Protein 4ZUD (pdb70)

Foldseek 3Di:
DQVVLVVLLVVLLVQLVVDDWLVSNLVSLVSNLVSLVVNLPDDAQQCQPHDCPDPVNVVVNVLSVVVNVLSVVLNVCSVVINSVVSNVSSCVVVVSVVVVQVPGFADDDDPQRCQQQDDCQLVVLLVLLVVLQPLLVVLLVVLLVCLCPPVVLVDLLSVLSNLLSVLLVLLSVLSNQVSVCSNVSNFHDPFFQSLQSNQLSLLLNLQLVLQSLLVSLVCLLCVPVPNCSPVSVVSNVVSSVVSSVSSVQSNRFWGWHDYPPDDGTHGDGDQDVNCCVVVVCVCVCVRDVVSVVSNCVSCVVCVVVDNPLSCQLSVVLVVQLVVLQPQQVVLVVVVVCPVVVVDPDSVSSSVSSNSNSVSVSSNSSSSSCSSVSNVD

Solvent-accessible surface area: 19589 Å² total; per-residue (Å²): 103,24,79,84,10,26,96,47,4,38,79,18,6,126,78,2,75,183,18,117,75,23,59,91,0,92,89,5,1,74,128,0,81,60,8,0,70,71,0,28,162,24,80,4,13,36,18,40,113,90,58,93,111,10,102,65,6,128,60,2,67,106,27,6,78,87,0,12,37,33,1,60,70,1,20,137,41,6,95,105,46,84,25,172,89,1,41,68,15,3,85,91,8,76,89,22,57,79,61,16,43,104,121,14,29,28,57,118,92,74,143,24,90,148,21,2,70,54,127,133,0,20,107,69,1,15,65,45,25,56,90,5,58,70,62,0,37,139,14,1,42,110,11,32,93,76,10,74,176,91,44,65,56,74,60,37,1,12,6,10,13,37,19,1,1,81,1,1,34,46,4,0,127,17,8,48,34,32,10,55,21,8,49,99,96,48,63,3,66,78,17,27,151,61,0,42,97,0,5,14,18,35,31,27,0,43,24,0,1,3,53,0,2,17,21,0,0,77,19,22,56,86,34,46,49,120,142,125,66,129,88,5,96,61,37,4,126,77,11,87,106,84,0,26,99,36,2,77,54,8,76,77,28,58,10,16,2,53,48,81,104,56,117,54,15,23,3,20,58,33,107,116,132,109,109,60,72,43,112,22,82,64,107,38,94,46,10,22,95,57,6,68,94,91,4,115,81,6,11,83,86,1,43,89,74,102,59,60,111,49,24,30,18,0,58,22,1,4,77,58,4,24,138,4,38,86,44,20,64,90,53,39,111,62,20,46,44,37,91,65,60,130,58,193,60,45,158,59,2,17,78,0,42,20,15,42,14,58,7,50,6,63,0,21,66,1,0,5,29,2,13,121,46,51,63,161

Radius of gyration: 25.83 Å; Cα contacts (8 Å, |Δi|>4): 441; chains: 1; bounding box: 46×48×82 Å

GO terms:
  GO:0002034 maintenance of blood vessel diameter homeostasis by renin-angiotensin (P, IDA)
  GO:0005886 plasma membrane (C, IDA)
  GO:0001596 angiotensin type I receptor activity (F, IDA)
  GO:0046718 symbiont entry into host cell (P, IDA)
  GO:0007266 Rho protein signal transduction (P, IDA)
  GO:0005515 protein binding (F, IPI)
  GO:0007200 phospholipase C-activating G protein-coupled receptor signaling pathway (P, TAS)
  GO:0005886 plasma membrane (C, TAS)
  GO:0004945 angiotensin type II receptor activity (F, IDA)
  GO:0038166 angiotensin-activated signaling pathway (P, IDA)
  GO:0019229 regulation of vasoconstriction (P, IDA)
  GO:0019722 calcium-mediated signaling (P, IDA)
  GO:0086097 phospholipase C-activating angiotensin-activated signaling pathway (P, IDA)
  GO:0007186 G protein-coupled receptor signaling pathway (P, IDA)
  GO:0007200 phospholipase C-activating G protein-coupled receptor signaling pathway (P, IDA)
  GO:0007204 positive regulation of cytosolic calcium ion concentration (P, IDA)
  GO:0002034 maintenance of blood vessel diameter homeostasis by renin-angiotensin (P, IC)
  GO:0003081 regulation of systemic arterial blood pressure by renin-angiotensin (P, IC)
  GO:0005886 plasma membrane (C, IC)
  GO:2000379 positive regulation of reactive oxygen species metabolic process (P, TAS)

B-factor: mean 86.93, std 16.7, range [54.51, 132.91]

InterPro domains:
  IPR000190 Angiotensin II receptor type 1 [PR00635] (4-22)
  IPR000190 Angiotensin II receptor type 1 [PR00635] (22-36)
  IPR000190 Angiotensin II receptor type 1 [PR00635] (214-230)
  IPR000190 Angiotensin II receptor type 1 [PR00635] (234-251)
  IPR000190 Angiotensin II receptor type 1 [PR00635] (282-293)
  IPR000190 Angiotensin II receptor type 1 [PR00635] (301-314)
  IPR000190 Angiotensin II receptor type 1 [PR00635] (315-333)
  IPR000190 Angiotensin II receptor type 1 [PR00635] (335-350)
  IPR000248 Angiotensin II receptor family [PR00241] (34-42)
  IPR000248 Angiotensin II receptor family [PR00241] (82-94)
  IPR000248 Angiotensin II receptor family [PR00241] (117-124)
  IPR000248 Angiotensin II receptor family [PR00241] (158-169)
  IPR000248 Angiotensin II receptor family [PR00241] (193-203)
  IPR000248 Angiotensin II receptor family [PR00241] (211-222)
  IPR000248 Angiotensin II receptor family [PR00241] (255-265)
  IPR000248 Angiotensin II receptor family [PR00241] (271-288)
  IPR000276 G protein-coupled receptor, rhodopsin-like [PF00001] (45-302)
  IPR000276 G protein-coupled receptor, rhodopsin-like [PR00237] (30-54)
  IPR000276 G protein-coupled receptor, rhodopsin-like [PR00237] (63-84)
  IPR000276 G protein-coupled receptor, rhodopsin-like [PR00237] (108-130)

Structure (mmCIF, N/CA/C/O backbone):
data_4ZUD
#
_entry.id   4ZUD
#
_cell.length_a   41.200
_cell.length_b   41.200
_cell.length_c   251.160
_cell.angle_alpha   90.00
_cell.angle_beta   90.00
_cell.angle_gamma   120.00
#
_symmetry.space_group_name_H-M   'P 32'
#
loop_
_entity.id
_entity.type
_entity.pdbx_description
1 polymer 'Chimera protein of Soluble cytochrome b562 and Type-1 angiotensin II receptor'
2 non-polymer Olmesartan
#
loop_
_atom_site.group_PDB
_atom_site.id
_atom_site.type_symbol
_atom_site.label_atom_id
_atom_site.label_alt_id
_atom_site.label_comp_id
_atom_site.label_asym_id
_atom_site.label_entity_id
_atom_site.label_seq_id
_atom_site.pdbx_PDB_ins_code
_atom_site.Cartn_x
_atom_site.Cartn_y
_atom_site.Cartn_z
_atom_site.occupancy
_atom_site.B_iso_or_equiv
_atom_site.auth_seq_id
_atom_site.auth_comp_id
_atom_site.auth_asym_id
_atom_site.auth_atom_id
_atom_site.pdbx_PDB_model_num
ATOM 1 N N . ASP A 1 2 ? -22.258 72.417 16.227 1.00 106.94 1002 ASP A N 1
ATOM 2 C CA . ASP A 1 2 ? -23.686 72.797 15.981 1.00 106.79 1002 ASP A CA 1
ATOM 3 C C . ASP A 1 2 ? -24.094 72.507 14.530 1.00 104.08 1002 ASP A C 1
ATOM 4 O O . ASP A 1 2 ? -23.865 73.325 13.638 1.00 104.02 1002 ASP A O 1
ATOM 9 N N . LEU A 1 3 ? -24.702 71.341 14.311 1.00 101.69 1003 LEU A N 1
ATOM 10 C CA . LEU A 1 3 ? -25.056 70.873 12.961 1.00 99.52 1003 LEU A CA 1
ATOM 11 C C . LEU A 1 3 ? -26.316 71.538 12.390 1.00 98.22 1003 LEU A C 1
ATOM 12 O O . LEU A 1 3 ? -26.399 71.754 11.183 1.00 97.42 1003 LEU A O 1
ATOM 17 N N . GLU A 1 4 ? -27.292 71.850 13.245 1.00 99.30 1004 GLU A N 1
ATOM 18 C CA . GLU A 1 4 ? -28.504 72.568 12.813 1.00 98.11 1004 GLU A CA 1
ATOM 19 C C . GLU A 1 4 ? -28.188 73.996 12.357 1.00 98.37 1004 GLU A C 1
ATOM 20 O O . GLU A 1 4 ? -28.762 74.474 11.375 1.00 97.22 1004 GLU A O 1
ATOM 26 N N . ASP A 1 5 ? -27.278 74.658 13.076 1.00 100.41 1005 ASP A N 1
ATOM 27 C CA . ASP A 1 5 ? -26.828 76.021 12.747 1.00 101.78 1005 ASP A CA 1
ATOM 28 C C . ASP A 1 5 ? -26.091 76.081 11.402 1.00 100.55 1005 ASP A C 1
ATOM 29 O O . ASP A 1 5 ? -26.219 77.070 10.673 1.00 100.35 1005 ASP A O 1
ATOM 34 N N . ASN A 1 6 ? -25.331 75.030 11.077 1.00 97.86 1006 ASN A N 1
ATOM 35 C CA . ASN A 1 6 ? -24.645 74.929 9.777 1.00 93.67 1006 ASN A CA 1
ATOM 36 C C . ASN A 1 6 ? -25.632 74.941 8.613 1.00 90.69 1006 ASN A C 1
ATOM 37 O O . ASN A 1 6 ? -25.458 75.701 7.664 1.00 92.26 1006 ASN A O 1
ATOM 42 N N . TRP A 1 7 ? -26.668 74.109 8.699 1.00 87.09 1007 TRP A N 1
ATOM 43 C CA . TRP A 1 7 ? -27.739 74.099 7.692 1.00 83.99 1007 TRP A CA 1
ATOM 44 C C . TRP A 1 7 ? -28.494 75.425 7.628 1.00 83.73 1007 TRP A C 1
ATOM 45 O O . TRP A 1 7 ? -28.878 75.856 6.543 1.00 83.67 1007 TRP A O 1
ATOM 56 N N . GLU A 1 8 ? -28.694 76.065 8.781 1.00 84.78 1008 GLU A N 1
ATOM 57 C CA . GLU A 1 8 ? -29.242 77.430 8.835 1.00 85.89 1008 GLU A CA 1
ATOM 58 C C . GLU A 1 8 ? -28.311 78.443 8.165 1.00 85.42 1008 GLU A C 1
ATOM 59 O O . GLU A 1 8 ? -28.775 79.313 7.442 1.00 86.42 1008 GLU A O 1
ATOM 65 N N . THR A 1 9 ? -27.007 78.328 8.408 1.00 85.37 1009 THR A N 1
ATOM 66 C CA . THR A 1 9 ? -26.013 79.187 7.762 1.00 85.73 1009 THR A CA 1
ATOM 67 C C . THR A 1 9 ? -26.012 79.002 6.237 1.00 85.23 1009 THR A C 1
ATOM 68 O O . THR A 1 9 ? -25.973 79.989 5.494 1.00 83.32 1009 THR A O 1
ATOM 72 N N . LEU A 1 10 ? -26.064 77.748 5.785 1.00 84.61 1010 LEU A N 1
ATOM 73 C CA . LEU A 1 10 ? -26.076 77.435 4.349 1.00 86.36 1010 LEU A CA 1
ATOM 74 C C . LEU A 1 10 ? -27.359 77.911 3.685 1.00 87.78 1010 LEU A C 1
ATOM 75 O O . LEU A 1 10 ? -27.308 78.671 2.718 1.00 88.40 1010 LEU A O 1
ATOM 80 N N . ASN A 1 11 ? -28.498 77.472 4.220 1.00 89.12 1011 ASN A N 1
ATOM 81 C CA . ASN A 1 11 ? -29.819 77.860 3.700 1.00 90.54 1011 ASN A CA 1
ATOM 82 C C . ASN A 1 11 ? -30.045 79.376 3.663 1.00 92.49 1011 ASN A C 1
ATOM 83 O O . ASN A 1 11 ? -30.698 79.876 2.749 1.00 93.44 1011 ASN A O 1
ATOM 88 N N . ASP A 1 12 ? -29.506 80.094 4.650 1.00 95.37 1012 ASP A N 1
ATOM 89 C CA . ASP A 1 12 ? -29.559 81.562 4.675 1.00 97.69 1012 ASP A CA 1
ATOM 90 C C . ASP A 1 12 ? -28.628 82.181 3.632 1.00 99.26 1012 ASP A C 1
ATOM 91 O O . ASP A 1 12 ? -29.033 83.091 2.912 1.00 102.27 1012 ASP A O 1
ATOM 96 N N . ASN A 1 13 ? -27.388 81.696 3.563 1.00 101.09 1013 ASN A N 1
ATOM 97 C CA . ASN A 1 13 ? -26.424 82.175 2.559 1.00 102.03 1013 ASN A CA 1
ATOM 98 C C . ASN A 1 13 ? -26.869 81.847 1.136 1.00 101.01 1013 ASN A C 1
ATOM 99 O O . ASN A 1 13 ? -26.823 82.713 0.266 1.00 101.88 1013 ASN A O 1
ATOM 104 N N . LEU A 1 14 ? -27.325 80.614 0.917 1.00 99.94 1014 LEU A N 1
ATOM 105 C CA . LEU A 1 14 ? -27.836 80.175 -0.395 1.00 99.96 1014 LEU A CA 1
ATOM 106 C C . LEU A 1 14 ? -28.917 81.117 -0.950 1.00 99.92 1014 LEU A C 1
ATOM 107 O O . LEU A 1 14 ? -28.986 81.335 -2.159 1.00 99.40 1014 LEU A O 1
ATOM 112 N N . LYS A 1 15 ? -29.738 81.681 -0.064 1.00 100.99 1015 LYS A N 1
ATOM 113 C CA . LYS A 1 15 ? -30.731 82.695 -0.445 1.00 102.64 1015 LYS A CA 1
ATOM 114 C C . LYS A 1 15 ? -30.123 84.067 -0.804 1.00 103.20 1015 LYS A C 1
ATOM 115 O O . LYS A 1 15 ? -30.720 84.816 -1.584 1.00 103.15 1015 LYS A O 1
ATOM 121 N N . VAL A 1 16 ? -28.959 84.395 -0.236 1.00 102.41 1016 VAL A N 1
ATOM 122 C CA . VAL A 1 16 ? -28.212 85.611 -0.616 1.00 102.79 1016 VAL A CA 1
ATOM 123 C C . VAL A 1 16 ? -27.658 85.499 -2.049 1.00 104.30 1016 VAL A C 1
ATOM 124 O O . VAL A 1 16 ? -27.550 86.511 -2.748 1.00 105.64 1016 VAL A O 1
ATOM 128 N N . ILE A 1 17 ? -27.316 84.281 -2.478 1.00 105.19 1017 ILE A N 1
ATOM 129 C CA . ILE A 1 17 ? -26.891 84.026 -3.867 1.00 106.22 1017 ILE A CA 1
ATOM 130 C C . ILE A 1 17 ? -28.056 84.261 -4.844 1.00 107.55 1017 ILE A C 1
ATOM 131 O O . ILE A 1 17 ? -27.864 84.870 -5.900 1.00 109.10 1017 ILE A O 1
ATOM 136 N N . GLU A 1 18 ? -29.247 83.778 -4.485 1.00 106.22 1018 GLU A N 1
ATOM 137 C CA . GLU A 1 18 ? -30.452 83.929 -5.320 1.00 106.41 1018 GLU A CA 1
ATOM 138 C C . GLU A 1 18 ? -30.777 85.392 -5.658 1.00 108.52 1018 GLU A C 1
ATOM 139 O O . GLU A 1 18 ? -31.195 85.686 -6.780 1.00 109.04 1018 GLU A O 1
ATOM 145 N N . LYS A 1 19 ? -30.566 86.292 -4.693 1.00 110.14 1019 LYS A N 1
ATOM 146 C CA . LYS A 1 19 ? -30.816 87.733 -4.855 1.00 111.38 1019 LYS A CA 1
ATOM 147 C C . LYS A 1 19 ? -29.519 88.547 -5.048 1.00 110.87 1019 LYS A C 1
ATOM 148 O O . LYS A 1 19 ? -29.436 89.705 -4.620 1.00 111.10 1019 LYS A O 1
ATOM 154 N N . ALA A 1 20 ? -28.523 87.953 -5.710 1.00 109.18 1020 ALA A N 1
ATOM 155 C CA . ALA A 1 20 ? -27.205 88.576 -5.872 1.00 109.11 1020 ALA A CA 1
ATOM 156 C C . ALA A 1 20 ? -27.147 89.462 -7.109 1.00 110.09 1020 ALA A C 1
ATOM 157 O O . ALA A 1 20 ? -28.027 89.400 -7.973 1.00 107.87 1020 ALA A O 1
ATOM 159 N N . ASP A 1 21 ? -26.099 90.283 -7.174 1.00 111.99 1021 ASP A N 1
ATOM 160 C CA . ASP A 1 21 ? -25.849 91.185 -8.305 1.00 113.38 1021 ASP A CA 1
ATOM 161 C C . ASP A 1 21 ? -24.494 90.913 -8.960 1.00 111.82 1021 ASP A C 1
ATOM 162 O O . ASP A 1 21 ? -24.436 90.583 -10.146 1.00 111.25 1021 ASP A O 1
ATOM 167 N N . ASN A 1 22 ? -23.417 91.051 -8.182 1.00 111.20 1022 ASN A N 1
ATOM 168 C CA . ASN A 1 22 ? -22.038 90.936 -8.685 1.00 111.83 1022 ASN A CA 1
ATOM 169 C C . ASN A 1 22 ? -21.256 89.786 -8.040 1.00 112.92 1022 ASN A C 1
ATOM 170 O O . ASN A 1 22 ? -21.693 89.203 -7.044 1.00 110.45 1022 ASN A O 1
ATOM 175 N N . ALA A 1 23 ? -20.093 89.486 -8.618 1.00 115.90 1023 ALA A N 1
ATOM 176 C CA . ALA A 1 23 ? -19.259 88.343 -8.217 1.00 116.81 1023 ALA A CA 1
ATOM 177 C C . ALA A 1 23 ? -18.701 88.421 -6.794 1.00 117.21 1023 ALA A C 1
ATOM 178 O O . ALA A 1 23 ? -18.470 87.383 -6.170 1.00 118.01 1023 ALA A O 1
ATOM 180 N N . ALA A 1 24 ? -18.472 89.637 -6.295 1.00 117.83 1024 ALA A N 1
ATOM 181 C CA . ALA A 1 24 ? -17.984 89.842 -4.926 1.00 115.97 1024 ALA A CA 1
ATOM 182 C C . ALA A 1 24 ? -19.012 89.372 -3.899 1.00 113.98 1024 ALA A C 1
ATOM 183 O O . ALA A 1 24 ? -18.679 88.609 -2.993 1.00 114.17 1024 ALA A O 1
ATOM 185 N N . GLN A 1 25 ? -20.256 89.822 -4.059 1.00 111.71 1025 GLN A N 1
ATOM 186 C CA . GLN A 1 25 ? -21.367 89.394 -3.196 1.00 110.88 1025 GLN A CA 1
ATOM 187 C C . GLN A 1 25 ? -21.608 87.880 -3.234 1.00 109.38 1025 GLN A C 1
ATOM 188 O O . GLN A 1 25 ? -22.003 87.292 -2.226 1.00 110.02 1025 GLN A O 1
ATOM 194 N N . VAL A 1 26 ? -21.369 87.263 -4.392 1.00 107.35 1026 VAL A N 1
ATOM 195 C CA . VAL A 1 26 ? -21.480 85.807 -4.546 1.00 105.85 1026 VAL A CA 1
ATOM 196 C C . VAL A 1 26 ? -20.377 85.088 -3.763 1.00 105.46 1026 VAL A C 1
ATOM 197 O O . VAL A 1 26 ? -20.671 84.193 -2.969 1.00 104.36 1026 VAL A O 1
ATOM 201 N N . LYS A 1 27 ? -19.123 85.485 -3.989 1.00 104.80 1027 LYS A N 1
ATOM 202 C CA . LYS A 1 27 ? -17.967 84.868 -3.319 1.00 105.28 1027 LYS A CA 1
ATOM 203 C C . LYS A 1 27 ? -18.018 85.020 -1.795 1.00 106.66 1027 LYS A C 1
ATOM 204 O O . LYS A 1 27 ? -17.731 84.067 -1.070 1.00 107.61 1027 LYS A O 1
ATOM 210 N N . ASP A 1 28 ? -18.383 86.214 -1.322 1.00 108.91 1028 ASP A N 1
ATOM 211 C CA . ASP A 1 28 ? -18.520 86.487 0.119 1.00 111.82 1028 ASP A CA 1
ATOM 212 C C . ASP A 1 28 ? -19.461 85.499 0.816 1.00 111.44 1028 ASP A C 1
ATOM 213 O O . ASP A 1 28 ? -19.168 85.031 1.918 1.00 113.14 1028 ASP A O 1
ATOM 218 N N . ALA A 1 29 ? -20.581 85.191 0.164 1.00 109.81 1029 ALA A N 1
ATOM 219 C CA . ALA A 1 29 ? -21.539 84.199 0.662 1.00 108.43 1029 ALA A CA 1
ATOM 220 C C . ALA A 1 29 ? -21.037 82.760 0.492 1.00 106.34 1029 ALA A C 1
ATOM 221 O O . ALA A 1 29 ? -21.261 81.924 1.363 1.00 106.26 1029 ALA A O 1
ATOM 223 N N . LEU A 1 30 ? -20.378 82.478 -0.631 1.00 105.91 1030 LEU A N 1
ATOM 224 C CA . LEU A 1 30 ? -19.837 81.136 -0.913 1.00 104.31 1030 LEU A CA 1
ATOM 225 C C . LEU A 1 30 ? -18.704 80.726 0.038 1.00 102.66 1030 LEU A C 1
ATOM 226 O O . LEU A 1 30 ? -18.646 79.572 0.473 1.00 99.53 1030 LEU A O 1
ATOM 231 N N . THR A 1 31 ? -17.813 81.667 0.347 1.00 101.36 1031 THR A N 1
ATOM 232 C CA . THR A 1 31 ? -16.685 81.420 1.257 1.00 100.85 1031 THR A CA 1
ATOM 233 C C . THR A 1 31 ? -17.139 81.078 2.689 1.00 100.82 1031 THR A C 1
ATOM 234 O O . THR A 1 31 ? -16.480 80.294 3.375 1.00 100.04 1031 THR A O 1
ATOM 238 N N . LYS A 1 32 ? -18.256 81.665 3.127 1.00 100.59 1032 LYS A N 1
ATOM 239 C CA . LYS A 1 32 ? -18.869 81.337 4.426 1.00 100.49 1032 LYS A CA 1
ATOM 240 C C . LYS A 1 32 ? -19.556 79.961 4.435 1.00 98.98 1032 LYS A C 1
ATOM 241 O O . LYS A 1 32 ? -19.535 79.261 5.453 1.00 99.95 1032 LYS A O 1
ATOM 247 N N . MET A 1 33 ? -20.183 79.597 3.316 1.00 95.93 1033 MET A N 1
ATOM 248 C CA . MET A 1 33 ? -20.825 78.278 3.162 1.00 93.75 1033 MET A CA 1
ATOM 249 C C . MET A 1 33 ? -19.827 77.124 3.107 1.00 90.34 1033 MET A C 1
ATOM 250 O O . MET A 1 33 ? -20.169 75.996 3.458 1.00 89.40 1033 MET A O 1
ATOM 255 N N . ARG A 1 34 ? -18.611 77.404 2.642 1.00 87.72 1034 ARG A N 1
ATOM 256 C CA . ARG A 1 34 ? -17.551 76.398 2.590 1.00 86.40 1034 ARG A CA 1
ATOM 257 C C . ARG A 1 34 ? -17.057 76.046 3.999 1.00 88.17 1034 ARG A C 1
ATOM 258 O O . ARG A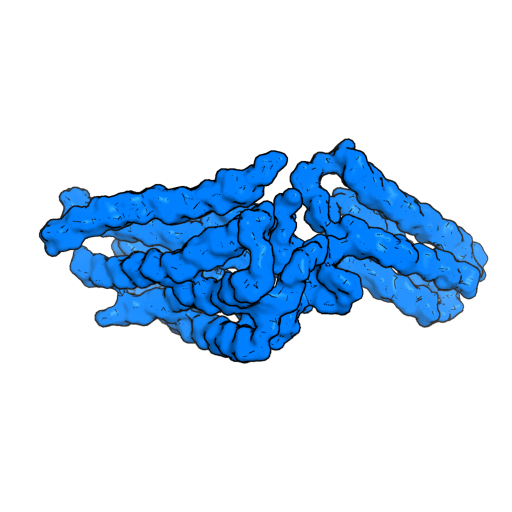 1 34 ? -16.748 74.884 4.280 1.00 88.71 1034 ARG A O 1
ATOM 266 N N . ALA A 1 35 ? -16.987 77.053 4.870 1.00 88.93 1035 ALA A N 1
ATOM 267 C CA . ALA A 1 35 ? -16.579 76.870 6.267 1.00 89.84 1035 ALA A CA 1
ATOM 268 C C . ALA A 1 35 ? -17.586 76.045 7.075 1.00 91.50 1035 ALA A C 1
ATOM 269 O O . ALA A 1 35 ? -17.192 75.179 7.865 1.00 93.85 1035 ALA A O 1
ATOM 271 N N . ALA A 1 36 ? -18.875 76.325 6.881 1.00 91.44 1036 ALA A N 1
ATOM 272 C CA . ALA A 1 36 ? -19.952 75.632 7.599 1.00 89.74 1036 ALA A CA 1
ATOM 273 C C . ALA A 1 36 ? -20.044 74.143 7.234 1.00 90.38 1036 ALA A C 1
ATOM 274 O O . ALA A 1 36 ? -20.390 73.315 8.086 1.00 91.40 1036 ALA A O 1
ATOM 276 N N . ALA A 1 37 ? -19.733 73.806 5.980 1.00 87.50 1037 ALA A N 1
ATOM 277 C CA . ALA A 1 37 ? -19.735 72.409 5.531 1.00 86.02 1037 ALA A CA 1
ATOM 278 C C . ALA A 1 37 ? -18.636 71.591 6.211 1.00 86.54 1037 ALA A C 1
ATOM 279 O O . ALA A 1 37 ? -18.872 70.449 6.611 1.00 86.42 1037 ALA A O 1
ATOM 281 N N . LEU A 1 38 ? -17.446 72.181 6.338 1.00 87.06 1038 LEU A N 1
ATOM 282 C CA . LEU A 1 38 ? -16.315 71.541 7.029 1.00 86.99 1038 LEU A CA 1
ATOM 283 C C . LEU A 1 38 ? -16.566 71.407 8.530 1.00 88.21 1038 LEU A C 1
ATOM 284 O O . LEU A 1 38 ? -16.246 70.374 9.129 1.00 89.65 1038 LEU A O 1
ATOM 289 N N . ASP A 1 39 ? -17.131 72.457 9.128 1.00 86.45 1039 ASP A N 1
ATOM 290 C CA . ASP A 1 39 ? -17.551 72.434 10.535 1.00 84.11 1039 ASP A CA 1
ATOM 291 C C . ASP A 1 39 ? -18.644 71.382 10.777 1.00 81.09 1039 ASP A C 1
ATOM 292 O O . ASP A 1 39 ? -18.655 70.735 11.824 1.00 82.01 1039 ASP A O 1
ATOM 297 N N . ALA A 1 40 ? -19.553 71.233 9.811 1.00 78.82 1040 ALA A N 1
ATOM 298 C CA . ALA A 1 40 ? -20.613 70.210 9.850 1.00 77.20 1040 ALA A CA 1
ATOM 299 C C . ALA A 1 40 ? -20.060 68.796 9.673 1.00 75.11 1040 ALA A C 1
ATOM 300 O O . ALA A 1 40 ? -20.512 67.863 10.334 1.00 73.74 1040 ALA A O 1
ATOM 302 N N . GLN A 1 41 ? -19.084 68.655 8.778 1.00 74.84 1041 GLN A N 1
ATOM 303 C CA . GLN A 1 41 ? -18.429 67.372 8.477 1.00 74.52 1041 GLN A CA 1
ATOM 304 C C . GLN A 1 41 ? -17.721 66.738 9.684 1.00 75.57 1041 GLN A C 1
ATOM 305 O O . GLN A 1 41 ? -17.544 65.521 9.722 1.00 74.11 1041 GLN A O 1
ATOM 311 N N . LYS A 1 42 ? -17.303 67.562 10.648 1.00 76.55 1042 LYS A N 1
ATOM 312 C CA . LYS A 1 42 ? -16.749 67.074 11.921 1.00 77.98 1042 LYS A CA 1
ATOM 313 C C . LYS A 1 42 ? -17.822 66.502 12.853 1.00 77.65 1042 LYS A C 1
ATOM 314 O O . LYS A 1 42 ? -17.524 65.652 13.694 1.00 78.91 1042 LYS A O 1
ATOM 320 N N . ALA A 1 43 ? -19.055 66.994 12.727 1.00 76.32 1043 ALA A N 1
ATOM 321 C CA . ALA A 1 43 ? -20.122 66.689 13.683 1.00 77.32 1043 ALA A CA 1
ATOM 322 C C . ALA A 1 43 ? -20.661 65.273 13.546 1.00 76.31 1043 ALA A C 1
ATOM 323 O O . ALA A 1 43 ? -20.246 64.515 12.669 1.00 80.30 1043 ALA A O 1
ATOM 325 N N . THR A 1 44 ? -21.574 64.931 14.450 1.00 75.60 1044 THR A N 1
ATOM 326 C CA . THR A 1 44 ? -22.281 63.661 14.450 1.00 74.42 1044 THR A CA 1
ATOM 327 C C . THR A 1 44 ? -23.758 63.961 14.160 1.00 74.82 1044 THR A C 1
ATOM 328 O O . THR A 1 44 ? -24.344 64.837 14.813 1.00 73.05 1044 THR A O 1
ATOM 332 N N . PRO A 1 45 ? -24.371 63.241 13.192 1.00 73.57 1045 PRO A N 1
ATOM 333 C CA . PRO A 1 45 ? -25.766 63.506 12.858 1.00 74.06 1045 PRO A CA 1
ATOM 334 C C . PRO A 1 45 ? -26.727 62.911 13.891 1.00 73.60 1045 PRO A C 1
ATOM 335 O O . PRO A 1 45 ? -26.285 62.176 14.781 1.00 72.44 1045 PRO A O 1
ATOM 339 N N . PRO A 1 46 ? -28.031 63.231 13.782 1.00 72.91 1046 PRO A N 1
ATOM 340 C CA . PRO A 1 46 ? -29.008 62.707 14.733 1.00 75.15 1046 PRO A CA 1
ATOM 341 C C . PRO A 1 46 ? -29.076 61.180 14.845 1.00 75.73 1046 PRO A C 1
ATOM 342 O O . PRO A 1 46 ? -28.947 60.657 15.952 1.00 78.01 1046 PRO A O 1
ATOM 346 N N . LYS A 1 47 ? -29.242 60.467 13.733 1.00 73.00 1047 LYS A N 1
ATOM 347 C CA . LYS A 1 47 ? -29.490 59.009 13.808 1.00 71.89 1047 LYS A CA 1
ATOM 348 C C . LYS A 1 47 ? -28.262 58.105 14.070 1.00 69.59 1047 LYS A C 1
ATOM 349 O O . LYS A 1 47 ? -28.428 56.892 14.222 1.00 67.90 1047 LYS A O 1
ATOM 355 N N . LEU A 1 48 ? -27.057 58.680 14.146 1.00 68.02 1048 LEU A N 1
ATOM 356 C CA . LEU A 1 48 ? -25.823 57.902 14.313 1.00 67.72 1048 LEU A CA 1
ATOM 357 C C . LEU A 1 48 ? -25.164 58.185 15.666 1.00 69.27 1048 LEU A C 1
ATOM 358 O O . LEU A 1 48 ? -24.082 58.764 15.745 1.00 68.97 1048 LEU A O 1
ATOM 363 N N . GLU A 1 49 ? -25.827 57.733 16.725 1.00 71.53 1049 GLU A N 1
ATOM 364 C CA . GLU A 1 49 ? -25.434 58.023 18.109 1.00 73.84 1049 GLU A CA 1
ATOM 365 C C . GLU A 1 49 ? -24.530 56.938 18.698 1.00 75.79 1049 GLU A C 1
ATOM 366 O O . GLU A 1 49 ? -23.502 57.246 19.310 1.00 74.41 1049 GLU A O 1
ATOM 372 N N . ASP A 1 50 ? -24.932 55.675 18.521 1.00 77.35 1050 ASP A N 1
ATOM 373 C CA . ASP A 1 50 ? -24.194 54.514 19.040 1.00 78.72 1050 ASP A CA 1
ATOM 374 C C . ASP A 1 50 ? -23.333 53.866 17.942 1.00 79.88 1050 ASP A C 1
ATOM 375 O O . ASP A 1 50 ? -23.314 52.639 17.783 1.00 82.23 1050 ASP A O 1
ATOM 380 N N . LYS A 1 51 ? -22.624 54.709 17.192 1.00 78.15 1051 LYS A N 1
ATOM 381 C CA . LYS A 1 51 ? -21.715 54.283 16.135 1.00 77.72 1051 LYS A CA 1
ATOM 382 C C . LYS A 1 51 ? -20.470 55.160 16.215 1.00 75.26 1051 LYS A C 1
ATOM 383 O O . LYS A 1 51 ? -20.550 56.339 16.569 1.00 72.07 1051 LYS A O 1
ATOM 389 N N . SER A 1 52 ? -19.327 54.577 15.871 1.00 74.09 1052 SER A N 1
ATOM 390 C CA . SER A 1 52 ? -18.040 55.245 16.021 1.00 72.96 1052 SER A CA 1
ATOM 391 C C . SER A 1 52 ? -17.841 56.299 14.939 1.00 72.30 1052 SER A C 1
ATOM 392 O O . SER A 1 52 ? -18.446 56.190 13.868 1.00 73.21 1052 SER A O 1
ATOM 395 N N . PRO A 1 53 ? -16.970 57.303 15.196 1.00 70.82 1053 PRO A N 1
ATOM 396 C CA . PRO A 1 53 ? -16.494 58.214 14.146 1.00 69.97 1053 PRO A CA 1
ATOM 397 C C . PRO A 1 53 ? -15.824 57.520 12.948 1.00 72.42 1053 PRO A C 1
ATOM 398 O O . PRO A 1 53 ? -15.728 58.127 11.874 1.00 72.15 1053 PRO A O 1
ATOM 402 N N . ASP A 1 54 ? -15.346 56.285 13.136 1.00 72.81 1054 ASP A N 1
ATOM 403 C CA . ASP A 1 54 ? -14.742 55.500 12.052 1.00 74.60 1054 ASP A CA 1
ATOM 404 C C . ASP A 1 54 ? -15.690 54.448 11.435 1.00 72.71 1054 ASP A C 1
ATOM 405 O O . ASP A 1 54 ? -15.237 53.574 10.688 1.00 73.82 1054 ASP A O 1
ATOM 410 N N . SER A 1 55 ? -16.992 54.546 11.717 1.00 69.25 1055 SER A N 1
ATOM 411 C CA . SER A 1 55 ? -17.981 53.595 11.196 1.00 68.10 1055 SER A CA 1
ATOM 412 C C . SER A 1 55 ? -18.304 53.885 9.721 1.00 66.64 1055 SER A C 1
ATOM 413 O O . SER A 1 55 ? -18.195 55.030 9.280 1.00 65.56 1055 SER A O 1
ATOM 416 N N . PRO A 1 56 ? -18.735 52.858 8.959 1.00 65.06 1056 PRO A N 1
ATOM 417 C CA . PRO A 1 56 ? -19.115 53.103 7.558 1.00 64.61 1056 PRO A CA 1
ATOM 418 C C . PRO A 1 56 ? -20.303 54.072 7.412 1.00 64.44 1056 PRO A C 1
ATOM 419 O O . PRO A 1 56 ? -20.432 54.745 6.383 1.00 63.90 1056 PRO A O 1
ATOM 423 N N . GLU A 1 57 ? -21.137 54.143 8.449 1.00 64.09 1057 GLU A N 1
ATOM 424 C CA . GLU A 1 57 ? -22.219 55.120 8.542 1.00 63.54 1057 GLU A CA 1
ATOM 425 C C . GLU A 1 57 ? -21.659 56.546 8.612 1.00 63.41 1057 GLU A C 1
ATOM 426 O O . GLU A 1 57 ? -22.105 57.419 7.874 1.00 62.20 1057 GLU A O 1
ATOM 432 N N . MET A 1 58 ? -20.684 56.768 9.497 1.00 64.68 1058 MET A N 1
ATOM 433 C CA . MET A 1 58 ? -20.045 58.087 9.653 1.00 65.59 1058 MET A CA 1
ATOM 434 C C . MET A 1 58 ? -19.090 58.424 8.504 1.00 66.69 1058 MET A C 1
ATOM 435 O O . MET A 1 58 ? -18.951 59.593 8.143 1.00 69.10 1058 MET A O 1
ATOM 440 N N . LYS A 1 59 ? -18.429 57.420 7.932 1.00 66.95 1059 LYS A N 1
ATOM 441 C CA . LYS A 1 59 ? -17.668 57.628 6.695 1.00 68.71 1059 LYS A CA 1
ATOM 442 C C . LYS A 1 59 ? -18.573 58.141 5.569 1.00 69.45 1059 LYS A C 1
ATOM 443 O O . LYS A 1 59 ? -18.169 59.005 4.798 1.00 71.87 1059 LYS A O 1
ATOM 449 N N . ASP A 1 60 ? -19.797 57.621 5.491 1.00 69.56 1060 ASP A N 1
ATOM 450 C CA . ASP A 1 60 ? -20.785 58.106 4.519 1.00 70.12 1060 ASP A CA 1
ATOM 451 C C . ASP A 1 60 ? -21.323 59.515 4.848 1.00 69.79 1060 ASP A C 1
ATOM 452 O O . ASP A 1 60 ? -21.627 60.288 3.938 1.00 68.12 1060 ASP A O 1
ATOM 457 N N . PHE A 1 61 ? -21.458 59.830 6.138 1.00 69.33 1061 PHE A N 1
ATOM 458 C CA . PHE A 1 61 ? -21.839 61.176 6.580 1.00 70.92 1061 PHE A CA 1
ATOM 459 C C . PHE A 1 61 ? -20.864 62.219 6.061 1.00 72.65 1061 PHE A C 1
ATOM 460 O O . PHE A 1 61 ? -21.281 63.205 5.458 1.00 75.09 1061 PHE A O 1
ATOM 468 N N . ARG A 1 62 ? -19.571 61.977 6.277 1.00 73.51 1062 ARG A N 1
ATOM 469 C CA . ARG A 1 62 ? -18.523 62.930 5.898 1.00 71.65 1062 ARG A CA 1
ATOM 470 C C . ARG A 1 62 ? -18.302 63.000 4.389 1.00 71.56 1062 ARG A C 1
ATOM 471 O O . ARG A 1 62 ? -17.965 64.067 3.865 1.00 72.76 1062 ARG A O 1
ATOM 479 N N . HIS A 1 63 ? -18.489 61.879 3.694 1.00 70.31 1063 HIS A N 1
ATOM 480 C CA . HIS A 1 63 ? -18.417 61.867 2.229 1.00 71.74 1063 HIS A CA 1
ATOM 481 C C . HIS A 1 63 ? -19.513 62.726 1.575 1.00 71.54 1063 HIS A C 1
ATOM 482 O O . HIS A 1 63 ? -19.276 63.348 0.532 1.00 71.42 1063 HIS A O 1
ATOM 489 N N . GLY A 1 64 ? -20.700 62.761 2.184 1.00 70.36 1064 GLY A N 1
ATOM 490 C CA . GLY A 1 64 ? -21.771 63.654 1.739 1.00 69.88 1064 GLY A CA 1
ATOM 491 C C . GLY A 1 64 ? -21.367 65.118 1.809 1.00 70.89 1064 GLY A C 1
ATOM 492 O O . GLY A 1 64 ? -21.725 65.912 0.932 1.00 72.30 1064 GLY A O 1
ATOM 493 N N . PHE A 1 65 ? -20.616 65.470 2.852 1.00 69.20 1065 PHE A N 1
ATOM 494 C CA . PHE A 1 65 ? -20.085 66.826 3.017 1.00 69.70 1065 PHE A CA 1
ATOM 495 C C . PHE A 1 65 ? -18.792 67.111 2.234 1.00 71.42 1065 PHE A C 1
ATOM 496 O O . PHE A 1 65 ? -18.371 68.261 2.169 1.00 71.40 1065 PHE A O 1
ATOM 504 N N . ASP A 1 66 ? -18.154 66.081 1.670 1.00 74.43 1066 ASP A N 1
ATOM 505 C CA . ASP A 1 66 ? -17.151 66.270 0.602 1.00 76.36 1066 ASP A CA 1
ATOM 506 C C . ASP A 1 66 ? -17.817 66.574 -0.741 1.00 77.90 1066 ASP A C 1
ATOM 507 O O . ASP A 1 66 ? -17.312 67.401 -1.504 1.00 78.67 1066 ASP A O 1
ATOM 512 N N . ILE A 1 67 ? -18.926 65.889 -1.036 1.00 78.13 1067 ILE A N 1
ATOM 513 C CA . ILE A 1 67 ? -19.741 66.195 -2.220 1.00 79.55 1067 ILE A CA 1
ATOM 514 C C . ILE A 1 67 ? -20.287 67.630 -2.125 1.00 80.03 1067 ILE A C 1
ATOM 515 O O . ILE A 1 67 ? -20.378 68.328 -3.134 1.00 80.35 1067 ILE A O 1
ATOM 520 N N . LEU A 1 68 ? -20.625 68.065 -0.913 1.00 81.21 1068 LEU A N 1
ATOM 521 C CA . LEU A 1 68 ? -21.053 69.444 -0.667 1.00 82.16 1068 LEU A CA 1
ATOM 522 C C . LEU A 1 68 ? -19.928 70.450 -0.916 1.00 83.26 1068 LEU A C 1
ATOM 523 O O . LEU A 1 68 ? -20.109 71.410 -1.666 1.00 84.68 1068 LEU A O 1
ATOM 528 N N . VAL A 1 69 ? -18.774 70.218 -0.292 1.00 83.42 1069 VAL A N 1
ATOM 529 C CA . VAL A 1 69 ? -17.620 71.124 -0.399 1.00 84.10 1069 VAL A CA 1
ATOM 530 C C . VAL A 1 69 ? -17.039 71.132 -1.826 1.00 84.48 1069 VAL A C 1
ATOM 531 O O . VAL A 1 69 ? -16.658 72.189 -2.327 1.00 85.97 1069 VAL A O 1
ATOM 535 N N . GLY A 1 70 ? -16.984 69.964 -2.468 1.00 83.90 1070 GLY A N 1
ATOM 536 C CA . GLY A 1 70 ? -16.604 69.851 -3.879 1.00 83.25 1070 GLY A CA 1
ATOM 537 C C . GLY A 1 70 ? -17.505 70.627 -4.830 1.00 83.68 1070 GLY A C 1
ATOM 538 O O . GLY A 1 70 ? -17.030 71.181 -5.820 1.00 84.20 1070 GLY A O 1
ATOM 539 N N . GLN A 1 71 ? -18.804 70.660 -4.531 1.00 83.54 1071 GLN A N 1
ATOM 540 C CA . GLN A 1 71 ? -19.769 71.471 -5.288 1.00 83.60 1071 GLN A CA 1
ATOM 541 C C . GLN A 1 71 ? -19.609 72.975 -5.019 1.00 85.61 1071 GLN A C 1
ATOM 542 O O . GLN A 1 71 ? -19.786 73.791 -5.925 1.00 85.04 1071 GLN A O 1
ATOM 548 N N . ILE A 1 72 ? -19.281 73.326 -3.776 1.00 87.90 1072 ILE A N 1
ATOM 549 C CA . ILE A 1 72 ? -19.016 74.719 -3.379 1.00 90.40 1072 ILE A CA 1
ATOM 550 C C . ILE A 1 72 ? -17.692 75.225 -3.974 1.00 91.99 1072 ILE A C 1
ATOM 551 O O . ILE A 1 72 ? -17.545 76.425 -4.231 1.00 92.49 1072 ILE A O 1
ATOM 556 N N . ASP A 1 73 ? -16.738 74.316 -4.190 1.00 94.17 1073 ASP A N 1
ATOM 557 C CA . ASP A 1 73 ? -15.482 74.650 -4.880 1.00 96.55 1073 ASP A CA 1
ATOM 558 C C . ASP A 1 73 ? -15.717 75.161 -6.301 1.00 97.23 1073 ASP A C 1
ATOM 559 O O . ASP A 1 73 ? -15.362 76.296 -6.611 1.00 98.34 1073 ASP A O 1
ATOM 564 N N . ASP A 1 74 ? -16.321 74.333 -7.154 1.00 98.11 1074 ASP A N 1
ATOM 565 C CA . ASP A 1 74 ? -16.497 74.690 -8.574 1.00 100.60 1074 ASP A CA 1
ATOM 566 C C . ASP A 1 74 ? -17.400 75.921 -8.794 1.00 97.15 1074 ASP A C 1
ATOM 567 O O . ASP A 1 74 ? -17.234 76.638 -9.783 1.00 95.20 1074 ASP A O 1
ATOM 572 N N . ALA A 1 75 ? -18.340 76.154 -7.876 1.00 94.82 1075 ALA A N 1
ATOM 573 C CA . ALA A 1 75 ? -19.135 77.388 -7.868 1.00 93.81 1075 ALA A CA 1
ATOM 574 C C . ALA A 1 75 ? -18.278 78.605 -7.506 1.00 93.50 1075 ALA A C 1
ATOM 575 O O . ALA A 1 75 ? -18.456 79.677 -8.083 1.00 91.81 1075 ALA A O 1
ATOM 577 N N . LEU A 1 76 ? -17.366 78.434 -6.548 1.00 94.96 1076 LEU A N 1
ATOM 578 C CA . LEU A 1 76 ? -16.361 79.464 -6.232 1.00 97.50 1076 LEU A CA 1
ATOM 579 C C . LEU A 1 76 ? -15.425 79.744 -7.409 1.00 99.61 1076 LEU A C 1
ATOM 580 O O . LEU A 1 76 ? -15.058 80.897 -7.636 1.00 101.29 1076 LEU A O 1
ATOM 585 N N . LYS A 1 77 ? -15.042 78.697 -8.145 1.00 100.19 1077 LYS A N 1
ATOM 586 C CA . LYS A 1 77 ? -14.191 78.845 -9.339 1.00 102.47 1077 LYS A CA 1
ATOM 587 C C . LYS A 1 77 ? -14.800 79.815 -10.359 1.00 103.67 1077 LYS A C 1
ATOM 588 O O . LYS A 1 77 ? -14.077 80.581 -11.000 1.00 103.84 1077 LYS A O 1
ATOM 594 N N . LEU A 1 78 ? -16.126 79.773 -10.489 1.00 105.05 1078 LEU A N 1
ATOM 595 C CA . LEU A 1 78 ? -16.873 80.699 -11.345 1.00 105.68 1078 LEU A CA 1
ATOM 596 C C . LEU A 1 78 ? -16.902 82.118 -10.757 1.00 107.44 1078 LEU A C 1
ATOM 597 O O . LEU A 1 78 ? -16.719 83.097 -11.484 1.00 109.73 1078 LEU A O 1
ATOM 602 N N . ALA A 1 79 ? -17.127 82.219 -9.446 1.00 107.99 1079 ALA A N 1
ATOM 603 C CA . ALA A 1 79 ? -17.136 83.512 -8.741 1.00 109.31 1079 ALA A CA 1
ATOM 604 C C . ALA A 1 79 ? -15.761 84.206 -8.663 1.00 111.18 1079 ALA A C 1
ATOM 605 O O . ALA A 1 79 ? -15.699 85.432 -8.531 1.00 113.30 1079 ALA A O 1
ATOM 607 N N . ASN A 1 80 ? -14.674 83.432 -8.729 1.00 110.75 1080 ASN A N 1
ATOM 608 C CA . ASN A 1 80 ? -13.312 83.988 -8.824 1.00 110.98 1080 ASN A CA 1
ATOM 609 C C . ASN A 1 80 ? -13.027 84.553 -10.218 1.00 112.53 1080 ASN A C 1
ATOM 610 O O . ASN A 1 80 ? -12.392 85.603 -10.355 1.00 111.80 1080 ASN A O 1
ATOM 615 N N . GLU A 1 81 ? -13.490 83.837 -11.241 1.00 112.71 1081 GLU A N 1
ATOM 616 C CA . GLU A 1 81 ? -13.408 84.289 -12.634 1.00 113.91 1081 GLU A CA 1
ATOM 617 C C . GLU A 1 81 ? -14.307 85.499 -12.936 1.00 113.47 1081 GLU A C 1
ATOM 618 O O . GLU A 1 81 ? -14.021 86.261 -13.858 1.00 112.64 1081 GLU A O 1
ATOM 624 N N . GLY A 1 82 ? -15.383 85.663 -12.165 1.00 114.61 1082 GLY A N 1
ATOM 625 C CA . GLY A 1 82 ? -16.323 86.781 -12.324 1.00 114.38 1082 GLY A CA 1
ATOM 626 C C . GLY A 1 82 ? -17.534 86.406 -13.160 1.00 114.39 1082 GLY A C 1
ATOM 627 O O . GLY A 1 82 ? -17.946 87.165 -14.039 1.00 115.78 1082 GLY A O 1
ATOM 628 N N . LYS A 1 83 ? -18.107 85.239 -12.864 1.00 114.13 1083 LYS A N 1
ATOM 629 C CA . LYS A 1 83 ? -19.235 84.681 -13.607 1.00 113.03 1083 LYS A CA 1
ATOM 630 C C . LYS A 1 83 ? -20.398 84.472 -12.633 1.00 113.60 1083 LYS A C 1
ATOM 631 O O . LYS A 1 83 ? -20.523 83.416 -12.007 1.00 115.49 1083 LYS A O 1
ATOM 637 N N . VAL A 1 84 ? -21.242 85.496 -12.513 1.00 112.17 1084 VAL A N 1
ATOM 638 C CA . VAL A 1 84 ? -22.287 85.545 -11.486 1.00 111.39 1084 VAL A CA 1
ATOM 639 C C . VAL A 1 84 ? -23.433 84.603 -11.837 1.00 111.14 1084 VAL A C 1
ATOM 640 O O . VAL A 1 84 ? -23.732 83.678 -11.084 1.00 112.63 1084 VAL A O 1
ATOM 644 N N . LYS A 1 85 ? -24.050 84.839 -12.992 1.00 111.54 1085 LYS A N 1
ATOM 645 C CA . LYS A 1 85 ? -25.225 84.073 -13.444 1.00 110.02 1085 LYS A CA 1
ATOM 646 C C . LYS A 1 85 ? -24.935 82.578 -13.613 1.00 106.78 1085 LYS A C 1
ATOM 647 O O . LYS A 1 85 ? -25.825 81.742 -13.438 1.00 102.91 1085 LYS A O 1
ATOM 653 N N . GLU A 1 86 ? -23.684 82.259 -13.936 1.00 106.03 1086 GLU A N 1
ATOM 654 C CA . GLU A 1 86 ? -23.221 80.878 -14.050 1.00 106.19 1086 GLU A CA 1
ATOM 655 C C . GLU A 1 86 ? -23.045 80.250 -12.658 1.00 104.45 1086 GLU A C 1
ATOM 656 O O . GLU A 1 86 ? -23.424 79.098 -12.444 1.00 103.03 1086 GLU A O 1
ATOM 662 N N . ALA A 1 87 ? -22.481 81.018 -11.722 1.00 101.93 1087 ALA A N 1
ATOM 663 C CA . ALA A 1 87 ? -22.278 80.568 -10.336 1.00 99.37 1087 ALA A CA 1
ATOM 664 C C . ALA A 1 87 ? -23.581 80.414 -9.541 1.00 96.30 1087 ALA A C 1
ATOM 665 O O . ALA A 1 87 ? -23.687 79.515 -8.703 1.00 96.18 1087 ALA A O 1
ATOM 667 N N . GLN A 1 88 ? -24.551 81.296 -9.790 1.00 93.19 1088 GLN A N 1
ATOM 668 C CA . GLN A 1 88 ? -25.884 81.211 -9.162 1.00 92.41 1088 GLN A CA 1
ATOM 669 C C . GLN A 1 88 ? -26.606 79.886 -9.438 1.00 90.49 1088 GLN A C 1
ATOM 670 O O . GLN A 1 88 ? -27.394 79.433 -8.612 1.00 91.75 1088 GLN A O 1
ATOM 676 N N . ALA A 1 89 ? -26.347 79.287 -10.599 1.00 89.13 1089 ALA A N 1
ATOM 677 C CA . ALA A 1 89 ? -26.913 77.984 -10.960 1.00 89.22 1089 ALA A CA 1
ATOM 678 C C . ALA A 1 89 ? -26.253 76.829 -10.214 1.00 89.00 1089 ALA A C 1
ATOM 679 O O . ALA A 1 89 ? -26.936 75.897 -9.785 1.00 88.56 1089 ALA A O 1
ATOM 681 N N . ALA A 1 90 ? -24.927 76.886 -10.081 1.00 88.71 1090 ALA A N 1
ATOM 682 C CA . ALA A 1 90 ? -24.158 75.856 -9.374 1.00 87.91 1090 ALA A CA 1
ATOM 683 C C . ALA A 1 90 ? -24.506 75.754 -7.885 1.00 87.73 1090 ALA A C 1
ATOM 684 O O . ALA A 1 90 ? -24.436 74.668 -7.306 1.00 85.83 1090 ALA A O 1
ATOM 686 N N . ALA A 1 91 ? -24.872 76.882 -7.274 1.00 88.47 1091 ALA A N 1
ATOM 687 C CA . ALA A 1 91 ? -25.267 76.918 -5.859 1.00 86.68 1091 ALA A CA 1
ATOM 688 C C . ALA A 1 91 ? -26.599 76.209 -5.586 1.00 86.69 1091 ALA A C 1
ATOM 689 O O . ALA A 1 91 ? -26.844 75.773 -4.459 1.00 87.75 1091 ALA A O 1
ATOM 691 N N . GLU A 1 92 ? -27.454 76.096 -6.604 1.00 85.69 1092 GLU A N 1
ATOM 692 C CA . GLU A 1 92 ? -28.722 75.366 -6.470 1.00 86.19 1092 GLU A CA 1
ATOM 693 C C . GLU A 1 92 ? -28.559 73.841 -6.395 1.00 85.99 1092 GLU A C 1
ATOM 694 O O . GLU A 1 92 ? -29.511 73.146 -6.034 1.00 86.80 1092 GLU A O 1
ATOM 700 N N . GLN A 1 93 ? -27.369 73.326 -6.723 1.00 86.55 1093 GLN A N 1
ATOM 701 C CA . GLN A 1 93 ? -27.036 71.904 -6.508 1.00 86.43 1093 GLN A CA 1
ATOM 702 C C . GLN A 1 93 ? -27.025 71.474 -5.041 1.00 86.03 1093 GLN A C 1
ATOM 703 O O . GLN A 1 93 ? -27.097 70.285 -4.760 1.00 87.66 1093 GLN A O 1
ATOM 709 N N . LEU A 1 94 ? -26.912 72.424 -4.115 1.00 87.07 1094 LEU A N 1
ATOM 710 C CA . LEU A 1 94 ? -26.928 72.110 -2.682 1.00 88.29 1094 LEU A CA 1
ATOM 711 C C . LEU A 1 94 ? -28.336 71.812 -2.158 1.00 88.04 1094 LEU A C 1
ATOM 712 O O . LEU A 1 94 ? -28.479 71.275 -1.055 1.00 89.61 1094 LEU A O 1
ATOM 717 N N . LYS A 1 95 ? -29.363 72.150 -2.941 1.00 86.15 1095 LYS A N 1
ATOM 718 C CA . LYS A 1 95 ? -30.741 71.775 -2.620 1.00 86.56 1095 LYS A CA 1
ATOM 719 C C . LYS A 1 95 ? -30.972 70.266 -2.715 1.00 86.15 1095 LYS A C 1
ATOM 720 O O . LYS A 1 95 ? -31.693 69.714 -1.886 1.00 88.65 1095 LYS A O 1
ATOM 726 N N . THR A 1 96 ? -30.373 69.603 -3.708 1.00 86.09 1096 THR A N 1
ATOM 727 C CA . THR A 1 96 ? -30.485 68.129 -3.820 1.00 87.18 1096 THR A CA 1
ATOM 728 C C . THR A 1 96 ? -29.712 67.403 -2.709 1.00 85.83 1096 THR A C 1
ATOM 729 O O . THR A 1 96 ? -30.150 66.348 -2.241 1.00 84.34 1096 THR A O 1
ATOM 733 N N . THR A 1 97 ? -28.579 67.975 -2.299 1.00 84.50 1097 THR A N 1
ATOM 734 C CA . THR A 1 97 ? -27.827 67.516 -1.123 1.00 83.18 1097 THR A CA 1
ATOM 735 C C . THR A 1 97 ? -28.628 67.699 0.169 1.00 81.44 1097 THR A C 1
ATOM 736 O O . THR A 1 97 ? -28.618 66.829 1.043 1.00 78.61 1097 THR A O 1
ATOM 740 N N . ARG A 1 98 ? -29.303 68.841 0.290 1.00 81.88 1098 ARG A N 1
ATOM 741 C CA . ARG A 1 98 ? -30.114 69.127 1.475 1.00 82.33 1098 ARG A CA 1
ATOM 742 C C . ARG A 1 98 ? -31.279 68.143 1.550 1.00 80.93 1098 ARG A C 1
ATOM 743 O O . ARG A 1 98 ? -31.514 67.551 2.605 1.00 83.43 1098 ARG A O 1
ATOM 751 N N . ASN A 1 99 ? -31.984 67.970 0.427 1.00 76.76 1099 ASN A N 1
ATOM 752 C CA . ASN A 1 99 ? -33.064 66.978 0.311 1.00 74.44 1099 ASN A CA 1
ATOM 753 C C . ASN A 1 99 ? -32.574 65.569 0.656 1.00 71.38 1099 ASN A C 1
ATOM 754 O O . ASN A 1 99 ? -33.170 64.883 1.493 1.00 71.95 1099 ASN A O 1
ATOM 759 N N . ALA A 1 100 ? -31.482 65.160 0.011 1.00 68.09 1100 ALA A N 1
ATOM 760 C CA . ALA A 1 100 ? -30.820 63.873 0.278 1.00 66.38 1100 ALA A CA 1
ATOM 761 C C . ALA A 1 100 ? -30.498 63.687 1.751 1.00 66.00 1100 ALA A C 1
ATOM 762 O O . ALA A 1 100 ? -30.687 62.603 2.298 1.00 66.98 1100 ALA A O 1
ATOM 764 N N . TYR A 1 101 ? -30.013 64.751 2.384 1.00 66.11 1101 TYR A N 1
ATOM 765 C CA . TYR A 1 101 ? -29.635 64.710 3.791 1.00 66.45 1101 TYR A CA 1
ATOM 766 C C . TYR A 1 101 ? -30.845 64.525 4.727 1.00 69.66 1101 TYR A C 1
ATOM 767 O O . TYR A 1 101 ? -30.798 63.660 5.613 1.00 70.13 1101 TYR A O 1
ATOM 776 N N . ILE A 1 102 ? -31.917 65.307 4.539 1.00 71.02 1102 ILE A N 1
ATOM 777 C CA . ILE A 1 102 ? -33.092 65.186 5.427 1.00 73.27 1102 ILE A CA 1
ATOM 778 C C . ILE A 1 102 ? -33.705 63.782 5.395 1.00 73.43 1102 ILE A C 1
ATOM 779 O O . ILE A 1 102 ? -34.077 63.248 6.440 1.00 72.75 1102 ILE A O 1
ATOM 784 N N . GLN A 1 103 ? -33.777 63.190 4.202 1.00 75.17 1103 GLN A N 1
ATOM 785 C CA . GLN A 1 103 ? -34.320 61.835 4.014 1.00 76.43 1103 GLN A CA 1
ATOM 786 C C . GLN A 1 103 ? -33.563 60.785 4.814 1.00 75.06 1103 GLN A C 1
ATOM 787 O O . GLN A 1 103 ? -34.175 59.887 5.399 1.00 74.83 1103 GLN A O 1
ATOM 793 N N . LYS A 1 104 ? -32.238 60.917 4.844 1.00 74.65 1104 LYS A N 1
ATOM 794 C CA . LYS A 1 104 ? -31.352 59.905 5.432 1.00 74.85 1104 LYS A CA 1
ATOM 795 C C . LYS A 1 104 ? -31.187 59.989 6.951 1.00 73.63 1104 LYS A C 1
ATOM 796 O O . LYS A 1 104 ? -31.002 58.952 7.591 1.00 74.08 1104 LYS A O 1
ATOM 802 N N . TYR A 1 105 ? -31.219 61.205 7.513 1.00 72.93 1105 TYR A N 1
ATOM 803 C CA . TYR A 1 105 ? -30.955 61.435 8.953 1.00 71.34 1105 TYR A CA 1
ATOM 804 C C . TYR A 1 105 ? -32.053 62.143 9.749 1.00 71.71 1105 TYR A C 1
ATOM 805 O O . TYR A 1 105 ? -32.055 62.061 10.978 1.00 72.28 1105 TYR A O 1
ATOM 814 N N . LEU A 1 106 ? -32.964 62.848 9.081 1.00 71.71 1106 LEU A N 1
ATOM 815 C CA . LEU A 1 106 ? -33.893 63.753 9.767 1.00 72.21 1106 LEU A CA 1
ATOM 816 C C . LEU A 1 106 ? -35.381 63.366 9.660 1.00 74.31 1106 LEU A C 1
ATOM 817 O O . LEU A 1 106 ? -36.244 64.159 10.047 1.00 75.81 1106 LEU A O 1
ATOM 822 N N . ILE A 1 107 ? -35.681 62.159 9.170 1.00 75.09 12 ILE A N 1
ATOM 823 C CA . ILE A 1 107 ? -37.062 61.650 9.122 1.00 77.24 12 ILE A CA 1
ATOM 824 C C . ILE A 1 107 ? -37.219 60.488 10.105 1.00 80.04 12 ILE A C 1
ATOM 825 O O . ILE A 1 107 ? -36.463 59.520 10.040 1.00 79.81 12 ILE A O 1
ATOM 830 N N . LEU A 1 108 ? -38.206 60.595 11.001 1.00 84.19 13 LEU A N 1
ATOM 831 C CA . LEU A 1 108 ? -38.528 59.540 11.971 1.00 88.87 13 LEU A CA 1
ATOM 832 C C . LEU A 1 108 ? -39.347 58.455 11.281 1.00 93.11 13 LEU A C 1
ATOM 833 O O . LEU A 1 108 ? -40.356 58.766 10.643 1.00 95.20 13 LEU A O 1
ATOM 838 N N . ASN A 1 109 ? -38.916 57.196 11.419 1.00 96.15 14 ASN A N 1
ATOM 839 C CA . ASN A 1 109 ? -39.583 56.053 10.769 1.00 96.38 14 ASN A CA 1
ATOM 840 C C . ASN A 1 109 ? -41.049 55.916 11.191 1.00 96.59 14 ASN A C 1
ATOM 841 O O . ASN A 1 109 ? -41.354 55.723 12.374 1.00 95.74 14 ASN A O 1
ATOM 846 N N . SER A 1 110 ? -41.939 56.018 10.205 1.00 95.77 15 SER A N 1
ATOM 847 C CA . SER A 1 110 ? -43.384 56.042 10.428 1.00 92.99 15 SER A CA 1
ATOM 848 C C . SER A 1 110 ? -43.898 54.791 11.143 1.00 90.97 15 SER A C 1
ATOM 849 O O . SER A 1 110 ? -43.608 53.665 10.720 1.00 90.95 15 SER A O 1
ATOM 852 N N . SER A 1 111 ? -44.655 55.002 12.221 1.00 86.75 16 SER A N 1
ATOM 853 C CA . SER A 1 111 ? -45.393 53.924 12.883 1.00 84.58 16 SER A CA 1
ATOM 854 C C . SER A 1 111 ? -46.560 53.483 12.014 1.00 81.77 16 SER A C 1
ATOM 855 O O . SER A 1 111 ? -46.944 54.176 11.070 1.00 82.83 16 SER A O 1
ATOM 858 N N . ASP A 1 112 ? -47.137 52.340 12.355 1.00 79.09 17 ASP A N 1
ATOM 859 C CA . ASP A 1 112 ? -48.345 51.864 11.686 1.00 78.94 17 ASP A CA 1
ATOM 860 C C . ASP A 1 112 ? -49.546 52.748 12.035 1.00 78.12 17 ASP A C 1
ATOM 861 O O . ASP A 1 112 ? -50.389 53.010 11.172 1.00 77.75 17 ASP A O 1
ATOM 866 N N . CYS A 1 113 ? -49.606 53.204 13.292 1.00 77.46 18 CYS A N 1
ATOM 867 C CA . CYS A 1 113 ? -50.650 54.109 13.781 1.00 77.43 18 CYS A CA 1
ATOM 868 C C . CYS A 1 113 ? -50.062 55.514 14.022 1.00 74.12 18 CYS A C 1
ATOM 869 O O . CYS A 1 113 ? -49.721 55.852 15.155 1.00 74.81 18 CYS A O 1
ATOM 872 N N . PRO A 1 114 ? -49.922 56.337 12.957 1.00 72.09 19 PRO A N 1
ATOM 873 C CA . PRO A 1 114 ? -49.341 57.680 13.152 1.00 69.93 19 PRO A CA 1
ATOM 874 C C . PRO A 1 114 ? -50.229 58.655 13.929 1.00 68.42 19 PRO A C 1
ATOM 875 O O . PRO A 1 114 ? -49.762 59.276 14.880 1.00 67.51 19 PRO A O 1
ATOM 879 N N . LYS A 1 115 ? -51.499 58.764 13.540 1.00 69.10 20 LYS A N 1
ATOM 880 C CA . LYS A 1 115 ? -52.415 59.758 14.116 1.00 68.59 20 LYS A CA 1
ATOM 881 C C . LYS A 1 115 ? -52.875 59.440 15.545 1.00 69.17 20 LYS A C 1
ATOM 882 O O . LYS A 1 115 ? -53.433 60.316 16.213 1.00 68.29 20 LYS A O 1
ATOM 888 N N . ALA A 1 116 ? -52.662 58.201 16.003 1.00 69.77 21 ALA A N 1
ATOM 889 C CA . ALA A 1 116 ? -52.974 57.793 17.379 1.00 70.12 21 ALA A CA 1
ATOM 890 C C . ALA A 1 116 ? -52.525 58.846 18.383 1.00 69.74 21 ALA A C 1
ATOM 891 O O . ALA A 1 116 ? -51.348 59.212 18.389 1.00 70.73 21 ALA A O 1
ATOM 893 N N . GLY A 1 117 ? -53.462 59.335 19.203 1.00 68.49 22 GLY A N 1
ATOM 894 C CA . GLY A 1 117 ? -53.182 60.362 20.218 1.00 68.09 22 GLY A CA 1
ATOM 895 C C . GLY A 1 117 ? -53.567 61.787 19.833 1.00 68.66 22 GLY A C 1
ATOM 896 O O . GLY A 1 117 ? -53.741 62.641 20.707 1.00 64.97 22 GLY A O 1
ATOM 897 N N . ARG A 1 118 ? -53.695 62.050 18.531 1.00 71.42 23 ARG A N 1
ATOM 898 C CA . ARG A 1 118 ? -54.065 63.378 18.034 1.00 72.26 23 ARG A CA 1
ATOM 899 C C . ARG A 1 118 ? -55.550 63.655 18.244 1.00 73.34 23 ARG A C 1
ATOM 900 O O . ARG A 1 118 ? -56.381 63.280 17.414 1.00 75.81 23 ARG A O 1
ATOM 908 N N . HIS A 1 119 ? -55.869 64.289 19.372 1.00 73.61 24 HIS A N 1
ATOM 909 C CA . HIS A 1 119 ? -57.224 64.754 19.669 1.00 75.21 24 HIS A CA 1
ATOM 910 C C . HIS A 1 119 ? -57.177 66.217 20.082 1.00 77.12 24 HIS A C 1
ATOM 911 O O . HIS A 1 119 ? -56.231 66.651 20.749 1.00 75.77 24 HIS A O 1
ATOM 918 N N . ASN A 1 120 ? -58.216 66.959 19.705 1.00 77.67 25 ASN A N 1
ATOM 919 C CA . ASN A 1 120 ? -58.231 68.419 19.845 1.00 77.46 25 ASN A CA 1
ATOM 920 C C . ASN A 1 120 ? -58.165 68.880 21.299 1.00 76.46 25 ASN A C 1
ATOM 921 O O . ASN A 1 120 ? -57.390 69.781 21.631 1.00 78.82 25 ASN A O 1
ATOM 926 N N . TYR A 1 121 ? -58.955 68.248 22.164 1.00 74.69 26 TYR A N 1
ATOM 927 C CA . TYR A 1 121 ? -58.945 68.570 23.598 1.00 73.57 26 TYR A CA 1
ATOM 928 C C . TYR A 1 121 ? -57.583 68.385 24.282 1.00 73.44 26 TYR A C 1
ATOM 929 O O . TYR A 1 121 ? -57.271 69.123 25.214 1.00 74.11 26 TYR A O 1
ATOM 938 N N . ILE A 1 122 ? -56.784 67.424 23.814 1.00 71.99 27 ILE A N 1
ATOM 939 C CA . ILE A 1 122 ? -55.405 67.225 24.300 1.00 71.55 27 ILE A CA 1
ATOM 940 C C . ILE A 1 122 ? -54.497 68.439 24.019 1.00 73.14 27 ILE A C 1
ATOM 941 O O . ILE A 1 122 ? -53.566 68.698 24.782 1.00 73.44 27 ILE A O 1
ATOM 946 N N . PHE A 1 123 ? -54.772 69.185 22.947 1.00 75.45 28 PHE A N 1
ATOM 947 C CA . PHE A 1 123 ? -53.970 70.367 22.587 1.00 76.12 28 PHE A CA 1
ATOM 948 C C . PHE A 1 123 ? -54.456 71.677 23.223 1.00 76.73 28 PHE A C 1
ATOM 949 O O . PHE A 1 123 ? -53.877 72.732 22.965 1.00 77.68 28 PHE A O 1
ATOM 957 N N . VAL A 1 124 ? -55.530 71.608 24.014 1.00 78.34 29 VAL A N 1
ATOM 958 C CA . VAL A 1 124 ? -56.028 72.735 24.835 1.00 77.56 29 VAL A CA 1
ATOM 959 C C . VAL A 1 124 ? -55.988 72.413 26.336 1.00 77.60 29 VAL A C 1
ATOM 960 O O . VAL A 1 124 ? -55.686 73.291 27.146 1.00 78.29 29 VAL A O 1
ATOM 964 N N . MET A 1 125 ? -56.304 71.167 26.700 1.00 78.01 30 MET A N 1
ATOM 965 C CA . MET A 1 125 ? -56.267 70.697 28.093 1.00 77.60 30 MET A CA 1
ATOM 966 C C . MET A 1 125 ? -54.851 70.630 28.654 1.00 75.83 30 MET A C 1
ATOM 967 O O . MET A 1 125 ? -54.596 71.118 29.750 1.00 74.61 30 MET A O 1
ATOM 972 N N . ILE A 1 126 ? -53.951 69.984 27.915 1.00 74.77 31 ILE A N 1
ATOM 973 C CA . ILE A 1 126 ? -52.575 69.755 28.372 1.00 73.01 31 ILE A CA 1
ATOM 974 C C . ILE A 1 126 ? -51.775 71.054 28.538 1.00 72.33 31 ILE A C 1
ATOM 975 O O . ILE A 1 126 ? -51.103 71.219 29.565 1.00 73.92 31 ILE A O 1
ATOM 980 N N . PRO A 1 127 ? -51.834 71.975 27.549 1.00 70.41 32 PRO A N 1
ATOM 981 C CA . PRO A 1 127 ? -51.084 73.222 27.755 1.00 70.59 32 PRO A CA 1
ATOM 982 C C . PRO A 1 127 ? -51.619 74.090 28.904 1.00 72.61 32 PRO A C 1
ATOM 983 O O . PRO A 1 127 ? -50.826 74.608 29.688 1.00 72.66 32 PRO A O 1
ATOM 987 N N . THR A 1 128 ? -52.940 74.237 29.017 1.00 74.63 33 THR A N 1
ATOM 988 C CA . THR A 1 128 ? -53.515 75.020 30.117 1.00 75.59 33 THR A CA 1
ATOM 989 C C . THR A 1 128 ? -53.249 74.391 31.496 1.00 76.76 33 THR A C 1
ATOM 990 O O . THR A 1 128 ? -53.175 75.104 32.498 1.00 78.91 33 THR A O 1
ATOM 994 N N . LEU A 1 129 ? -53.116 73.064 31.539 1.00 76.89 34 LEU A N 1
ATOM 995 C CA . LEU A 1 129 ? -52.668 72.368 32.750 1.00 78.13 34 LEU A CA 1
ATOM 996 C C . LEU A 1 129 ? -51.208 72.751 33.017 1.00 80.39 34 LEU A C 1
ATOM 997 O O . LEU A 1 129 ? -50.893 73.306 34.073 1.00 78.39 34 LEU A O 1
ATOM 1002 N N . TYR A 1 130 ? -50.348 72.512 32.022 1.00 81.74 35 TYR A N 1
ATOM 1003 C CA . TYR A 1 130 ? -48.922 72.909 32.069 1.00 81.72 35 TYR A CA 1
ATOM 1004 C C . TYR A 1 130 ? -48.702 74.387 32.465 1.00 79.78 35 TYR A C 1
ATOM 1005 O O . TYR A 1 130 ? -47.713 74.713 33.132 1.00 80.01 35 TYR A O 1
ATOM 1014 N N . SER A 1 131 ? -49.616 75.263 32.043 1.00 77.88 36 SER A N 1
ATOM 1015 C CA . SER A 1 131 ? -49.601 76.679 32.435 1.00 77.77 36 SER A CA 1
ATOM 1016 C C . SER A 1 131 ? -49.903 76.899 33.919 1.00 78.14 36 SER A C 1
ATOM 1017 O O . SER A 1 131 ? -49.287 77.754 34.551 1.00 77.78 36 SER A O 1
ATOM 1020 N N . ILE A 1 132 ? -50.863 76.148 34.460 1.00 78.41 37 ILE A N 1
ATOM 1021 C CA . ILE A 1 132 ? -51.250 76.271 35.868 1.00 79.79 37 ILE A CA 1
ATOM 1022 C C . ILE A 1 132 ? -50.135 75.713 36.752 1.00 80.98 37 ILE A C 1
ATOM 1023 O O . ILE A 1 132 ? -49.658 76.403 37.659 1.00 81.77 37 ILE A O 1
ATOM 1028 N N . ILE A 1 133 ? -49.722 74.475 36.477 1.00 81.88 38 ILE A N 1
ATOM 1029 C CA . ILE A 1 133 ? -48.566 73.863 37.153 1.00 82.34 38 ILE A CA 1
ATOM 1030 C C . ILE A 1 133 ? -47.354 74.806 37.146 1.00 81.21 38 ILE A C 1
ATOM 1031 O O . ILE A 1 133 ? -46.668 74.935 38.163 1.00 80.67 38 ILE A O 1
ATOM 1036 N N . PHE A 1 134 ? -47.108 75.462 36.010 1.00 79.82 39 PHE A N 1
ATOM 1037 C CA . PHE A 1 134 ? -45.997 76.411 35.883 1.00 80.19 39 PHE A CA 1
ATOM 1038 C C . PHE A 1 134 ? -46.089 77.552 36.894 1.00 80.30 39 PHE A C 1
ATOM 1039 O O . PHE A 1 134 ? -45.355 77.555 37.879 1.00 79.93 39 PHE A O 1
ATOM 1047 N N . VAL A 1 135 ? -47.010 78.490 36.664 1.00 81.64 40 VAL A N 1
ATOM 1048 C CA . VAL A 1 135 ? -47.015 79.773 37.380 1.00 82.83 40 VAL A CA 1
ATOM 1049 C C . VAL A 1 135 ? -47.305 79.639 38.879 1.00 82.25 40 VAL A C 1
ATOM 1050 O O . VAL A 1 135 ? -46.761 80.403 39.678 1.00 84.05 40 VAL A O 1
ATOM 1054 N N . VAL A 1 136 ? -48.137 78.668 39.255 1.00 81.27 41 VAL A N 1
ATOM 1055 C CA . VAL A 1 136 ? -48.380 78.362 40.673 1.00 80.63 41 VAL A CA 1
ATOM 1056 C C . VAL A 1 136 ? -47.091 77.830 41.295 1.00 79.96 41 VAL A C 1
ATOM 1057 O O . VAL A 1 136 ? -46.670 78.303 42.352 1.00 81.68 41 VAL A O 1
ATOM 1061 N N . GLY A 1 137 ? -46.473 76.858 40.624 1.00 78.04 42 GLY A N 1
ATOM 1062 C CA . GLY A 1 137 ? -45.196 76.295 41.045 1.00 77.21 42 GLY A CA 1
ATOM 1063 C C . GLY A 1 137 ? -44.053 77.290 41.159 1.00 78.63 42 GLY A C 1
ATOM 1064 O O . GLY A 1 137 ? -43.183 77.124 42.022 1.00 77.29 42 GLY A O 1
ATOM 1065 N N . ILE A 1 138 ? -44.038 78.313 40.299 1.00 80.98 43 ILE A N 1
ATOM 1066 C CA . ILE A 1 138 ? -43.011 79.364 40.370 1.00 83.07 43 ILE A CA 1
ATOM 1067 C C . ILE A 1 138 ? -43.177 80.134 41.676 1.00 84.45 43 ILE A C 1
ATOM 1068 O O . ILE A 1 138 ? -42.287 80.104 42.515 1.00 84.96 43 ILE A O 1
ATOM 1073 N N . PHE A 1 139 ? -44.328 80.779 41.854 1.00 87.21 44 PHE A N 1
ATOM 1074 C CA . PHE A 1 139 ? -44.630 81.513 43.092 1.00 91.19 44 PHE A CA 1
ATOM 1075 C C . PHE A 1 139 ? -44.687 80.595 44.323 1.00 89.95 44 PHE A C 1
ATOM 1076 O O . PHE A 1 139 ? -44.423 81.040 45.439 1.00 89.02 44 PHE A O 1
ATOM 1084 N N . GLY A 1 140 ? -45.039 79.325 44.113 1.00 88.17 45 GLY A N 1
ATOM 1085 C CA . GLY A 1 140 ? -45.076 78.328 45.182 1.00 86.14 45 GLY A CA 1
ATOM 1086 C C . GLY A 1 140 ? -43.697 77.983 45.711 1.00 83.06 45 GLY A C 1
ATOM 1087 O O . GLY A 1 140 ? -43.406 78.221 46.881 1.00 81.86 45 GLY A O 1
ATOM 1088 N N . ASN A 1 141 ? -42.853 77.422 44.847 1.00 82.93 46 ASN A N 1
ATOM 1089 C CA . ASN A 1 141 ? -41.477 77.057 45.221 1.00 82.59 46 ASN A CA 1
ATOM 1090 C C . ASN A 1 141 ? -40.552 78.261 45.437 1.00 82.37 46 ASN A C 1
ATOM 1091 O O . ASN A 1 141 ? -39.530 78.119 46.104 1.00 83.76 46 ASN A O 1
ATOM 1096 N N . SER A 1 142 ? -40.891 79.427 44.875 1.00 82.39 47 SER A N 1
ATOM 1097 C CA . SER A 1 142 ? -40.132 80.663 45.151 1.00 83.68 47 SER A CA 1
ATOM 1098 C C . SER A 1 142 ? -40.324 81.124 46.593 1.00 85.75 47 SER A C 1
ATOM 1099 O O . SER A 1 142 ? -39.370 81.573 47.225 1.00 86.53 47 SER A O 1
ATOM 1102 N N . LEU A 1 143 ? -41.556 81.017 47.097 1.00 87.69 48 LEU A N 1
ATOM 1103 C CA . LEU A 1 143 ? -41.851 81.294 48.509 1.00 89.13 48 LEU A CA 1
ATOM 1104 C C . LEU A 1 143 ? -41.152 80.321 49.461 1.00 90.95 48 LEU A C 1
ATOM 1105 O O . LEU A 1 143 ? -40.708 80.729 50.531 1.00 91.98 48 LEU A O 1
ATOM 1110 N N . VAL A 1 144 ? -41.049 79.050 49.075 1.00 92.66 49 VAL A N 1
ATOM 1111 C CA . VAL A 1 144 ? -40.429 78.033 49.939 1.00 94.61 49 VAL A CA 1
ATOM 1112 C C . VAL A 1 144 ? -38.927 78.276 50.152 1.00 97.21 49 VAL A C 1
ATOM 1113 O O . VAL A 1 144 ? -38.452 78.177 51.285 1.00 97.74 49 VAL A O 1
ATOM 1117 N N . VAL A 1 145 ? -38.189 78.578 49.080 1.00 99.55 50 VAL A N 1
ATOM 1118 C CA . VAL A 1 145 ? -36.736 78.833 49.192 1.00 101.72 50 VAL A CA 1
ATOM 1119 C C . VAL A 1 145 ? -36.402 80.040 50.075 1.00 104.46 50 VAL A C 1
ATOM 1120 O O . VAL A 1 145 ? -35.455 79.987 50.862 1.00 106.11 50 VAL A O 1
ATOM 1124 N N . ILE A 1 146 ? -37.184 81.112 49.948 1.00 106.88 51 ILE A N 1
ATOM 1125 C CA . ILE A 1 146 ? -36.942 82.346 50.711 1.00 107.04 51 ILE A CA 1
ATOM 1126 C C . ILE A 1 146 ? -37.294 82.219 52.196 1.00 106.71 51 ILE A C 1
ATOM 1127 O O . ILE A 1 146 ? -36.609 82.807 53.034 1.00 108.48 51 ILE A O 1
ATOM 1132 N N . VAL A 1 147 ? -38.345 81.459 52.518 1.00 107.61 52 VAL A N 1
ATOM 1133 C CA . VAL A 1 147 ? -38.694 81.182 53.927 1.00 108.77 52 VAL A CA 1
ATOM 1134 C C . VAL A 1 147 ? -37.727 80.195 54.602 1.00 110.24 52 VAL A C 1
ATOM 1135 O O . VAL A 1 147 ? -37.645 80.163 55.830 1.00 110.49 52 VAL A O 1
ATOM 1139 N N . ILE A 1 148 ? -37.015 79.391 53.809 1.00 112.11 53 ILE A N 1
ATOM 1140 C CA . ILE A 1 148 ? -35.936 78.542 54.327 1.00 114.90 53 ILE A CA 1
ATOM 1141 C C . ILE A 1 148 ? -34.716 79.372 54.730 1.00 117.67 53 ILE A C 1
ATOM 1142 O O . ILE A 1 148 ? -34.065 79.067 55.731 1.00 119.11 53 ILE A O 1
ATOM 1144 N N . TYR A 1 149 ? -34.407 80.408 53.947 1.00 120.24 54 TYR A N 1
ATOM 1145 C CA . TYR A 1 149 ? -33.356 81.377 54.296 1.00 123.45 54 TYR A CA 1
ATOM 1146 C C . TYR A 1 149 ? -33.746 82.243 55.501 1.00 126.73 54 TYR A C 1
ATOM 1147 O O . TYR A 1 149 ? -32.909 82.510 56.366 1.00 129.14 54 TYR A O 1
ATOM 1149 N N . PHE A 1 150 ? -35.010 82.672 55.547 1.00 128.45 55 PHE A N 1
ATOM 1150 C CA . PHE A 1 150 ? -35.540 83.484 56.660 1.00 129.30 55 PHE A CA 1
ATOM 1151 C C . PHE A 1 150 ? -35.794 82.648 57.928 1.00 130.24 55 PHE A C 1
ATOM 1152 O O . PHE A 1 150 ? -35.002 82.702 58.871 1.00 132.91 55 PHE A O 1
ATOM 1160 N N . TYR A 1 151 ? -36.883 81.872 57.935 1.00 129.40 56 TYR A N 1
ATOM 1161 C CA . TYR A 1 151 ? -37.399 81.234 59.161 1.00 129.07 56 TYR A CA 1
ATOM 1162 C C . TYR A 1 151 ? -36.568 80.043 59.644 1.00 128.86 56 TYR A C 1
ATOM 1163 O O . TYR A 1 151 ? -36.017 80.078 60.747 1.00 130.32 56 TYR A O 1
ATOM 1165 N N . MET A 1 152 ? -36.494 78.994 58.824 1.00 127.07 57 MET A N 1
ATOM 1166 C CA . MET A 1 152 ? -35.728 77.787 59.158 1.00 126.23 57 MET A CA 1
ATOM 1167 C C . MET A 1 152 ? -34.233 78.080 59.289 1.00 125.58 57 MET A C 1
ATOM 1168 O O . MET A 1 152 ? -33.578 77.558 60.192 1.00 126.59 57 MET A O 1
ATOM 1170 N N . LYS A 1 153 ? -33.714 78.912 58.383 1.00 124.56 58 LYS A N 1
ATOM 1171 C CA . LYS A 1 153 ? -32.315 79.363 58.393 1.00 124.10 58 LYS A CA 1
ATOM 1172 C C . LYS A 1 153 ? -31.291 78.224 58.240 1.00 123.93 58 LYS A C 1
ATOM 1173 O O . LYS A 1 153 ? -30.170 78.327 58.747 1.00 125.86 58 LYS A O 1
ATOM 1175 N N . LEU A 1 154 ? -31.675 77.168 57.513 1.00 121.93 59 LEU A N 1
ATOM 1176 C CA . LEU A 1 154 ? -30.889 75.924 57.387 1.00 119.88 59 LEU A CA 1
ATOM 1177 C C . LEU A 1 154 ? -30.479 75.345 58.752 1.00 117.39 59 LEU A C 1
ATOM 1178 O O . LEU A 1 154 ? -29.316 75.001 58.982 1.00 117.53 59 LEU A O 1
ATOM 1183 N N . LYS A 1 155 ? -31.460 75.241 59.646 1.00 115.07 60 LYS A N 1
ATOM 1184 C CA . LYS A 1 155 ? -31.236 74.752 61.008 1.00 112.98 60 LYS A CA 1
ATOM 1185 C C . LYS A 1 155 ? -31.053 73.236 61.044 1.00 109.66 60 LYS A C 1
ATOM 1186 O O . LYS A 1 155 ? -30.078 72.746 61.618 1.00 109.83 60 LYS A O 1
ATOM 1188 N N . THR A 1 156 ? -31.989 72.507 60.430 1.00 105.44 61 THR A N 1
ATOM 1189 C CA . THR A 1 156 ? -32.000 71.038 60.468 1.00 102.06 61 THR A CA 1
ATOM 1190 C C . THR A 1 156 ? -31.364 70.397 59.235 1.00 98.64 61 THR A C 1
ATOM 1191 O O . THR A 1 156 ? -31.125 71.053 58.219 1.00 97.21 61 THR A O 1
ATOM 1195 N N . VAL A 1 157 ? -31.109 69.097 59.354 1.00 97.22 62 VAL A N 1
ATOM 1196 C CA . VAL A 1 157 ? -30.640 68.261 58.246 1.00 95.26 62 VAL A CA 1
ATOM 1197 C C . VAL A 1 157 ? -31.785 68.032 57.248 1.00 94.35 62 VAL A C 1
ATOM 1198 O O . VAL A 1 157 ? -31.539 67.885 56.054 1.00 94.72 62 VAL A O 1
ATOM 1202 N N . ALA A 1 158 ? -33.024 67.988 57.744 1.00 92.15 63 ALA A N 1
ATOM 1203 C CA . ALA A 1 158 ? -34.212 67.900 56.890 1.00 90.24 63 ALA A CA 1
ATOM 1204 C C . ALA A 1 158 ? -34.422 69.170 56.070 1.00 89.08 63 ALA A C 1
ATOM 1205 O O . ALA A 1 158 ? -34.883 69.102 54.929 1.00 89.54 63 ALA A O 1
ATOM 1207 N N . SER A 1 159 ? -34.099 70.320 56.662 1.00 87.51 64 SER A N 1
ATOM 1208 C CA . SER A 1 159 ? -34.290 71.615 56.010 1.00 85.36 64 SER A CA 1
ATOM 1209 C C . SER A 1 159 ? -33.490 71.769 54.722 1.00 84.98 64 SER A C 1
ATOM 1210 O O . SER A 1 159 ? -33.988 72.376 53.773 1.00 85.44 64 SER A O 1
ATOM 1213 N N . VAL A 1 160 ? -32.268 71.230 54.685 1.00 84.77 65 VAL A N 1
ATOM 1214 C CA . VAL A 1 160 ? -31.393 71.406 53.515 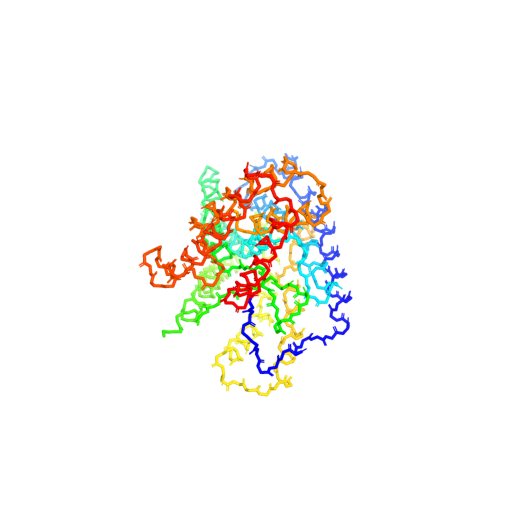1.00 84.45 65 VAL A CA 1
ATOM 1215 C C . VAL A 1 160 ? -31.863 70.584 52.309 1.00 83.62 65 VAL A C 1
ATOM 1216 O O . VAL A 1 160 ? -31.840 71.084 51.182 1.00 83.84 65 VAL A O 1
ATOM 1220 N N . PHE A 1 161 ? -32.307 69.345 52.545 1.00 83.15 66 PHE A N 1
ATOM 1221 C CA . PHE A 1 161 ? -32.879 68.502 51.477 1.00 80.77 66 PHE A CA 1
ATOM 1222 C C . PHE A 1 161 ? -34.159 69.110 50.895 1.00 80.45 66 PHE A C 1
ATOM 1223 O O . PHE A 1 161 ? -34.401 69.009 49.692 1.00 81.40 66 PHE A O 1
ATOM 1231 N N . LEU A 1 162 ? -34.970 69.730 51.751 1.00 80.65 67 LEU A N 1
ATOM 1232 C CA . LEU A 1 162 ? -36.188 70.427 51.316 1.00 81.69 67 LEU A CA 1
ATOM 1233 C C . LEU A 1 162 ? -35.898 71.743 50.593 1.00 82.51 67 LEU A C 1
ATOM 1234 O O . LEU A 1 162 ? -36.698 72.174 49.764 1.00 84.24 67 LEU A O 1
ATOM 1239 N N . LEU A 1 163 ? -34.780 72.395 50.918 1.00 84.71 68 LEU A N 1
ATOM 1240 C CA . LEU A 1 163 ? -34.303 73.553 50.141 1.00 84.79 68 LEU A CA 1
ATOM 1241 C C . LEU A 1 163 ? -33.870 73.122 48.739 1.00 82.67 68 LEU A C 1
ATOM 1242 O O . LEU A 1 163 ? -34.184 73.795 47.757 1.00 83.33 68 LEU A O 1
ATOM 1247 N N . ASN A 1 164 ? -33.146 72.007 48.657 1.00 81.35 69 ASN A N 1
ATOM 1248 C CA . ASN A 1 164 ? -32.731 71.438 47.365 1.00 80.68 69 ASN A CA 1
ATOM 1249 C C . ASN A 1 164 ? -33.899 71.008 46.486 1.00 77.66 69 ASN A C 1
ATOM 1250 O O . ASN A 1 164 ? -33.887 71.258 45.281 1.00 77.93 69 ASN A O 1
ATOM 1255 N N . LEU A 1 165 ? -34.893 70.360 47.093 1.00 75.48 70 LEU A N 1
ATOM 1256 C CA . LEU A 1 165 ? -36.103 69.951 46.378 1.00 74.34 70 LEU A CA 1
ATOM 1257 C C . LEU A 1 165 ? -36.851 71.141 45.786 1.00 75.71 70 LEU A C 1
ATOM 1258 O O . LEU A 1 165 ? -37.404 71.041 44.697 1.00 77.00 70 LEU A O 1
ATOM 1263 N N . ALA A 1 166 ? -36.869 72.260 46.503 1.00 77.93 71 ALA A N 1
ATOM 1264 C CA . ALA A 1 166 ? -37.445 73.496 45.983 1.00 80.14 71 ALA A CA 1
ATOM 1265 C C . ALA A 1 166 ? -36.690 73.986 44.746 1.00 82.22 71 ALA A C 1
ATOM 1266 O O . ALA A 1 166 ? -37.311 74.363 43.758 1.00 84.39 71 ALA A O 1
ATOM 1268 N N . LEU A 1 167 ? -35.357 73.961 44.802 1.00 84.55 72 LEU A N 1
ATOM 1269 C CA . LEU A 1 167 ? -34.516 74.351 43.658 1.00 85.15 72 LEU A CA 1
ATOM 1270 C C . LEU A 1 167 ? -34.673 73.403 42.468 1.00 83.88 72 LEU A C 1
ATOM 1271 O O . LEU A 1 167 ? -34.808 73.852 41.328 1.00 85.59 72 LEU A O 1
ATOM 1276 N N . ALA A 1 168 ? -34.654 72.100 42.738 1.00 81.99 73 ALA A N 1
ATOM 1277 C CA . ALA A 1 168 ? -34.885 71.089 41.702 1.00 82.72 73 ALA A CA 1
ATOM 1278 C C . ALA A 1 168 ? -36.259 71.241 41.025 1.00 83.22 73 ALA A C 1
ATOM 1279 O O . ALA A 1 168 ? -36.388 70.969 39.826 1.00 83.51 73 ALA A O 1
ATOM 1281 N N . ASP A 1 169 ? -37.272 71.663 41.789 1.00 80.82 74 ASP A N 1
ATOM 1282 C CA . ASP A 1 169 ? -38.591 71.975 41.228 1.00 79.72 74 ASP A CA 1
ATOM 1283 C C . ASP A 1 169 ? -38.533 73.220 40.335 1.00 78.66 74 ASP A C 1
ATOM 1284 O O . ASP A 1 169 ? -39.142 73.239 39.268 1.00 77.88 74 ASP A O 1
ATOM 1289 N N . LEU A 1 170 ? -37.798 74.246 40.757 1.00 78.00 75 LEU A N 1
ATOM 1290 C CA . LEU A 1 170 ? -37.622 75.443 39.922 1.00 77.81 75 LEU A CA 1
ATOM 1291 C C . LEU A 1 170 ? -36.905 75.170 38.600 1.00 77.66 75 LEU A C 1
ATOM 1292 O O . LEU A 1 170 ? -37.285 75.742 37.579 1.00 81.66 75 LEU A O 1
ATOM 1297 N N . CYS A 1 171 ? -35.879 74.316 38.620 1.00 76.52 76 CYS A N 1
ATOM 1298 C CA . CYS A 1 171 ? -35.145 73.940 37.392 1.00 75.59 76 CYS A CA 1
ATOM 1299 C C . CYS A 1 171 ? -36.050 73.271 36.361 1.00 73.34 76 CYS A C 1
ATOM 1300 O O . CYS A 1 171 ? -35.919 73.513 35.158 1.00 74.07 76 CYS A O 1
ATOM 1303 N N . PHE A 1 172 ? -36.943 72.411 36.850 1.00 70.44 77 PHE A N 1
ATOM 1304 C CA . PHE A 1 172 ? -37.962 71.767 36.026 1.00 68.23 77 PHE A CA 1
ATOM 1305 C C . PHE A 1 172 ? -38.913 72.797 35.441 1.00 68.94 77 PHE A C 1
ATOM 1306 O O . PHE A 1 172 ? -39.104 72.849 34.225 1.00 68.19 77 PHE A O 1
ATOM 1314 N N . LEU A 1 173 ? -39.504 73.603 36.324 1.00 70.27 78 LEU A N 1
ATOM 1315 C CA . LEU A 1 173 ? -40.589 74.526 35.962 1.00 70.93 78 LEU A CA 1
ATOM 1316 C C . LEU A 1 173 ? -40.214 75.533 34.874 1.00 72.48 78 LEU A C 1
ATOM 1317 O O . LEU A 1 173 ? -41.045 75.839 34.019 1.00 73.68 78 LEU A O 1
ATOM 1322 N N . LEU A 1 174 ? -38.976 76.030 34.894 1.00 73.83 79 LEU A N 1
ATOM 1323 C CA . LEU A 1 174 ? -38.489 76.950 33.845 1.00 75.04 79 LEU A CA 1
ATOM 1324 C C . LEU A 1 174 ? -38.719 76.424 32.419 1.00 74.48 79 LEU A C 1
ATOM 1325 O O . LEU A 1 174 ? -39.106 77.185 31.527 1.00 73.56 79 LEU A O 1
ATOM 1330 N N . THR A 1 175 ? -38.500 75.123 32.228 1.00 74.05 80 THR A N 1
ATOM 1331 C CA . THR A 1 175 ? -38.632 74.483 30.916 1.00 73.14 80 THR A CA 1
ATOM 1332 C C . THR A 1 175 ? -40.088 74.286 30.471 1.00 73.52 80 THR A C 1
ATOM 1333 O O . THR A 1 175 ? -40.356 74.324 29.276 1.00 76.15 80 THR A O 1
ATOM 1337 N N . LEU A 1 176 ? -41.013 74.066 31.412 1.00 73.15 81 LEU A N 1
ATOM 1338 C CA . LEU A 1 176 ? -42.407 73.680 31.077 1.00 72.29 81 LEU A CA 1
ATOM 1339 C C . LEU A 1 176 ? -43.048 74.437 29.911 1.00 72.05 81 LEU A C 1
ATOM 1340 O O . LEU A 1 176 ? -43.590 73.793 29.010 1.00 72.66 81 LEU A O 1
ATOM 1345 N N . PRO A 1 177 ? -42.974 75.793 29.905 1.00 70.57 82 PRO A N 1
ATOM 1346 C CA . PRO A 1 177 ? -43.478 76.580 28.772 1.00 69.67 82 PRO A CA 1
ATOM 1347 C C . PRO A 1 177 ? -43.128 76.048 27.375 1.00 70.92 82 PRO A C 1
ATOM 1348 O O . PRO A 1 177 ? -43.848 76.330 26.415 1.00 74.04 82 PRO A O 1
ATOM 1352 N N . LEU A 1 178 ? -42.028 75.304 27.271 1.00 69.23 83 LEU A N 1
ATOM 1353 C CA . LEU A 1 178 ? -41.570 74.741 26.006 1.00 67.31 83 LEU A CA 1
ATOM 1354 C C . LEU A 1 178 ? -42.361 73.498 25.620 1.00 65.20 83 LEU A C 1
ATOM 1355 O O . LEU A 1 178 ? -42.470 73.181 24.440 1.00 64.88 83 LEU A O 1
ATOM 1360 N N . TRP A 1 179 ? -42.885 72.785 26.614 1.00 64.66 84 TRP A N 1
ATOM 1361 C CA . TRP A 1 179 ? -43.739 71.610 26.384 1.00 63.83 84 TRP A CA 1
ATOM 1362 C C . TRP A 1 179 ? -45.225 71.974 26.317 1.00 62.57 84 TRP A C 1
ATOM 1363 O O . TRP A 1 179 ? -46.006 71.304 25.628 1.00 61.89 84 TRP A O 1
ATOM 1374 N N . ALA A 1 180 ? -45.614 73.012 27.057 1.00 60.67 85 ALA A N 1
ATOM 1375 C CA . ALA A 1 180 ? -46.945 73.588 26.950 1.00 59.32 85 ALA A CA 1
ATOM 1376 C C . ALA A 1 180 ? -47.239 73.949 25.501 1.00 58.55 85 ALA A C 1
ATOM 1377 O O . ALA A 1 180 ? -48.182 73.415 24.903 1.00 57.91 85 ALA A O 1
ATOM 1379 N N . VAL A 1 181 ? -46.404 74.814 24.924 1.00 57.82 86 VAL A N 1
ATOM 1380 C CA . VAL A 1 181 ? -46.635 75.285 23.547 1.00 58.02 86 VAL A CA 1
ATOM 1381 C C . VAL A 1 181 ? -46.459 74.136 22.554 1.00 57.26 86 VAL A C 1
ATOM 1382 O O . VAL A 1 181 ? -47.273 73.982 21.657 1.00 56.91 86 VAL A O 1
ATOM 1386 N N . TYR A 1 182 ? -45.432 73.311 22.747 1.00 58.13 87 TYR A N 1
ATOM 1387 C CA . TYR A 1 182 ? -45.233 72.093 21.945 1.00 58.87 87 TYR A CA 1
ATOM 1388 C C . TYR A 1 182 ? -46.562 71.370 21.730 1.00 59.84 87 TYR A C 1
ATOM 1389 O O . TYR A 1 182 ? -46.993 71.168 20.590 1.00 61.49 87 TYR A O 1
ATOM 1398 N N . THR A 1 183 ? -47.225 71.041 22.835 1.00 60.27 88 THR A N 1
ATOM 1399 C CA . THR A 1 183 ? -48.538 70.388 22.807 1.00 61.18 88 THR A CA 1
ATOM 1400 C C . THR A 1 183 ? -49.643 71.309 22.262 1.00 63.25 88 THR A C 1
ATOM 1401 O O . THR A 1 183 ? -50.553 70.843 21.576 1.00 62.61 88 THR A O 1
ATOM 1405 N N . ALA A 1 184 ? -49.572 72.606 22.577 1.00 65.10 89 ALA A N 1
ATOM 1406 C CA . ALA A 1 184 ? -50.502 73.603 22.008 1.00 65.89 89 ALA A CA 1
ATOM 1407 C C . ALA A 1 184 ? -50.380 73.738 20.484 1.00 66.65 89 ALA A C 1
ATOM 1408 O O . ALA A 1 184 ? -51.387 73.928 19.794 1.00 69.65 89 ALA A O 1
ATOM 1410 N N . MET A 1 185 ? -49.157 73.607 19.965 1.00 65.63 90 MET A N 1
ATOM 1411 C CA . MET A 1 185 ? -48.898 73.603 18.519 1.00 65.24 90 MET A CA 1
ATOM 1412 C C . MET A 1 185 ? -49.186 72.240 17.851 1.00 64.36 90 MET A C 1
ATOM 1413 O O . MET A 1 185 ? -48.724 71.985 16.733 1.00 65.37 90 MET A O 1
ATOM 1418 N N . GLU A 1 186 ? -49.952 71.378 18.527 1.00 62.33 91 GLU A N 1
ATOM 1419 C CA . GLU A 1 186 ? -50.348 70.064 18.020 1.00 60.87 91 GLU A CA 1
ATOM 1420 C C . GLU A 1 186 ? -49.148 69.147 17.833 1.00 58.77 91 GLU A C 1
ATOM 1421 O O . GLU A 1 186 ? -49.035 68.455 16.815 1.00 57.77 91 GLU A O 1
ATOM 1427 N N . TYR A 1 187 ? -48.275 69.142 18.843 1.00 57.50 92 TYR A N 1
ATOM 1428 C CA . TYR A 1 187 ? -46.975 68.457 18.800 1.00 57.10 92 TYR A CA 1
ATOM 1429 C C . TYR A 1 187 ? -46.089 68.894 17.615 1.00 57.77 92 TYR A C 1
ATOM 1430 O O . TYR A 1 187 ? -45.933 68.152 16.635 1.00 57.63 92 TYR A O 1
ATOM 1439 N N . ARG A 1 188 ? -45.542 70.106 17.698 1.00 58.71 93 ARG A N 1
ATOM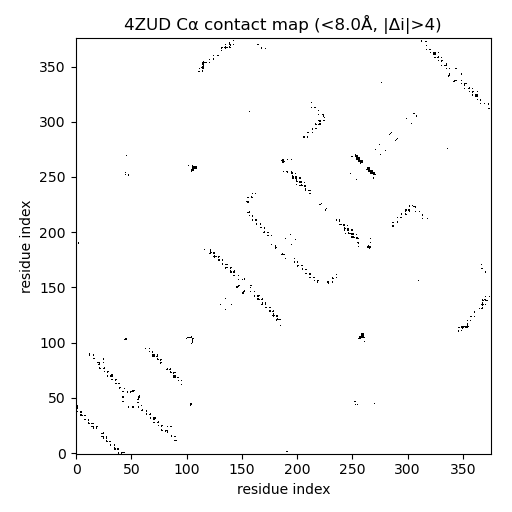 1440 C CA . ARG A 1 188 ? -44.395 70.491 16.865 1.00 61.59 93 ARG A CA 1
ATOM 1441 C C . ARG A 1 188 ? -43.483 71.491 17.582 1.00 62.40 93 ARG A C 1
ATOM 1442 O O . ARG A 1 188 ? -43.956 72.414 18.252 1.00 62.72 93 ARG A O 1
ATOM 1450 N N . TRP A 1 189 ? -42.176 71.284 17.426 1.00 63.21 94 TRP A N 1
ATOM 1451 C CA . TRP A 1 189 ? -41.152 71.920 18.245 1.00 64.19 94 TRP A CA 1
ATOM 1452 C C . TRP A 1 189 ? -40.415 73.001 17.447 1.00 65.30 94 TRP A C 1
ATOM 1453 O O . TRP A 1 189 ? -39.620 72.675 16.560 1.00 64.89 94 TRP A O 1
ATOM 1464 N N . PRO A 1 190 ? -40.664 74.290 17.763 1.00 67.57 95 PRO A N 1
ATOM 1465 C CA . PRO A 1 190 ? -39.991 75.374 17.041 1.00 68.25 95 PRO A CA 1
ATOM 1466 C C . PRO A 1 190 ? -38.609 75.742 17.596 1.00 69.34 95 PRO A C 1
ATOM 1467 O O . PRO A 1 190 ? -37.809 76.340 16.877 1.00 69.03 95 PRO A O 1
ATOM 1471 N N . PHE A 1 191 ? -38.317 75.352 18.838 1.00 72.15 96 PHE A N 1
ATOM 1472 C CA . PHE A 1 191 ? -37.189 75.916 19.596 1.00 73.17 96 PHE A CA 1
ATOM 1473 C C . PHE A 1 191 ? -35.804 75.340 19.278 1.00 74.01 96 PHE A C 1
ATOM 1474 O O . PHE A 1 191 ? -34.811 75.748 19.898 1.00 75.45 96 PHE A O 1
ATOM 1482 N N . GLY A 1 192 ? -35.723 74.410 18.326 1.00 74.18 97 GLY A N 1
ATOM 1483 C CA . GLY A 1 192 ? -34.438 73.869 17.880 1.00 75.23 97 GLY A CA 1
ATOM 1484 C C . GLY A 1 192 ? -33.982 72.634 18.633 1.00 75.23 97 GLY A C 1
ATOM 1485 O O . GLY A 1 192 ? -34.733 72.058 19.425 1.00 73.17 97 GLY A O 1
ATOM 1486 N N . ASN A 1 193 ? -32.732 72.246 18.380 1.00 76.80 98 ASN A N 1
ATOM 1487 C CA . ASN A 1 193 ? -32.183 70.943 18.789 1.00 76.22 98 ASN A CA 1
ATOM 1488 C C . ASN A 1 193 ? -31.438 70.972 20.133 1.00 77.43 98 ASN A C 1
ATOM 1489 O O . ASN A 1 193 ? -31.337 69.939 20.807 1.00 78.64 98 ASN A O 1
ATOM 1494 N N . TYR A 1 194 ? -30.903 72.135 20.513 1.00 77.45 99 TYR A N 1
ATOM 1495 C CA . TYR A 1 194 ? -30.286 72.299 21.836 1.00 77.23 99 TYR A CA 1
ATOM 1496 C C . TYR A 1 194 ? -31.336 72.147 22.914 1.00 75.97 99 TYR A C 1
ATOM 1497 O O . TYR A 1 194 ? -31.219 71.287 23.783 1.00 76.50 99 TYR A O 1
ATOM 1506 N N . LEU A 1 195 ? -32.372 72.979 22.835 1.00 76.16 100 LEU A N 1
ATOM 1507 C CA . LEU A 1 195 ? -33.454 72.970 23.821 1.00 74.22 100 LEU A CA 1
ATOM 1508 C C . LEU A 1 195 ? -34.233 71.658 23.840 1.00 73.51 100 LEU A C 1
ATOM 1509 O O . LEU A 1 195 ? -34.760 71.277 24.882 1.00 73.91 100 LEU A O 1
ATOM 1514 N N . CYS A 1 196 ? -34.306 70.963 22.706 1.00 73.16 101 CYS A N 1
ATOM 1515 C CA . CYS A 1 196 ? -34.870 69.607 22.684 1.00 73.28 101 CYS A CA 1
ATOM 1516 C C . CYS A 1 196 ? -34.188 68.707 23.720 1.00 73.45 101 CYS A C 1
ATOM 1517 O O . CYS A 1 196 ? -34.867 67.970 24.435 1.00 73.69 101 CYS A O 1
ATOM 1520 N N . LYS A 1 197 ? -32.863 68.816 23.830 1.00 73.41 102 LYS A N 1
ATOM 1521 C CA . LYS A 1 197 ? -32.065 68.005 24.766 1.00 72.17 102 LYS A CA 1
ATOM 1522 C C . LYS A 1 197 ? -32.128 68.471 26.222 1.00 72.57 102 LYS A C 1
ATOM 1523 O O . LYS A 1 197 ? -32.379 67.660 27.116 1.00 72.57 102 LYS A O 1
ATOM 1529 N N . ILE A 1 198 ? -31.876 69.757 26.472 1.00 73.38 103 ILE A N 1
ATOM 1530 C CA . ILE A 1 198 ? -31.790 70.249 27.862 1.00 74.59 103 ILE A CA 1
ATOM 1531 C C . ILE A 1 198 ? -33.156 70.291 28.554 1.00 75.78 103 ILE A C 1
ATOM 1532 O O . ILE A 1 198 ? -33.239 70.070 29.765 1.00 80.67 103 ILE A O 1
ATOM 1537 N N . ALA A 1 199 ? -34.211 70.566 27.788 1.00 73.80 104 ALA A N 1
ATOM 1538 C CA . ALA A 1 199 ? -35.578 70.560 28.308 1.00 74.39 104 ALA A CA 1
ATOM 1539 C C . ALA A 1 199 ? -36.112 69.143 28.545 1.00 74.38 104 ALA A C 1
ATOM 1540 O O . ALA A 1 199 ? -37.078 68.967 29.288 1.00 76.08 104 ALA A O 1
ATOM 1542 N N . SER A 1 200 ? -35.513 68.155 27.878 1.00 72.71 105 SER A N 1
ATOM 1543 C CA . SER A 1 200 ? -35.831 66.738 28.070 1.00 71.07 105 SER A CA 1
ATOM 1544 C C . SER A 1 200 ? -34.963 66.125 29.161 1.00 70.14 105 SER A C 1
ATOM 1545 O O . SER A 1 200 ? -35.403 65.235 29.892 1.00 68.51 105 SER A O 1
ATOM 1548 N N . ALA A 1 201 ? -33.721 66.595 29.249 1.00 70.45 106 ALA A N 1
ATOM 1549 C CA . ALA A 1 201 ? -32.845 66.293 30.379 1.00 69.90 106 ALA A CA 1
ATOM 1550 C C . ALA A 1 201 ? -33.346 66.884 31.709 1.00 69.38 106 ALA A C 1
ATOM 1551 O O . ALA A 1 201 ? -33.059 66.328 32.769 1.00 67.48 106 ALA A O 1
ATOM 1553 N N . SER A 1 202 ? -34.088 67.991 31.658 1.00 70.85 107 SER A N 1
ATOM 1554 C CA . SER A 1 202 ? -34.585 68.653 32.880 1.00 73.69 107 SER A CA 1
ATOM 1555 C C . SER A 1 202 ? -35.766 67.944 33.553 1.00 73.18 107 SER A C 1
ATOM 1556 O O . SER A 1 202 ? -35.952 68.087 34.762 1.00 73.65 107 SER A O 1
ATOM 1559 N N . VAL A 1 203 ? -36.565 67.198 32.788 1.00 73.53 108 VAL A N 1
ATOM 1560 C CA . VAL A 1 203 ? -37.699 66.453 33.370 1.00 74.09 108 VAL A CA 1
ATOM 1561 C C . VAL A 1 203 ? -37.293 65.052 33.857 1.00 73.36 108 VAL A C 1
ATOM 1562 O O . VAL A 1 203 ? -37.869 64.538 34.818 1.00 76.54 108 VAL A O 1
ATOM 1566 N N . SER A 1 204 ? -36.322 64.434 33.190 1.00 70.62 109 SER A N 1
ATOM 1567 C CA . SER A 1 204 ? -35.674 63.236 33.724 1.00 69.72 109 SER A CA 1
ATOM 1568 C C . SER A 1 204 ? -34.964 63.559 35.037 1.00 69.71 109 SER A C 1
ATOM 1569 O O . SER A 1 204 ? -35.073 62.799 36.001 1.00 70.59 109 SER A O 1
ATOM 1572 N N . PHE A 1 205 ? -34.257 64.695 35.060 1.00 68.29 110 PHE A N 1
ATOM 1573 C CA . PHE A 1 205 ? -33.593 65.218 36.266 1.00 66.33 110 PHE A CA 1
ATOM 1574 C C . PHE A 1 205 ? -34.564 65.252 37.447 1.00 64.49 110 PHE A C 1
ATOM 1575 O O . PHE A 1 205 ? -34.315 64.639 38.482 1.00 63.43 110 PHE A O 1
ATOM 1583 N N . ASN A 1 206 ? -35.694 65.928 37.263 1.00 63.16 111 ASN A N 1
ATOM 1584 C CA . ASN A 1 206 ? -36.704 66.056 38.319 1.00 62.17 111 ASN A CA 1
ATOM 1585 C C . ASN A 1 206 ? -37.140 64.708 38.917 1.00 61.11 111 ASN A C 1
ATOM 1586 O O . ASN A 1 206 ? -37.386 64.619 40.126 1.00 61.75 111 ASN A O 1
ATOM 1591 N N . LEU A 1 207 ? -37.216 63.671 38.084 1.00 57.65 112 LEU A N 1
ATOM 1592 C CA . LEU A 1 207 ? -37.571 62.331 38.555 1.00 56.40 112 LEU A CA 1
ATOM 1593 C C . LEU A 1 207 ? -36.473 61.717 39.420 1.00 57.88 112 LEU A C 1
ATOM 1594 O O . LEU A 1 207 ? -36.755 61.223 40.522 1.00 58.57 112 LEU A O 1
ATOM 1599 N N . TYR A 1 208 ? -35.230 61.748 38.933 1.00 58.28 113 TYR A N 1
ATOM 1600 C CA . TYR A 1 208 ? -34.098 61.171 39.679 1.00 58.94 113 TYR A CA 1
ATOM 1601 C C . TYR A 1 208 ? -33.739 62.019 40.890 1.00 59.39 113 TYR A C 1
ATOM 1602 O O . TYR A 1 208 ? -33.607 61.491 41.994 1.00 61.27 113 TYR A O 1
ATOM 1611 N N . ALA A 1 209 ? -33.621 63.330 40.700 1.00 59.29 114 ALA A N 1
ATOM 1612 C CA . ALA A 1 209 ? -33.352 64.239 41.812 1.00 60.79 114 ALA A CA 1
ATOM 1613 C C . ALA A 1 209 ? -34.372 64.062 42.940 1.00 63.49 114 ALA A C 1
ATOM 1614 O O . ALA A 1 209 ? -33.984 63.794 44.080 1.00 65.21 114 ALA A O 1
ATOM 1616 N N . SER A 1 210 ? -35.665 64.172 42.618 1.00 64.83 115 SER A N 1
ATOM 1617 C CA . SER A 1 210 ? -36.717 64.083 43.640 1.00 66.55 115 SER A CA 1
ATOM 1618 C C . SER A 1 210 ? -36.609 62.780 44.417 1.00 67.70 115 SER A C 1
ATOM 1619 O O . SER A 1 210 ? -36.474 62.801 45.636 1.00 69.59 115 SER A O 1
ATOM 1622 N N . VAL A 1 211 ? -36.631 61.654 43.710 1.00 68.33 116 VAL A N 1
ATOM 1623 C CA . VAL A 1 211 ? -36.655 60.350 44.370 1.00 68.68 116 VAL A CA 1
ATOM 1624 C C . VAL A 1 211 ? -35.422 60.135 45.262 1.00 69.48 116 VAL A C 1
ATOM 1625 O O . VAL A 1 211 ? -35.564 59.655 46.390 1.00 70.72 116 VAL A O 1
ATOM 1629 N N . PHE A 1 212 ? -34.240 60.535 44.787 1.00 67.90 117 PHE A N 1
ATOM 1630 C CA . PHE A 1 212 ? -33.026 60.509 45.621 1.00 67.45 117 PHE A CA 1
ATOM 1631 C C . PHE A 1 212 ? -33.107 61.467 46.809 1.00 68.33 117 PHE A C 1
ATOM 1632 O O . PHE A 1 212 ? -32.622 61.140 47.894 1.00 69.88 117 PHE A O 1
ATOM 1640 N N . LEU A 1 213 ? -33.698 62.646 46.598 1.00 68.76 118 LEU A N 1
ATOM 1641 C CA . LEU A 1 213 ? -33.943 63.610 47.691 1.00 69.35 118 LEU A CA 1
ATOM 1642 C C . LEU A 1 213 ? -34.959 63.100 48.723 1.00 70.29 118 LEU A C 1
ATOM 1643 O O . LEU A 1 213 ? -34.755 63.270 49.926 1.00 71.79 118 LEU A O 1
ATOM 1648 N N . LEU A 1 214 ? -36.041 62.479 48.254 1.00 71.64 119 LEU A N 1
ATOM 1649 C CA . LEU A 1 214 ? -37.052 61.881 49.145 1.00 72.75 119 LEU A CA 1
ATOM 1650 C C . LEU A 1 214 ? -36.529 60.653 49.888 1.00 73.52 119 LEU A C 1
ATOM 1651 O O . LEU A 1 214 ? -36.925 60.415 51.025 1.00 73.84 119 LEU A O 1
ATOM 1656 N N . THR A 1 215 ? -35.652 59.879 49.244 1.00 74.33 120 THR A N 1
ATOM 1657 C CA . THR A 1 215 ? -34.942 58.772 49.908 1.00 74.55 120 THR A CA 1
ATOM 1658 C C . THR A 1 215 ? -34.128 59.282 51.096 1.00 75.00 120 THR A C 1
ATOM 1659 O O . THR A 1 215 ? -34.134 58.671 52.166 1.00 74.22 120 THR A O 1
ATOM 1663 N N . CYS A 1 216 ? -33.439 60.407 50.891 1.00 77.23 121 CYS A N 1
ATOM 1664 C CA . CYS A 1 216 ? -32.656 61.067 51.948 1.00 77.42 121 CYS A CA 1
ATOM 1665 C C . CYS A 1 216 ? -33.522 61.642 53.063 1.00 76.65 121 CYS A C 1
ATOM 1666 O O . CYS A 1 216 ? -33.161 61.536 54.231 1.00 77.94 121 CYS A O 1
ATOM 1669 N N . LEU A 1 217 ? -34.642 62.268 52.702 1.00 75.70 122 LEU A N 1
ATOM 1670 C CA . LEU A 1 217 ? -35.624 62.735 53.698 1.00 76.64 122 LEU A CA 1
ATOM 1671 C C . LEU A 1 217 ? -36.159 61.580 54.560 1.00 77.40 122 LEU A C 1
ATOM 1672 O O . LEU A 1 217 ? -36.378 61.754 55.755 1.00 78.44 122 LEU A O 1
ATOM 1677 N N . SER A 1 218 ? -36.354 60.412 53.948 1.00 78.24 123 SER A N 1
ATOM 1678 C CA . SER A 1 218 ? -36.806 59.215 54.663 1.00 79.58 123 SER A CA 1
ATOM 1679 C C . SER A 1 218 ? -35.719 58.673 55.581 1.00 82.21 123 SER A C 1
ATOM 1680 O O . SER A 1 218 ? -35.953 58.449 56.772 1.00 83.31 123 SER A O 1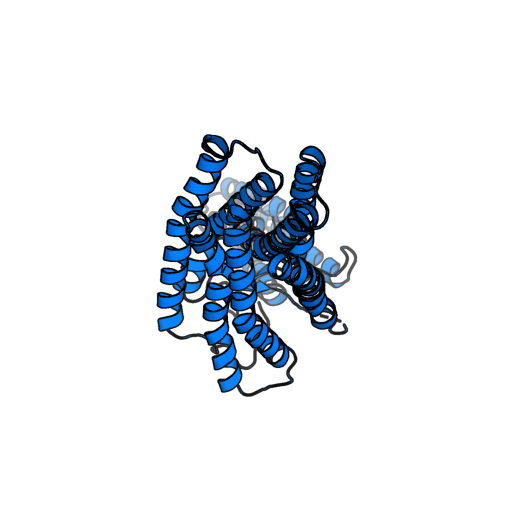
ATOM 1683 N N . ILE A 1 219 ? -34.533 58.464 55.015 1.00 84.06 124 ILE A N 1
ATOM 1684 C CA . ILE A 1 219 ? -33.374 57.985 55.777 1.00 86.24 124 ILE A CA 1
ATOM 1685 C C . ILE A 1 219 ? -33.039 58.953 56.925 1.00 86.74 124 ILE A C 1
ATOM 1686 O O . ILE A 1 219 ? -32.670 58.513 58.014 1.00 86.58 124 ILE A O 1
ATOM 1691 N N . ASP A 1 220 ? -33.196 60.255 56.675 1.00 87.11 125 ASP A N 1
ATOM 1692 C CA . ASP A 1 220 ? -33.033 61.289 57.697 1.00 89.25 125 ASP A CA 1
ATOM 1693 C C . ASP A 1 220 ? -34.012 61.098 58.852 1.00 91.94 125 ASP A C 1
ATOM 1694 O O . ASP A 1 220 ? -33.593 60.955 60.001 1.00 92.74 125 ASP A O 1
ATOM 1699 N N . ARG A 1 221 ? -35.308 61.089 58.539 1.00 93.19 126 ARG A N 1
ATOM 1700 C CA . ARG A 1 221 ? -36.355 60.932 59.555 1.00 93.58 126 ARG A CA 1
ATOM 1701 C C . ARG A 1 221 ? -36.346 59.570 60.247 1.00 96.26 126 ARG A C 1
ATOM 1702 O O . ARG A 1 221 ? -36.841 59.458 61.364 1.00 95.47 126 ARG A O 1
ATOM 1710 N N . TYR A 1 222 ? -35.800 58.541 59.594 1.00 99.58 127 TYR A N 1
ATOM 1711 C CA . TYR A 1 222 ? -35.563 57.253 60.256 1.00 103.05 127 TYR A CA 1
ATOM 1712 C C . TYR A 1 222 ? -34.484 57.415 61.316 1.00 107.65 127 TYR A C 1
ATOM 1713 O O . TYR A 1 222 ? -34.720 57.144 62.492 1.00 109.95 127 TYR A O 1
ATOM 1722 N N . LEU A 1 223 ? -33.309 57.874 60.891 1.00 110.74 128 LEU A N 1
ATOM 1723 C CA . LEU A 1 223 ? -32.182 58.111 61.807 1.00 113.00 128 LEU A CA 1
ATOM 1724 C C . LEU A 1 223 ? -32.487 59.157 62.887 1.00 113.37 128 LEU A C 1
ATOM 1725 O O . LEU A 1 223 ? -32.080 58.989 64.033 1.00 114.40 128 LEU A O 1
ATOM 1730 N N . ALA A 1 224 ? -33.207 60.217 62.520 1.00 113.35 129 ALA A N 1
ATOM 1731 C CA . ALA A 1 224 ? -33.468 61.344 63.428 1.00 114.27 129 ALA A CA 1
ATOM 1732 C C . ALA A 1 224 ? -34.330 61.003 64.648 1.00 116.20 129 ALA A C 1
ATOM 1733 O O . ALA A 1 224 ? -34.201 61.662 65.684 1.00 119.90 129 ALA A O 1
ATOM 1735 N N . ILE A 1 225 ? -35.204 60.000 64.527 1.00 116.22 130 ILE A N 1
ATOM 1736 C CA . ILE A 1 225 ? -36.102 59.603 65.633 1.00 115.61 130 ILE A CA 1
ATOM 1737 C C . ILE A 1 225 ? -36.330 58.082 65.822 1.00 115.21 130 ILE A C 1
ATOM 1738 O O . ILE A 1 225 ? -37.267 57.685 66.514 1.00 114.83 130 ILE A O 1
ATOM 1743 N N . VAL A 1 226 ? -35.480 57.239 65.224 1.00 116.64 131 VAL A N 1
ATOM 1744 C CA . VAL A 1 226 ? -35.342 55.818 65.629 1.00 117.33 131 VAL A CA 1
ATOM 1745 C C . VAL A 1 226 ? -33.969 55.550 66.272 1.00 119.18 131 VAL A C 1
ATOM 1746 O O . VAL A 1 226 ? -33.870 54.723 67.182 1.00 122.28 131 VAL A O 1
ATOM 1750 N N . HIS A 1 227 ? -32.922 56.227 65.791 1.00 118.05 132 HIS A N 1
ATOM 1751 C CA . HIS A 1 227 ? -31.604 56.207 66.430 1.00 118.17 132 HIS A CA 1
ATOM 1752 C C . HIS A 1 227 ? -31.064 57.630 66.635 1.00 117.55 132 HIS A C 1
ATOM 1753 O O . HIS A 1 227 ? -30.082 58.022 65.994 1.00 116.32 132 HIS A O 1
ATOM 1760 N N . PRO A 1 228 ? -31.705 58.412 67.533 1.00 116.61 133 PRO A N 1
ATOM 1761 C CA . PRO A 1 228 ? -31.226 59.768 67.830 1.00 116.16 133 PRO A CA 1
ATOM 1762 C C . PRO A 1 228 ? -29.961 59.786 68.693 1.00 117.21 133 PRO A C 1
ATOM 1763 O O . PRO A 1 228 ? -29.499 58.737 69.154 1.00 117.88 133 PRO A O 1
ATOM 1767 N N . THR A 1 236 ? -25.020 65.988 61.364 1.00 100.54 141 THR A N 1
ATOM 1768 C CA . THR A 1 236 ? -24.364 65.751 60.080 1.00 101.24 141 THR A CA 1
ATOM 1769 C C . THR A 1 236 ? -24.843 66.754 59.020 1.00 101.43 141 THR A C 1
ATOM 1770 O O . THR A 1 236 ? -25.394 66.369 57.984 1.00 99.57 141 THR A O 1
ATOM 1774 N N . MET A 1 237 ? -24.632 68.041 59.300 1.00 102.92 142 MET A N 1
ATOM 1775 C CA . MET A 1 237 ? -25.006 69.120 58.366 1.00 104.01 142 MET A CA 1
ATOM 1776 C C . MET A 1 237 ? -24.073 69.185 57.158 1.00 104.24 142 MET A C 1
ATOM 1777 O O . MET A 1 237 ? -24.521 69.447 56.038 1.00 103.80 142 MET A O 1
ATOM 1782 N N . LEU A 1 238 ? -22.781 68.962 57.396 1.00 105.27 143 LEU A N 1
ATOM 1783 C CA . LEU A 1 238 ? -21.773 68.919 56.328 1.00 105.06 143 LEU A CA 1
ATOM 1784 C C . LEU A 1 238 ? -22.050 67.761 55.359 1.00 104.24 143 LEU A C 1
ATOM 1785 O O . LEU A 1 238 ? -22.073 67.957 54.140 1.00 103.39 143 LEU A O 1
ATOM 1790 N N . VAL A 1 239 ? -22.290 66.573 55.916 1.00 103.84 144 VAL A N 1
ATOM 1791 C CA . VAL A 1 239 ? -22.526 65.354 55.127 1.00 104.68 144 VAL A CA 1
ATOM 1792 C C . VAL A 1 239 ? -23.830 65.439 54.315 1.00 104.10 144 VAL A C 1
ATOM 1793 O O . VAL A 1 239 ? -23.909 64.886 53.216 1.00 105.34 144 VAL A O 1
ATOM 1797 N N . ALA A 1 240 ? -24.835 66.134 54.851 1.00 103.55 145 ALA A N 1
ATOM 1798 C CA . ALA A 1 240 ? -26.091 66.379 54.132 1.00 102.74 145 ALA A CA 1
ATOM 1799 C C . ALA A 1 240 ? -25.880 67.223 52.875 1.00 102.70 145 ALA A C 1
ATOM 1800 O O . ALA A 1 240 ? -26.451 66.922 51.826 1.00 103.06 145 ALA A O 1
ATOM 1802 N N . LYS A 1 241 ? -25.069 68.275 52.993 1.00 103.27 146 LYS A N 1
ATOM 1803 C CA . LYS A 1 241 ? -24.705 69.126 51.847 1.00 102.37 146 LYS A CA 1
ATOM 1804 C C . LYS A 1 241 ? -23.841 68.383 50.821 1.00 100.04 146 LYS A C 1
ATOM 1805 O O . LYS A 1 241 ? -24.041 68.541 49.613 1.00 97.26 146 LYS A O 1
ATOM 1811 N N . VAL A 1 242 ? -22.896 67.577 51.308 1.00 97.78 147 VAL A N 1
ATOM 1812 C CA . VAL A 1 242 ? -22.089 66.693 50.448 1.00 96.52 147 VAL A CA 1
ATOM 1813 C C . VAL A 1 242 ? -22.985 65.731 49.654 1.00 93.87 147 VAL A C 1
ATOM 1814 O O . VAL A 1 242 ? -22.726 65.476 48.475 1.00 92.37 147 VAL A O 1
ATOM 1818 N N . THR A 1 243 ? -24.033 65.212 50.297 1.00 91.03 148 THR A N 1
ATOM 1819 C CA . THR A 1 243 ? -25.015 64.359 49.618 1.00 88.19 148 THR A CA 1
ATOM 1820 C C . THR A 1 243 ? -25.757 65.131 48.524 1.00 85.81 148 THR A C 1
ATOM 1821 O O . THR A 1 243 ? -25.741 64.718 47.366 1.00 85.72 148 THR A O 1
ATOM 1825 N N . CYS A 1 244 ? -26.372 66.258 48.892 1.00 83.09 149 CYS A N 1
ATOM 1826 C CA . CYS A 1 244 ? -27.184 67.064 47.959 1.00 82.21 149 CYS A CA 1
ATOM 1827 C C . CYS A 1 244 ? -26.483 67.414 46.636 1.00 82.05 149 CYS A C 1
ATOM 1828 O O . CYS A 1 244 ? -27.085 67.286 45.577 1.00 82.29 149 CYS A O 1
ATOM 1831 N N . ILE A 1 245 ? -25.224 67.847 46.700 1.00 82.91 150 ILE A N 1
ATOM 1832 C CA . ILE A 1 245 ? -24.427 68.105 45.481 1.00 82.69 150 ILE A CA 1
ATOM 1833 C C . ILE A 1 245 ? -24.059 66.827 44.705 1.00 81.26 150 ILE A C 1
ATOM 1834 O O . ILE A 1 245 ? -23.918 66.873 43.480 1.00 78.63 15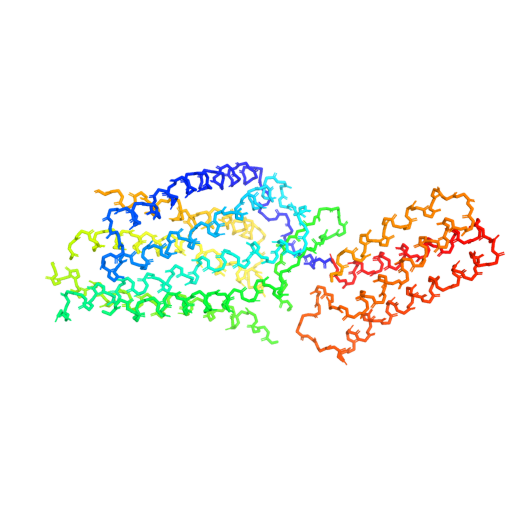0 ILE A O 1
ATOM 1839 N N . ILE A 1 246 ? -23.902 65.707 45.413 1.00 80.51 151 ILE A N 1
ATOM 1840 C CA . ILE A 1 246 ? -23.758 64.383 44.774 1.00 81.62 151 ILE A CA 1
ATOM 1841 C C . ILE A 1 246 ? -25.074 63.907 44.126 1.00 83.56 151 ILE A C 1
ATOM 1842 O O . ILE A 1 246 ? -25.033 63.232 43.092 1.00 83.54 151 ILE A O 1
ATOM 1847 N N . ILE A 1 247 ? -26.227 64.250 44.715 1.00 85.82 152 ILE A N 1
ATOM 1848 C CA . ILE A 1 247 ? -27.535 63.905 44.109 1.00 87.30 152 ILE A CA 1
ATOM 1849 C C . ILE A 1 247 ? -27.719 64.594 42.742 1.00 86.31 152 ILE A C 1
ATOM 1850 O O . ILE A 1 247 ? -28.211 63.969 41.797 1.00 83.46 152 ILE A O 1
ATOM 1855 N N . TRP A 1 248 ? -27.336 65.871 42.653 1.00 84.99 153 TRP A N 1
ATOM 1856 C CA . TRP A 1 248 ? -27.359 66.611 41.377 1.00 85.24 153 TRP A CA 1
ATOM 1857 C C . TRP A 1 248 ? -26.467 65.971 40.306 1.00 84.00 153 TRP A C 1
ATOM 1858 O O . TRP A 1 248 ? -26.832 65.961 39.134 1.00 83.46 153 TRP A O 1
ATOM 1869 N N . LEU A 1 249 ? -25.313 65.443 40.717 1.00 84.14 154 LEU A N 1
ATOM 1870 C CA . LEU A 1 249 ? -24.387 64.748 39.814 1.00 83.40 154 LEU A CA 1
ATOM 1871 C C . LEU A 1 249 ? -25.009 63.478 39.222 1.00 82.71 154 LEU A C 1
ATOM 1872 O O . LEU A 1 249 ? -24.993 63.286 38.002 1.00 82.47 154 LEU A O 1
ATOM 1877 N N . LEU A 1 250 ? -25.557 62.627 40.090 1.00 79.92 155 LEU A N 1
ATOM 1878 C CA . LEU A 1 250 ? -26.212 61.381 39.667 1.00 77.94 155 LEU A CA 1
ATOM 1879 C C . LEU A 1 250 ? -27.493 61.608 38.847 1.00 76.16 155 LEU A C 1
ATOM 1880 O O . LEU A 1 250 ? -27.785 60.837 37.931 1.00 77.00 155 LEU A O 1
ATOM 1885 N N . ALA A 1 251 ? -28.259 62.647 39.180 1.00 73.15 156 ALA A N 1
ATOM 1886 C CA . ALA A 1 251 ? -29.480 62.983 38.433 1.00 71.11 156 ALA A CA 1
ATOM 1887 C C . ALA A 1 251 ? -29.154 63.577 37.057 1.00 69.52 156 ALA A C 1
ATOM 1888 O O . ALA A 1 251 ? -29.893 63.363 36.093 1.00 68.12 156 ALA A O 1
ATOM 1890 N N . GLY A 1 252 ? -28.061 64.336 36.979 1.00 69.30 157 GLY A N 1
ATOM 1891 C CA . GLY A 1 252 ? -27.527 64.815 35.701 1.00 69.63 157 GLY A CA 1
ATOM 1892 C C . GLY A 1 252 ? -27.031 63.666 34.841 1.00 69.87 157 GLY A C 1
ATOM 1893 O O . GLY A 1 252 ? -27.419 63.542 33.679 1.00 70.97 157 GLY A O 1
ATOM 1894 N N . LEU A 1 253 ? -26.200 62.809 35.428 1.00 70.38 158 LEU A N 1
ATOM 1895 C CA . LEU A 1 253 ? -25.712 61.606 34.746 1.00 71.74 158 LEU A CA 1
ATOM 1896 C C . LEU A 1 253 ? -26.819 60.600 34.384 1.00 71.08 158 LEU A C 1
ATOM 1897 O O . LEU A 1 253 ? -26.718 59.921 33.363 1.00 71.78 158 LEU A O 1
ATOM 1902 N N . ALA A 1 254 ? -27.867 60.507 35.201 1.00 70.39 159 ALA A N 1
ATOM 1903 C CA . ALA A 1 254 ? -29.026 59.656 34.880 1.00 70.07 159 ALA A CA 1
ATOM 1904 C C . ALA A 1 254 ? -29.905 60.247 33.765 1.00 69.47 159 ALA A C 1
ATOM 1905 O O . ALA A 1 254 ? -30.621 59.499 33.093 1.00 69.25 159 ALA A O 1
ATOM 1907 N N . SER A 1 255 ? -29.854 61.577 33.593 1.00 68.33 160 SER A N 1
ATOM 1908 C CA . SER A 1 255 ? -30.542 62.291 32.499 1.00 67.18 160 SER A CA 1
ATOM 1909 C C . SER A 1 255 ? -29.686 62.446 31.226 1.00 66.78 160 SER A C 1
ATOM 1910 O O . SER A 1 255 ? -30.094 63.124 30.268 1.00 64.64 160 SER A O 1
ATOM 1913 N N . LEU A 1 256 ? -28.516 61.807 31.211 1.00 66.78 161 LEU A N 1
ATOM 1914 C CA . LEU A 1 256 ? -27.581 61.875 30.081 1.00 66.38 161 LEU A CA 1
ATOM 1915 C C . LEU A 1 256 ? -28.101 61.182 28.803 1.00 66.68 161 LEU A C 1
ATOM 1916 O O . LEU A 1 256 ? -27.656 61.535 27.705 1.00 68.49 161 LEU A O 1
ATOM 1921 N N . PRO A 1 257 ? -29.027 60.198 28.932 1.00 64.89 162 PRO A N 1
ATOM 1922 C CA . PRO A 1 257 ? -29.737 59.673 27.753 1.00 63.74 162 PRO A CA 1
ATOM 1923 C C . PRO A 1 257 ? -30.680 60.654 27.053 1.00 62.74 162 PRO A C 1
ATOM 1924 O O . PRO A 1 257 ? -30.950 60.479 25.864 1.00 63.98 162 PRO A O 1
ATOM 1928 N N . ALA A 1 258 ? -31.184 61.655 27.776 1.00 62.33 163 ALA A N 1
ATOM 1929 C CA . ALA A 1 258 ? -31.941 62.757 27.163 1.00 62.07 163 ALA A CA 1
ATOM 1930 C C . ALA A 1 258 ? -31.059 63.640 26.271 1.00 63.80 163 ALA A C 1
ATOM 1931 O O . ALA A 1 258 ? -31.519 64.126 25.251 1.00 63.17 163 ALA A O 1
ATOM 1933 N N . ILE A 1 259 ? -29.796 63.838 26.656 1.00 65.67 164 ILE A N 1
ATOM 1934 C CA . ILE A 1 259 ? -28.860 64.661 25.880 1.00 66.36 164 ILE A CA 1
ATOM 1935 C C . ILE A 1 259 ? -28.336 63.927 24.633 1.00 67.08 164 ILE A C 1
ATOM 1936 O O . ILE A 1 259 ? -28.014 64.566 23.629 1.00 66.22 164 ILE A O 1
ATOM 1941 N N . ILE A 1 260 ? -28.268 62.596 24.688 1.00 67.99 165 ILE A N 1
ATOM 1942 C CA . ILE A 1 260 ? -27.677 61.794 23.600 1.00 67.73 165 ILE A CA 1
ATOM 1943 C C . ILE A 1 260 ? -28.675 61.506 22.478 1.00 66.06 165 ILE A C 1
ATOM 1944 O O . ILE A 1 260 ? -28.389 61.763 21.311 1.00 66.95 165 ILE A O 1
ATOM 1949 N N . HIS A 1 261 ? -29.840 60.976 22.840 1.00 65.90 166 HIS A N 1
ATOM 1950 C CA . HIS A 1 261 ? -30.804 60.433 21.864 1.00 65.42 166 HIS A CA 1
ATOM 1951 C C . HIS A 1 261 ? -31.909 61.386 21.377 1.00 66.72 166 HIS A C 1
ATOM 1952 O O . HIS A 1 261 ? -32.538 61.108 20.350 1.00 68.36 166 HIS A O 1
ATOM 1959 N N . ARG A 1 262 ? -32.168 62.473 22.110 1.00 67.90 167 ARG A N 1
ATOM 1960 C CA . ARG A 1 262 ? -33.208 63.439 21.734 1.00 69.23 167 ARG A CA 1
ATOM 1961 C C . ARG A 1 262 ? -32.763 64.309 20.571 1.00 71.83 167 ARG A C 1
ATOM 1962 O O . ARG A 1 262 ? -31.728 64.971 20.656 1.00 75.57 167 ARG A O 1
ATOM 1970 N N . ASN A 1 263 ? -33.549 64.320 19.498 1.00 72.25 168 ASN A N 1
ATOM 1971 C CA . ASN A 1 263 ? -33.310 65.220 18.369 1.00 72.09 168 ASN A CA 1
ATOM 1972 C C . ASN A 1 263 ? -34.613 65.712 17.774 1.00 70.33 168 ASN A C 1
ATOM 1973 O O . ASN A 1 263 ? -35.638 65.029 17.841 1.00 69.39 168 ASN A O 1
ATOM 1978 N N . VAL A 1 264 ? -34.556 66.906 17.193 1.00 69.73 169 VAL A N 1
ATOM 1979 C CA . VAL A 1 264 ? -35.648 67.440 16.397 1.00 69.08 169 VAL A CA 1
ATOM 1980 C C . VAL A 1 264 ? -35.652 66.672 15.084 1.00 69.84 169 VAL A C 1
ATOM 1981 O O . VAL A 1 264 ? -34.666 66.708 14.347 1.00 68.88 169 VAL A O 1
ATOM 1985 N N . PHE A 1 265 ? -36.753 65.971 14.814 1.00 71.34 170 PHE A N 1
ATOM 1986 C CA . PHE A 1 265 ? -36.937 65.203 13.579 1.00 72.61 170 PHE A CA 1
ATOM 1987 C C . PHE A 1 265 ? -38.202 65.661 12.863 1.00 75.67 170 PHE A C 1
ATOM 1988 O O . PHE A 1 265 ? -39.186 66.015 13.513 1.00 74.70 170 PHE A O 1
ATOM 1996 N N . PHE A 1 266 ? -38.174 65.633 11.529 1.00 81.80 171 PHE A N 1
ATOM 1997 C CA . PHE A 1 266 ? -39.390 65.725 10.711 1.00 86.08 171 PHE A CA 1
ATOM 1998 C C . PHE A 1 266 ? -40.082 64.362 10.746 1.00 89.87 171 PHE A C 1
ATOM 1999 O O . PHE A 1 266 ? -39.476 63.369 11.155 1.00 90.06 171 PHE A O 1
ATOM 2007 N N . ILE A 1 267 ? -41.342 64.313 10.313 1.00 94.78 172 ILE A N 1
ATOM 2008 C CA . ILE A 1 267 ? -42.095 63.053 10.225 1.00 97.81 172 ILE A CA 1
ATOM 2009 C C . ILE A 1 267 ? -42.794 62.927 8.869 1.00 101.02 172 ILE A C 1
ATOM 2010 O O . ILE A 1 267 ? -43.355 63.893 8.375 1.00 102.73 172 ILE A O 1
ATOM 2015 N N . GLU A 1 268 ? -42.717 61.743 8.256 1.00 103.62 173 GLU A N 1
ATOM 2016 C CA . GLU A 1 268 ? -43.425 61.436 6.999 1.00 105.54 173 GLU A CA 1
ATOM 2017 C C . GLU A 1 268 ? -43.284 62.492 5.886 1.00 106.03 173 GLU A C 1
ATOM 2018 O O . GLU A 1 268 ? -44.207 62.691 5.092 1.00 105.26 173 GLU A O 1
ATOM 2020 N N . ASN A 1 269 ? -42.119 63.143 5.832 1.00 109.32 174 ASN A N 1
ATOM 2021 C CA . ASN A 1 269 ? -41.841 64.258 4.911 1.00 110.21 174 ASN A CA 1
ATOM 2022 C C . ASN A 1 269 ? -42.894 65.381 4.977 1.00 110.09 174 ASN A C 1
ATOM 2023 O O . ASN A 1 269 ? -43.676 65.588 4.040 1.00 111.54 174 ASN A O 1
ATOM 2028 N N . THR A 1 270 ? -42.899 66.086 6.108 1.00 106.85 175 THR A N 1
ATOM 2029 C CA . THR A 1 270 ? -43.822 67.196 6.359 1.00 105.26 175 THR A CA 1
ATOM 2030 C C . THR A 1 270 ? -43.048 68.416 6.843 1.00 104.90 175 THR A C 1
ATOM 2031 O O . THR A 1 270 ? -41.832 68.356 7.032 1.00 108.74 175 THR A O 1
ATOM 2035 N N . ASN A 1 271 ? -43.769 69.516 7.045 1.00 102.48 176 ASN A N 1
ATOM 2036 C CA . ASN A 1 271 ? -43.196 70.738 7.608 1.00 101.00 176 ASN A CA 1
ATOM 2037 C C . ASN A 1 271 ? -42.973 70.618 9.122 1.00 97.80 176 ASN A C 1
ATOM 2038 O O . ASN A 1 271 ? -41.940 71.058 9.629 1.00 98.03 176 ASN A O 1
ATOM 2043 N N . ILE A 1 272 ? -43.939 70.027 9.831 1.00 94.48 177 ILE A N 1
ATOM 2044 C CA . ILE A 1 272 ? -43.900 69.947 11.306 1.00 90.98 177 ILE A CA 1
ATOM 2045 C C . ILE A 1 272 ? -42.747 69.072 11.846 1.00 86.47 177 ILE A C 1
ATOM 2046 O O . ILE A 1 272 ? -42.479 67.981 11.331 1.00 81.65 177 ILE A O 1
ATOM 2051 N N . THR A 1 273 ? -42.088 69.585 12.887 1.00 81.82 178 THR A N 1
ATOM 2052 C CA . THR A 1 273 ? -40.869 69.022 13.453 1.00 78.81 178 THR A CA 1
ATOM 2053 C C . THR A 1 273 ? -41.075 68.590 14.905 1.00 76.41 178 THR A C 1
ATOM 2054 O O . THR A 1 273 ? -41.413 69.410 15.756 1.00 74.14 178 THR A O 1
ATOM 2058 N N . VAL A 1 274 ? -40.804 67.318 15.184 1.00 74.04 179 VAL A N 1
ATOM 2059 C CA . VAL A 1 274 ? -41.079 66.688 16.474 1.00 72.10 179 VAL A CA 1
ATOM 2060 C C . VAL A 1 274 ? -39.764 66.528 17.258 1.00 70.31 179 VAL A C 1
ATOM 2061 O O . VAL A 1 274 ? -38.724 66.288 16.651 1.00 68.92 179 VAL A O 1
ATOM 2065 N N . CYS A 1 275 ? -39.816 66.673 18.589 1.00 69.55 180 CYS A N 1
ATOM 2066 C CA . CYS A 1 275 ? -38.647 66.486 19.494 1.00 69.23 180 CYS A CA 1
ATOM 2067 C C . CYS A 1 275 ? -38.730 65.122 20.199 1.00 67.76 180 CYS A C 1
ATOM 2068 O O . CYS A 1 275 ? -39.178 65.023 21.344 1.00 66.66 180 CYS A O 1
ATOM 2071 N N . ALA A 1 276 ? -38.279 64.080 19.507 1.00 66.71 181 ALA A N 1
ATOM 2072 C CA . ALA A 1 276 ? -38.490 62.700 19.936 1.00 67.79 181 ALA A CA 1
ATOM 2073 C C . ALA A 1 276 ? -37.192 61.977 20.278 1.00 69.11 181 ALA A C 1
ATOM 2074 O O . ALA A 1 276 ? -36.103 62.361 19.833 1.00 71.90 181 ALA A O 1
ATOM 2076 N N . PHE A 1 277 ? -37.341 60.911 21.060 1.00 68.51 182 PHE A N 1
ATOM 2077 C CA . PHE A 1 277 ? -36.240 60.028 21.438 1.00 68.80 182 PHE A CA 1
ATOM 2078 C C . PHE A 1 277 ? -35.921 59.100 20.270 1.00 71.37 182 PHE A C 1
ATOM 2079 O O . PHE A 1 277 ? -36.836 58.610 19.603 1.00 72.70 182 PHE A O 1
ATOM 2087 N N . HIS A 1 278 ? -34.638 58.868 20.004 1.00 73.73 183 HIS A N 1
ATOM 2088 C CA . HIS A 1 278 ? -34.242 57.833 19.047 1.00 75.98 183 HIS A CA 1
ATOM 2089 C C . HIS A 1 278 ? -33.838 56.566 19.790 1.00 79.62 183 HIS A C 1
ATOM 2090 O O . HIS A 1 278 ? -32.935 56.595 20.627 1.00 77.97 183 HIS A O 1
ATOM 2097 N N . TYR A 1 279 ? -34.502 55.458 19.462 1.00 85.57 184 TYR A N 1
ATOM 2098 C CA . TYR A 1 279 ? -34.286 54.175 20.134 1.00 88.93 184 TYR A CA 1
ATOM 2099 C C . TYR A 1 279 ? -33.291 53.302 19.377 1.00 93.46 184 TYR A C 1
ATOM 2100 O O . TYR A 1 279 ? -32.328 52.800 19.971 1.00 96.71 184 TYR A O 1
ATOM 2109 N N . GLU A 1 280 ? -33.528 53.133 18.073 1.00 95.14 185 GLU A N 1
ATOM 2110 C CA . GLU A 1 280 ? -32.723 52.255 17.199 1.00 97.28 185 GLU A CA 1
ATOM 2111 C C . GLU A 1 280 ? -32.965 50.777 17.509 1.00 98.01 185 GLU A C 1
ATOM 2112 O O . GLU A 1 280 ? -33.513 50.042 16.681 1.00 97.98 185 GLU A O 1
ATOM 2114 N N . SER A 1 284 ? -30.567 43.167 19.134 1.00 126.31 189 SER A N 1
ATOM 2115 C CA . SER A 1 284 ? -30.160 43.463 20.503 1.00 126.73 189 SER A CA 1
ATOM 2116 C C . SER A 1 284 ? -31.359 43.776 21.397 1.00 126.58 189 SER A C 1
ATOM 2117 O O . SER A 1 284 ? -31.556 43.125 22.428 1.00 125.69 189 SER A O 1
ATOM 2120 N N . THR A 1 285 ? -32.142 44.779 20.988 1.00 126.50 190 THR A N 1
ATOM 2121 C CA . THR A 1 285 ? -33.293 45.313 21.754 1.00 126.61 190 THR A CA 1
ATOM 2122 C C . THR A 1 285 ? -32.992 45.571 23.244 1.00 125.37 190 THR A C 1
ATOM 2123 O O . THR A 1 285 ? -33.842 45.348 24.111 1.00 123.55 190 THR A O 1
ATOM 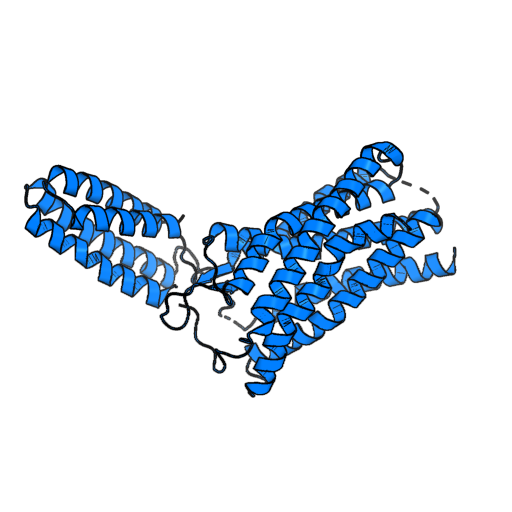2127 N N . LEU A 1 286 ? -31.778 46.051 23.514 1.00 125.45 191 LEU A N 1
ATOM 2128 C CA . LEU A 1 286 ? -31.358 46.444 24.858 1.00 124.53 191 LEU A CA 1
ATOM 2129 C C . LEU A 1 286 ? -31.912 47.806 25.317 1.00 122.50 191 LEU A C 1
ATOM 2130 O O . LEU A 1 286 ? -31.848 48.093 26.513 1.00 120.15 191 LEU A O 1
ATOM 2135 N N . PRO A 1 287 ? -32.436 48.654 24.387 1.00 122.95 192 PRO A N 1
ATOM 2136 C CA . PRO A 1 287 ? -33.195 49.846 24.824 1.00 122.02 192 PRO A CA 1
ATOM 2137 C C . PRO A 1 287 ? -34.422 49.596 25.716 1.00 121.51 192 PRO A C 1
ATOM 2138 O O . PRO A 1 287 ? -34.844 50.510 26.424 1.00 121.44 192 PRO A O 1
ATOM 2142 N N . ILE A 1 288 ? -34.992 48.390 25.658 1.00 121.21 193 ILE A N 1
ATOM 2143 C CA . ILE A 1 288 ? -36.004 47.937 26.623 1.00 118.21 193 ILE A CA 1
ATOM 2144 C C . ILE A 1 288 ? -35.316 47.241 27.805 1.00 117.91 193 ILE A C 1
ATOM 2145 O O . ILE A 1 288 ? -35.732 47.422 28.951 1.00 116.72 193 ILE A O 1
ATOM 2150 N N . GLY A 1 289 ? -34.278 46.448 27.520 1.00 117.48 194 GLY A N 1
ATOM 2151 C CA . GLY A 1 289 ? -33.476 45.774 28.549 1.00 116.92 194 GLY A CA 1
ATOM 2152 C C . GLY A 1 289 ? -32.837 46.702 29.570 1.00 115.51 194 GLY A C 1
ATOM 2153 O O . GLY A 1 289 ? -32.804 46.385 30.760 1.00 114.45 194 GLY A O 1
ATOM 2154 N N . LEU A 1 290 ? -32.323 47.837 29.097 1.00 115.30 195 LEU A N 1
ATOM 2155 C CA . LEU A 1 290 ? -31.778 48.901 29.958 1.00 115.75 195 LEU A CA 1
ATOM 2156 C C . LEU A 1 290 ? -32.693 50.142 30.042 1.00 114.70 195 LEU A C 1
ATOM 2157 O O . LEU A 1 290 ? -32.387 51.091 30.764 1.00 112.78 195 LEU A O 1
ATOM 2162 N N . GLY A 1 291 ? -33.806 50.131 29.308 1.00 115.29 196 GLY A N 1
ATOM 2163 C CA . GLY A 1 291 ? -34.927 51.037 29.569 1.00 115.92 196 GLY A CA 1
ATOM 2164 C C . GLY A 1 291 ? -35.795 50.616 30.747 1.00 115.72 196 GLY A C 1
ATOM 2165 O O . GLY A 1 291 ? -36.695 51.358 31.136 1.00 116.58 196 GLY A O 1
ATOM 2166 N N . LEU A 1 292 ? -35.554 49.420 31.292 1.00 116.52 197 LEU A N 1
ATOM 2167 C CA . LEU A 1 292 ? -36.216 48.956 32.517 1.00 117.54 197 LEU A CA 1
ATOM 2168 C C . LEU A 1 292 ? -35.337 49.164 33.764 1.00 116.97 197 LEU A C 1
ATOM 2169 O O . LEU A 1 292 ? -35.858 49.130 34.880 1.00 117.66 197 LEU A O 1
ATOM 2174 N N . THR A 1 293 ? -34.027 49.388 33.588 1.00 116.06 198 THR A N 1
ATOM 2175 C CA . THR A 1 293 ? -33.133 49.683 34.728 1.00 116.40 198 THR A CA 1
ATOM 2176 C C . THR A 1 293 ? -33.402 51.058 35.387 1.00 115.39 198 THR A C 1
ATOM 2177 O O . THR A 1 293 ? -32.970 51.308 36.518 1.00 116.31 198 THR A O 1
ATOM 2181 N N . LYS A 1 294 ? -34.073 51.949 34.656 1.00 112.04 199 LYS A N 1
ATOM 2182 C CA . LYS A 1 294 ? -34.595 53.204 35.223 1.00 109.80 199 LYS A CA 1
ATOM 2183 C C . LYS A 1 294 ? -35.769 52.998 36.188 1.00 107.38 199 LYS A C 1
ATOM 2184 O O . LYS A 1 294 ? -35.887 53.725 37.175 1.00 109.76 199 LYS A O 1
ATOM 2190 N N . ASN A 1 295 ? -36.634 52.026 35.893 1.00 103.79 200 ASN A N 1
ATOM 2191 C CA . ASN A 1 295 ? -37.751 51.664 36.782 1.00 100.62 200 ASN A CA 1
ATOM 2192 C C . ASN A 1 295 ? -37.291 50.966 38.076 1.00 97.92 200 ASN A C 1
ATOM 2193 O O . ASN A 1 295 ? -37.792 51.295 39.151 1.00 94.35 200 ASN A O 1
ATOM 2198 N N . ILE A 1 296 ? -36.367 50.004 37.976 1.00 95.61 201 ILE A N 1
ATOM 2199 C CA . ILE A 1 296 ? -35.786 49.341 39.180 1.00 93.99 201 ILE A CA 1
ATOM 2200 C C . ILE A 1 296 ? -35.059 50.324 40.099 1.00 97.09 201 ILE A C 1
ATOM 2201 O O . ILE A 1 296 ? -35.304 50.331 41.310 1.00 99.69 201 ILE A O 1
ATOM 2206 N N . LEU A 1 297 ? -34.174 51.144 39.532 1.00 98.33 202 LEU A N 1
ATOM 2207 C CA . LEU A 1 297 ? -33.352 52.063 40.325 1.00 99.92 202 LEU A CA 1
ATOM 2208 C C . LEU A 1 297 ? -34.170 53.264 40.790 1.00 101.75 202 LEU A C 1
ATOM 2209 O O . LEU A 1 297 ? -33.903 53.817 41.853 1.00 102.46 202 LEU A O 1
ATOM 2211 N N . GLY A 1 298 ? -35.151 53.668 39.983 1.00 103.81 203 GLY A N 1
ATOM 2212 C CA . GLY A 1 298 ? -36.084 54.725 40.354 1.00 104.27 203 GLY A CA 1
ATOM 2213 C C . GLY A 1 298 ? -37.059 54.252 41.413 1.00 106.25 203 GLY A C 1
ATOM 2214 O O . GLY A 1 298 ? -37.132 54.832 42.492 1.00 107.10 203 GLY A O 1
ATOM 2215 N N . PHE A 1 299 ? -37.802 53.192 41.102 1.00 108.67 204 PHE A N 1
ATOM 2216 C CA . PHE A 1 299 ? -38.803 52.645 42.020 1.00 111.74 204 PHE A CA 1
ATOM 2217 C C . PHE A 1 299 ? -38.171 51.742 43.084 1.00 115.32 204 PHE A C 1
ATOM 2218 O O . PHE A 1 299 ? -37.958 52.183 44.214 1.00 116.37 204 PHE A O 1
ATOM 2220 N N . LEU A 1 300 ? -37.834 50.507 42.706 1.00 116.76 205 LEU A N 1
ATOM 2221 C CA . LEU A 1 300 ? -37.533 49.428 43.670 1.00 116.70 205 LEU A CA 1
ATOM 2222 C C . LEU A 1 300 ? -36.470 49.758 44.724 1.00 117.41 205 LEU A C 1
ATOM 2223 O O . LEU A 1 300 ? -36.632 49.390 45.889 1.00 117.23 205 LEU A O 1
ATOM 2228 N N . PHE A 1 301 ? -35.402 50.449 44.325 1.00 118.54 206 PHE A N 1
ATOM 2229 C CA . PHE A 1 301 ? -34.306 50.761 45.252 1.00 119.75 206 PHE A CA 1
ATOM 2230 C C . PHE A 1 301 ? -34.727 51.785 46.323 1.00 118.78 206 PHE A C 1
ATOM 2231 O O . PHE A 1 301 ? -34.549 51.522 47.510 1.00 117.30 206 PHE A O 1
ATOM 2233 N N . PRO A 1 302 ? -35.280 52.948 45.914 1.00 118.51 207 PRO A N 1
ATOM 2234 C CA . PRO A 1 302 ? -35.909 53.864 46.875 1.00 118.02 207 PRO A CA 1
ATOM 2235 C C . PRO A 1 302 ? -37.185 53.356 47.561 1.00 117.77 207 PRO A C 1
ATOM 2236 O O . PRO A 1 302 ? -37.269 53.434 48.780 1.00 119.54 207 PRO A O 1
ATOM 2240 N N . PHE A 1 303 ? -38.152 52.843 46.798 1.00 118.22 208 PHE A N 1
ATOM 2241 C CA . PHE A 1 303 ? -39.473 52.454 47.344 1.00 118.76 208 PHE A CA 1
ATOM 2242 C C . PHE A 1 303 ? -39.363 51.512 48.542 1.00 118.77 208 PHE A C 1
ATOM 2243 O O . PHE A 1 303 ? -40.017 51.734 49.565 1.00 120.55 208 PHE A O 1
ATOM 2251 N N . LEU A 1 304 ? -38.543 50.468 48.406 1.00 115.93 209 LEU A N 1
ATOM 2252 C CA . LEU A 1 304 ? -38.322 49.504 49.496 1.00 115.33 209 LEU A CA 1
ATOM 2253 C C . LEU A 1 304 ? -37.592 50.132 50.681 1.00 115.06 209 LEU A C 1
ATOM 2254 O O . LEU A 1 304 ? -37.952 49.881 51.830 1.00 115.95 209 LEU A O 1
ATOM 2259 N N . ILE A 1 305 ? -36.573 50.940 50.391 1.00 114.14 210 ILE A N 1
ATOM 2260 C CA . ILE A 1 305 ? -35.837 51.683 51.422 1.00 113.71 210 ILE A CA 1
ATOM 2261 C C . ILE A 1 305 ? -36.755 52.698 52.120 1.00 111.40 210 ILE A C 1
ATOM 2262 O O . ILE A 1 305 ? -36.723 52.820 53.341 1.00 113.33 210 ILE A O 1
ATOM 2267 N N . ILE A 1 306 ? -37.573 53.399 51.339 1.00 108.75 211 ILE A N 1
ATOM 2268 C CA . ILE A 1 306 ? -38.468 54.447 51.849 1.00 106.27 211 ILE A CA 1
ATOM 2269 C C . ILE A 1 306 ? -39.669 53.872 52.617 1.00 105.87 211 ILE A C 1
ATOM 2270 O O . ILE A 1 306 ? -40.091 54.452 53.617 1.00 104.73 211 ILE A O 1
ATOM 2275 N N . LEU A 1 307 ? -40.218 52.751 52.149 1.00 107.14 212 LEU A N 1
ATOM 2276 C CA . LEU A 1 307 ? -41.292 52.055 52.871 1.00 107.35 212 LEU A CA 1
ATOM 2277 C C . LEU A 1 307 ? -40.764 51.547 54.2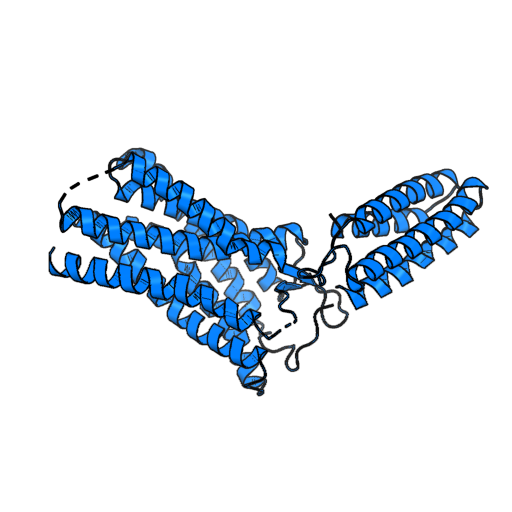11 1.00 108.07 212 LEU A C 1
ATOM 2278 O O . LEU A 1 307 ? -41.318 51.871 55.260 1.00 109.97 212 LEU A O 1
ATOM 2283 N N . THR A 1 308 ? -39.677 50.776 54.160 1.00 108.68 213 THR A N 1
ATOM 2284 C CA . THR A 1 308 ? -39.030 50.222 55.359 1.00 109.97 213 THR A CA 1
ATOM 2285 C C . THR A 1 308 ? -38.480 51.307 56.308 1.00 111.00 213 THR A C 1
ATOM 2286 O O . THR A 1 308 ? -38.334 51.067 57.510 1.00 113.54 213 THR A O 1
ATOM 2290 N N . SER A 1 309 ? -38.173 52.487 55.766 1.00 110.65 214 SER A N 1
ATOM 2291 C CA . SER A 1 309 ? -37.839 53.658 56.579 1.00 109.28 214 SER A CA 1
ATOM 2292 C C . SER A 1 309 ? -39.044 54.122 57.404 1.00 107.63 214 SER A C 1
ATOM 2293 O O . SER A 1 309 ? -38.971 54.156 58.632 1.00 108.06 214 SER A O 1
ATOM 2296 N N . TYR A 1 310 ? -40.147 54.454 56.731 1.00 105.92 215 TYR A N 1
ATOM 2297 C CA . TYR A 1 310 ? -41.321 55.040 57.399 1.00 105.67 215 TYR A CA 1
ATOM 2298 C C . TYR A 1 310 ? -42.189 54.070 58.183 1.00 104.69 215 TYR A C 1
ATOM 2299 O O . TYR A 1 310 ? -42.723 54.450 59.221 1.00 104.71 215 TYR A O 1
ATOM 2308 N N . THR A 1 311 ? -42.354 52.842 57.691 1.00 104.02 216 THR A N 1
ATOM 2309 C CA . THR A 1 311 ? -43.167 51.829 58.387 1.00 104.42 216 THR A CA 1
ATOM 2310 C C . THR A 1 311 ? -42.699 51.624 59.835 1.00 104.78 216 THR A C 1
ATOM 2311 O O . THR A 1 311 ? -43.516 51.364 60.721 1.00 106.50 216 THR A O 1
ATOM 2315 N N . LEU A 1 312 ? -41.391 51.753 60.062 1.00 104.16 217 LEU A N 1
ATOM 2316 C CA . LEU A 1 312 ? -40.835 51.782 61.413 1.00 105.57 217 LEU A CA 1
ATOM 2317 C C . LEU A 1 312 ? -41.226 53.067 62.148 1.00 104.15 217 LEU A C 1
ATOM 2318 O O . LEU A 1 312 ? -41.951 53.011 63.144 1.00 106.25 217 LEU A O 1
ATOM 2323 N N . ILE A 1 313 ? -40.763 54.214 61.648 1.00 101.16 218 ILE A N 1
ATOM 2324 C CA . ILE A 1 313 ? -40.892 55.489 62.379 1.00 100.12 218 ILE A CA 1
ATOM 2325 C C . ILE A 1 313 ? -42.330 56.031 62.464 1.00 97.54 218 ILE A C 1
ATOM 2326 O O . ILE A 1 313 ? -42.652 56.764 63.394 1.00 96.51 218 ILE A O 1
ATOM 2331 N N . TRP A 1 314 ? -43.187 55.673 61.510 1.00 96.75 219 TRP A N 1
ATOM 2332 C CA . TRP A 1 314 ? -44.623 55.944 61.630 1.00 95.47 219 TRP A CA 1
ATOM 2333 C C . TRP A 1 314 ? -45.176 55.162 62.817 1.00 96.15 219 TRP A C 1
ATOM 2334 O O . TRP A 1 314 ? -45.819 55.733 63.701 1.00 95.21 219 TRP A O 1
ATOM 2336 N N . LYS A 1 315 ? -44.892 53.859 62.835 1.00 95.88 220 LYS A N 1
ATOM 2337 C CA . LYS A 1 315 ? -45.300 52.971 63.928 1.00 95.53 220 LYS A CA 1
ATOM 2338 C C . LYS A 1 315 ? -44.697 53.370 65.281 1.00 95.80 220 LYS A C 1
ATOM 2339 O O . LYS A 1 315 ? -45.361 53.240 66.309 1.00 97.93 220 LYS A O 1
ATOM 2341 N N . ALA A 1 316 ? -43.454 53.855 65.272 1.00 94.89 221 ALA A N 1
ATOM 2342 C CA . ALA A 1 316 ? -42.752 54.251 66.503 1.00 94.97 221 ALA A CA 1
ATOM 2343 C C . ALA A 1 316 ? -43.261 55.583 67.066 1.00 94.03 221 ALA A C 1
ATOM 2344 O O . ALA A 1 316 ? -43.654 55.654 68.229 1.00 93.29 221 ALA A O 1
ATOM 2346 N N . LEU A 1 317 ? -43.251 56.624 66.233 1.00 93.07 222 LEU A N 1
ATOM 2347 C CA . LEU A 1 317 ? -43.681 57.971 66.629 1.00 92.27 222 LEU A CA 1
ATOM 2348 C C . LEU A 1 317 ? -45.190 58.044 66.873 1.00 92.14 222 LEU A C 1
ATOM 2349 O O . LEU A 1 317 ? -45.966 57.262 66.319 1.00 92.41 222 LEU A O 1
ATOM 2354 N N . ASN A 1 330 ? -39.293 66.700 64.669 1.00 102.34 235 ASN A N 1
ATOM 2355 C CA . ASN A 1 330 ? -39.772 65.324 64.789 1.00 102.02 235 ASN A CA 1
ATOM 2356 C C . ASN A 1 330 ? -41.104 65.102 64.071 1.00 100.55 235 ASN A C 1
ATOM 2357 O O . ASN A 1 330 ? -41.129 64.517 62.991 1.00 98.86 235 ASN A O 1
ATOM 2359 N N . ASP A 1 331 ? -42.192 65.601 64.661 1.00 100.14 236 ASP A N 1
ATOM 2360 C CA . ASP A 1 331 ? -43.553 65.352 64.175 1.00 98.08 236 ASP A CA 1
ATOM 2361 C C . ASP A 1 331 ? -43.972 66.265 63.018 1.00 97.95 236 ASP A C 1
ATOM 2362 O O . ASP A 1 331 ? -44.659 65.814 62.099 1.00 97.88 236 ASP A O 1
ATOM 2364 N N . ASP A 1 332 ? -43.558 67.533 63.063 1.00 99.11 237 ASP A N 1
ATOM 2365 C CA . ASP A 1 332 ? -44.006 68.547 62.082 1.00 99.63 237 ASP A CA 1
ATOM 2366 C C . ASP A 1 332 ? -43.411 68.300 60.698 1.00 99.27 237 ASP A C 1
ATOM 2367 O O . ASP A 1 332 ? -44.117 68.353 59.686 1.00 98.64 237 ASP A O 1
ATOM 2372 N N . ILE A 1 333 ? -42.109 68.022 60.678 1.00 98.56 238 ILE A N 1
ATOM 2373 C CA . ILE A 1 333 ? -41.357 67.799 59.446 1.00 98.60 238 ILE A CA 1
ATOM 2374 C C . ILE A 1 333 ? -41.671 66.406 58.873 1.00 97.12 238 ILE A C 1
ATOM 2375 O O . ILE A 1 333 ? -41.606 66.205 57.661 1.00 97.55 238 ILE A O 1
ATOM 2380 N N . PHE A 1 334 ? -42.014 65.455 59.744 1.00 96.23 239 PHE A N 1
ATOM 2381 C CA . PHE A 1 334 ? -42.488 64.131 59.320 1.00 95.95 239 PHE A CA 1
ATOM 2382 C C . PHE A 1 334 ? -43.818 64.210 58.568 1.00 94.28 239 PHE A C 1
ATOM 2383 O O . PHE A 1 334 ? -44.029 63.452 57.625 1.00 94.40 239 PHE A O 1
ATOM 2391 N N . LYS A 1 335 ? -44.702 65.120 58.983 1.00 91.68 240 LYS A N 1
ATOM 2392 C CA . LYS A 1 335 ? -46.025 65.262 58.361 1.00 90.96 240 LYS A CA 1
ATOM 2393 C C . LYS A 1 335 ? -45.957 65.753 56.910 1.00 89.71 240 LYS A C 1
ATOM 2394 O O . LYS A 1 335 ? -46.689 65.249 56.054 1.00 88.43 240 LYS A O 1
ATOM 2396 N N . ILE A 1 336 ? -45.085 66.726 56.642 1.00 89.18 241 ILE A N 1
ATOM 2397 C CA . ILE A 1 336 ? -44.898 67.247 55.275 1.00 88.87 241 ILE A CA 1
ATOM 2398 C C . ILE A 1 336 ? -44.186 66.241 54.355 1.00 87.18 241 ILE A C 1
ATOM 2399 O O . ILE A 1 336 ? -44.584 66.069 53.204 1.00 84.30 241 ILE A O 1
ATOM 2404 N N . ILE A 1 337 ? -43.149 65.578 54.869 1.00 85.64 242 ILE A N 1
ATOM 2405 C CA . ILE A 1 337 ? -42.340 64.654 54.067 1.00 85.47 242 ILE A CA 1
ATOM 2406 C C . ILE A 1 337 ? -43.161 63.421 53.682 1.00 85.27 242 ILE A C 1
ATOM 2407 O O . ILE A 1 337 ? -43.095 62.960 52.541 1.00 84.76 242 ILE A O 1
ATOM 2412 N N . MET A 1 338 ? -43.907 62.893 54.651 1.00 83.98 243 MET A N 1
ATOM 2413 C CA . MET A 1 338 ? -44.869 61.814 54.428 1.00 83.63 243 MET A CA 1
ATOM 2414 C C . MET A 1 338 ? -45.842 62.170 53.301 1.00 80.39 243 MET A C 1
ATOM 2415 O O . MET A 1 338 ? -46.060 61.369 52.393 1.00 80.89 243 MET A O 1
ATOM 2420 N N . ALA A 1 339 ? -46.396 63.379 53.354 1.00 76.97 244 ALA A N 1
ATOM 2421 C CA . ALA A 1 339 ? -47.412 63.819 52.390 1.00 76.52 244 ALA A CA 1
ATOM 2422 C C . ALA A 1 339 ? -46.837 64.028 50.993 1.00 75.18 244 ALA A C 1
ATOM 2423 O O . ALA A 1 339 ? -47.499 63.739 49.998 1.00 75.09 244 ALA A O 1
ATOM 2425 N N . ILE A 1 340 ? -45.607 64.536 50.936 1.00 75.00 245 ILE A N 1
ATOM 2426 C CA . ILE A 1 340 ? -44.862 64.674 49.685 1.00 73.60 245 ILE A CA 1
ATOM 2427 C C . ILE A 1 340 ? -44.543 63.301 49.107 1.00 73.19 245 ILE A C 1
ATOM 2428 O O . ILE A 1 340 ? -44.777 63.056 47.922 1.00 71.56 245 ILE A O 1
ATOM 2433 N N . VAL A 1 341 ? -43.999 62.421 49.949 1.00 74.03 246 VAL A N 1
ATOM 2434 C CA . VAL A 1 341 ? -43.591 61.078 49.528 1.00 74.26 246 VAL A CA 1
ATOM 2435 C C . VAL A 1 341 ? -44.766 60.235 49.039 1.00 75.84 246 VAL A C 1
ATOM 2436 O O . VAL A 1 341 ? -44.671 59.618 47.980 1.00 74.57 246 VAL A O 1
ATOM 2440 N N . LEU A 1 342 ? -45.856 60.198 49.806 1.00 77.84 247 LEU A N 1
ATOM 2441 C CA . LEU A 1 342 ? -47.000 59.347 49.447 1.00 79.03 247 LEU A CA 1
ATOM 2442 C C . LEU A 1 342 ? -47.656 59.788 48.148 1.00 80.58 247 LEU A C 1
ATOM 2443 O O . LEU A 1 342 ? -47.953 58.944 47.298 1.00 80.44 247 LEU A O 1
ATOM 2448 N N . PHE A 1 343 ? -47.865 61.098 47.996 1.00 82.47 248 PHE A N 1
ATOM 2449 C CA . PHE A 1 343 ? -48.432 61.656 46.761 1.00 82.77 248 PHE A CA 1
ATOM 2450 C C . PHE A 1 343 ? -47.549 61.364 45.550 1.00 82.14 248 PHE A C 1
ATOM 2451 O O . PHE A 1 343 ? -48.044 60.882 44.528 1.00 82.23 248 PHE A O 1
ATOM 2459 N N . PHE A 1 344 ? -46.254 61.661 45.682 1.00 82.03 249 PHE A N 1
ATOM 2460 C CA . PHE A 1 344 ? -45.284 61.532 44.585 1.00 81.99 249 PHE A CA 1
ATOM 2461 C C . PHE A 1 344 ? -45.318 60.142 43.955 1.00 82.51 249 PHE A C 1
ATOM 2462 O O . PHE A 1 344 ? -45.392 60.018 42.734 1.00 81.14 249 PHE A O 1
ATOM 2470 N N . PHE A 1 345 ? -45.308 59.111 44.796 1.00 83.99 250 PHE A N 1
ATOM 2471 C CA . PHE A 1 345 ? -45.317 57.726 44.333 1.00 86.64 250 PHE A CA 1
ATOM 2472 C C . PHE A 1 345 ? -46.685 57.257 43.843 1.00 87.92 250 PHE A C 1
ATOM 2473 O O . PHE A 1 345 ? -46.753 56.458 42.906 1.00 89.12 250 PHE A O 1
ATOM 2481 N N . PHE A 1 346 ? -47.763 57.727 44.472 1.00 88.36 251 PHE A N 1
ATOM 2482 C CA . PHE A 1 346 ? -49.124 57.461 43.970 1.00 88.45 251 PHE A CA 1
ATOM 2483 C C . PHE A 1 346 ? -49.362 58.101 42.595 1.00 87.36 251 PHE A C 1
ATOM 2484 O O . PHE A 1 346 ? -50.091 57.544 41.770 1.00 87.04 251 PHE A O 1
ATOM 2492 N N . SER A 1 347 ? -48.754 59.264 42.362 1.00 84.18 252 SER A N 1
ATOM 2493 C CA . SER A 1 347 ? -48.844 59.956 41.069 1.00 82.54 252 SER A CA 1
ATOM 2494 C C . SER A 1 347 ? -48.183 59.199 39.904 1.00 79.31 252 SER A C 1
ATOM 2495 O O . SER A 1 347 ? -48.635 59.306 38.761 1.00 78.06 252 SER A O 1
ATOM 2498 N N . TRP A 1 348 ? -47.120 58.450 40.196 1.00 75.94 253 TRP A N 1
ATOM 2499 C CA . TRP A 1 348 ? -46.370 57.715 39.161 1.00 75.12 253 TRP A CA 1
ATOM 2500 C C . TRP A 1 348 ? -46.948 56.342 38.791 1.00 73.96 253 TRP A C 1
ATOM 2501 O O . TRP A 1 348 ? -46.498 55.734 37.816 1.00 72.72 253 TRP A O 1
ATOM 2512 N N . ILE A 1 349 ? -47.934 55.860 39.552 1.00 74.25 254 ILE A N 1
ATOM 2513 C CA . ILE A 1 349 ? -48.593 54.583 39.253 1.00 74.53 254 ILE A CA 1
ATOM 2514 C C . ILE A 1 349 ? -49.398 54.659 37.942 1.00 75.38 254 ILE A C 1
ATOM 2515 O O . ILE A 1 349 ? -49.192 53.808 37.069 1.00 77.12 254 ILE A O 1
ATOM 2520 N N . PRO A 1 350 ? -50.302 55.664 37.791 1.00 73.74 255 PRO A N 1
ATOM 2521 C CA . PRO A 1 350 ? -51.013 55.821 36.515 1.00 73.45 255 PRO A CA 1
ATOM 2522 C C . PRO A 1 350 ? -50.106 55.802 35.285 1.00 73.02 255 PRO A C 1
ATOM 2523 O O . PRO A 1 350 ? -50.381 55.074 34.339 1.00 71.38 255 PRO A O 1
ATOM 2527 N N . HIS A 1 351 ? -49.024 56.579 35.328 1.00 74.96 256 HIS A N 1
ATOM 2528 C CA . HIS A 1 351 ? -48.106 56.706 34.193 1.00 74.69 256 HIS A CA 1
ATOM 2529 C C . HIS A 1 351 ? -47.280 55.452 33.944 1.00 76.23 256 HIS A C 1
ATOM 2530 O O . HIS A 1 351 ? -47.146 55.031 32.794 1.00 76.76 256 HIS A O 1
ATOM 2537 N N . GLN A 1 352 ? -46.729 54.861 35.005 1.00 78.15 257 GLN A N 1
ATOM 2538 C CA . GLN A 1 352 ? -45.926 53.641 34.863 1.00 82.38 257 GLN A CA 1
ATOM 2539 C C . GLN A 1 352 ? -46.739 52.509 34.210 1.00 82.53 257 GLN A C 1
ATOM 2540 O O . GLN A 1 352 ? -46.188 51.707 33.454 1.00 83.06 257 GLN A O 1
ATOM 2546 N N . ILE A 1 353 ? -48.043 52.472 34.489 1.00 81.14 258 ILE A N 1
ATOM 2547 C CA . ILE A 1 353 ? -48.963 51.538 33.836 1.00 80.70 258 ILE A CA 1
ATOM 2548 C C . ILE A 1 353 ? -49.022 51.800 32.324 1.00 81.19 258 ILE A C 1
ATOM 2549 O O . ILE A 1 353 ? -48.870 50.870 31.531 1.00 84.14 258 ILE A O 1
ATOM 2554 N N . PHE A 1 354 ? -49.220 53.056 31.924 1.00 79.54 259 PHE A N 1
ATOM 2555 C CA . PHE A 1 354 ? -49.365 53.384 30.494 1.00 78.79 259 PHE A CA 1
ATOM 2556 C C . PHE A 1 354 ? -48.052 53.418 29.707 1.00 81.54 259 PHE A C 1
ATOM 2557 O O . PHE A 1 354 ? -48.058 53.149 28.505 1.00 82.99 259 PHE A O 1
ATOM 2565 N N . THR A 1 355 ? -46.941 53.750 30.365 1.00 84.15 260 THR A N 1
ATOM 2566 C CA . THR A 1 355 ? -45.624 53.686 29.719 1.00 86.82 260 THR A CA 1
ATOM 2567 C C . THR A 1 355 ? -45.135 52.238 29.585 1.00 88.29 260 THR A C 1
ATOM 2568 O O . THR A 1 355 ? -44.365 51.927 28.679 1.00 89.52 260 THR A O 1
ATOM 2572 N N . PHE A 1 356 ? -45.572 51.361 30.487 1.00 90.38 261 PHE A N 1
ATOM 2573 C CA . PHE A 1 356 ? -45.387 49.930 30.293 1.00 93.17 261 PHE A CA 1
ATOM 2574 C C . PHE A 1 356 ? -46.162 49.514 29.042 1.00 92.12 261 PHE A C 1
ATOM 2575 O O . PHE A 1 356 ? -45.580 48.962 28.106 1.00 92.17 261 PHE A O 1
ATOM 2583 N N . LEU A 1 357 ? -47.462 49.816 29.023 1.00 88.31 262 LEU A N 1
ATOM 2584 C CA . LEU A 1 357 ? -48.316 49.542 27.854 1.00 86.46 262 LEU A CA 1
ATOM 2585 C C . LEU A 1 357 ? -47.756 50.085 26.535 1.00 86.93 262 LEU A C 1
ATOM 2586 O O . LEU A 1 357 ? -47.888 49.435 25.499 1.00 86.59 262 LEU A O 1
ATOM 2591 N N . ASP A 1 358 ? -47.143 51.269 26.579 1.00 87.83 263 ASP A N 1
ATOM 2592 C CA . ASP A 1 358 ? -46.518 51.870 25.388 1.00 87.82 263 ASP A CA 1
ATOM 2593 C C . ASP A 1 358 ? -45.332 51.041 24.882 1.00 88.92 263 ASP A C 1
ATOM 2594 O O . ASP A 1 358 ? -45.112 50.946 23.675 1.00 89.29 263 ASP A O 1
ATOM 2599 N N . VAL A 1 359 ? -44.577 50.447 25.807 1.00 90.69 264 VAL A N 1
ATOM 2600 C CA . VAL A 1 359 ? -43.453 49.564 25.463 1.00 92.48 264 VAL A CA 1
ATOM 2601 C C . VAL A 1 359 ? -43.926 48.246 24.805 1.00 95.77 264 VAL A C 1
ATOM 2602 O O . VAL A 1 359 ? -43.207 47.679 23.977 1.00 97.88 264 VAL A O 1
ATOM 2606 N N . LEU A 1 360 ? -45.128 47.777 25.149 1.00 98.25 265 LEU A N 1
ATOM 2607 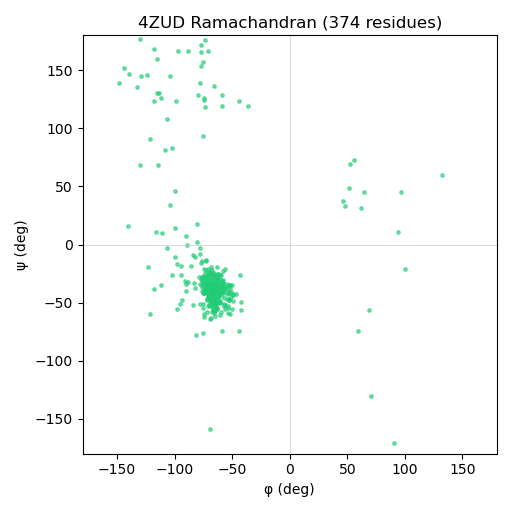C CA . LEU A 1 360 ? -45.767 46.667 24.415 1.00 99.53 265 LEU A CA 1
ATOM 2608 C C . LEU A 1 360 ? -46.139 47.085 22.978 1.00 101.45 265 LEU A C 1
ATOM 2609 O O . LEU A 1 360 ? -45.994 46.293 22.043 1.00 104.10 265 LEU A O 1
ATOM 2614 N N . ILE A 1 361 ? -46.613 48.322 22.815 1.00 102.11 266 ILE A N 1
ATOM 2615 C CA . ILE A 1 361 ? -46.947 48.880 21.490 1.00 104.66 266 ILE A CA 1
ATOM 2616 C C . ILE A 1 361 ? -45.696 49.077 20.624 1.00 106.67 266 ILE A C 1
ATOM 2617 O O . ILE A 1 361 ? -45.708 48.718 19.444 1.00 110.74 266 ILE A O 1
ATOM 2622 N N . GLN A 1 362 ? -44.636 49.648 21.198 1.00 107.51 267 GLN A N 1
ATOM 2623 C CA . GLN A 1 362 ? -43.372 49.858 20.468 1.00 110.12 267 GLN A CA 1
ATOM 2624 C C . GLN A 1 362 ? -42.708 48.549 20.025 1.00 111.42 267 GLN A C 1
ATOM 2625 O O . GLN A 1 362 ? -42.146 48.480 18.930 1.00 113.02 267 GLN A O 1
ATOM 2631 N N . LEU A 1 363 ? -42.776 47.523 20.874 1.00 111.01 268 LEU A N 1
ATOM 2632 C CA . LEU A 1 363 ? -42.174 46.217 20.576 1.00 110.29 268 LEU A CA 1
ATOM 2633 C C . LEU A 1 363 ? -42.873 45.444 19.444 1.00 109.55 268 LEU A C 1
ATOM 2634 O O . LEU A 1 363 ? -42.249 44.594 18.803 1.00 109.87 268 LEU A O 1
ATOM 2636 N N . GLY A 1 364 ? -44.151 45.741 19.202 1.00 108.03 269 GLY A N 1
ATOM 2637 C CA . GLY A 1 364 ? -44.966 45.016 18.223 1.00 107.12 269 GLY A CA 1
ATOM 2638 C C . GLY A 1 364 ? -45.781 43.887 18.835 1.00 108.49 269 GLY A C 1
ATOM 2639 O O . GLY A 1 364 ? -46.368 43.086 18.104 1.00 109.35 269 GLY A O 1
ATOM 2640 N N . ILE A 1 365 ? -45.830 43.830 20.170 1.00 108.73 270 ILE A N 1
ATOM 2641 C CA . ILE A 1 365 ? -46.588 42.805 20.900 1.00 108.67 270 ILE A CA 1
ATOM 2642 C C . ILE A 1 365 ? -48.087 43.021 20.690 1.00 108.74 270 ILE A C 1
ATOM 2643 O O . ILE A 1 365 ? -48.822 42.065 20.435 1.00 109.87 270 ILE A O 1
ATOM 2648 N N . ILE A 1 366 ? -48.519 44.278 20.795 1.00 107.78 271 ILE A N 1
ATOM 2649 C CA . ILE A 1 366 ? -49.921 44.661 20.624 1.00 108.21 271 ILE A CA 1
ATOM 2650 C C . ILE A 1 366 ? -50.042 45.563 19.386 1.00 107.94 271 ILE A C 1
ATOM 2651 O O . ILE A 1 366 ? -49.272 46.513 19.227 1.00 108.28 271 ILE A O 1
ATOM 2656 N N . ARG A 1 367 ? -50.986 45.235 18.503 1.00 108.30 272 ARG A N 1
ATOM 2657 C CA . ARG A 1 367 ? -51.131 45.896 17.196 1.00 106.82 272 ARG A CA 1
ATOM 2658 C C . ARG A 1 367 ? -52.194 46.990 17.205 1.00 103.64 272 ARG A C 1
ATOM 2659 O O . ARG A 1 367 ? -51.915 48.130 16.824 1.00 104.03 272 ARG A O 1
ATOM 2667 N N . ASP A 1 368 ? -53.407 46.609 17.611 1.00 98.61 273 ASP A N 1
ATOM 2668 C CA . ASP A 1 368 ? -54.625 47.427 17.470 1.00 95.99 273 ASP A CA 1
ATOM 2669 C C . ASP A 1 368 ? -54.372 48.925 17.670 1.00 93.13 273 ASP A C 1
ATOM 2670 O O . ASP A 1 368 ? -53.912 49.339 18.732 1.00 93.15 273 ASP A O 1
ATOM 2675 N N . CYS A 1 369 ? -54.645 49.722 16.638 1.00 90.22 274 CYS A N 1
ATOM 2676 C CA . CYS A 1 369 ? -54.397 51.169 16.690 1.00 87.96 274 CYS A CA 1
ATOM 2677 C C . CYS A 1 369 ? -55.366 51.913 17.603 1.00 86.35 274 CYS A C 1
ATOM 2678 O O . CYS A 1 369 ? -55.039 52.998 18.095 1.00 85.52 274 CYS A O 1
ATOM 2681 N N . ARG A 1 370 ? -56.555 51.349 17.815 1.00 85.42 275 ARG A N 1
ATOM 2682 C CA . ARG A 1 370 ? -57.488 51.877 18.808 1.00 83.78 275 ARG A CA 1
ATOM 2683 C C . ARG A 1 370 ? -56.894 51.769 20.221 1.00 80.62 275 ARG A C 1
ATOM 2684 O O . ARG A 1 370 ? -57.081 52.667 21.038 1.00 78.84 275 ARG A O 1
ATOM 2692 N N . ILE A 1 371 ? -56.165 50.685 20.489 1.00 79.22 276 ILE A N 1
ATOM 2693 C CA . ILE A 1 371 ? -55.416 50.525 21.744 1.00 77.82 276 ILE A CA 1
ATOM 2694 C C . ILE A 1 371 ? -54.244 51.510 21.812 1.00 76.34 276 ILE A C 1
ATOM 2695 O O . ILE A 1 371 ? -54.027 52.139 22.850 1.00 73.63 276 ILE A O 1
ATOM 2700 N N . ALA A 1 372 ? -53.497 51.639 20.715 1.00 76.19 277 ALA A N 1
ATOM 2701 C CA . ALA A 1 372 ? -52.437 52.648 20.623 1.00 76.01 277 ALA A CA 1
ATOM 2702 C C . ALA A 1 372 ? -52.989 54.036 20.945 1.00 76.63 277 ALA A C 1
ATOM 2703 O O . ALA A 1 372 ? -52.471 54.718 21.828 1.00 75.46 277 ALA A O 1
ATOM 2705 N N . ASP A 1 373 ? -54.065 54.418 20.252 1.00 78.49 278 ASP A N 1
ATOM 2706 C CA . ASP A 1 373 ? -54.765 55.702 20.472 1.00 77.58 278 ASP A CA 1
ATOM 2707 C C . ASP A 1 373 ? -55.081 55.988 21.940 1.00 76.69 278 ASP A C 1
ATOM 2708 O O . ASP A 1 373 ? -54.905 57.116 22.402 1.00 75.24 278 ASP A O 1
ATOM 2713 N N . ILE A 1 374 ? -55.558 54.966 22.651 1.00 76.76 279 ILE A N 1
ATOM 2714 C CA . ILE A 1 374 ? -55.891 55.073 24.083 1.00 75.68 279 ILE A CA 1
ATOM 2715 C C . ILE A 1 374 ? -54.651 55.355 24.939 1.00 73.94 279 ILE A C 1
ATOM 2716 O O . ILE A 1 374 ? -54.685 56.214 25.814 1.00 73.62 279 ILE A O 1
ATOM 2721 N N . VAL A 1 375 ? -53.577 54.614 24.684 1.00 73.64 280 VAL A N 1
ATOM 2722 C CA . VAL A 1 375 ? -52.295 54.791 25.376 1.00 70.44 280 VAL A CA 1
ATOM 2723 C C . VAL A 1 375 ? -51.691 56.156 25.051 1.00 70.27 280 VAL A C 1
ATOM 2724 O O . VAL A 1 375 ? -51.292 56.886 25.957 1.00 70.53 280 VAL A O 1
ATOM 2728 N N . ASP A 1 376 ? -51.643 56.498 23.764 1.00 69.63 281 ASP A N 1
ATOM 2729 C CA . ASP A 1 376 ? -51.012 57.745 23.302 1.00 67.66 281 ASP A CA 1
ATOM 2730 C C . ASP A 1 376 ? -51.732 59.000 23.783 1.00 68.26 281 ASP A C 1
ATOM 2731 O O . ASP A 1 376 ? -51.081 60.011 24.063 1.00 69.44 281 ASP A O 1
ATOM 2736 N N . THR A 1 377 ? -53.064 58.947 23.848 1.00 68.17 282 THR A N 1
ATOM 2737 C CA . THR A 1 377 ? -53.858 60.041 24.420 1.00 67.81 282 THR A CA 1
ATOM 2738 C C . THR A 1 377 ? -53.767 60.079 25.958 1.00 65.63 282 THR A C 1
ATOM 2739 O O . THR A 1 377 ? -53.755 61.161 26.552 1.00 63.21 282 THR A O 1
ATOM 2743 N N . ALA A 1 378 ? -53.692 58.905 26.590 1.00 64.95 283 ALA A N 1
ATOM 2744 C CA . ALA A 1 378 ? -53.544 58.807 28.052 1.00 64.92 283 ALA A CA 1
ATOM 2745 C C . ALA A 1 378 ? -52.214 59.369 28.541 1.00 65.29 283 ALA A C 1
ATOM 2746 O O . ALA A 1 378 ? -52.158 59.954 29.620 1.00 67.97 283 ALA A O 1
ATOM 2748 N N . MET A 1 379 ? -51.160 59.175 27.746 1.00 65.13 284 MET A N 1
ATOM 2749 C CA . MET A 1 379 ? -49.784 59.512 28.129 1.00 65.91 284 MET A CA 1
ATOM 2750 C C . MET A 1 379 ? -49.613 60.953 28.643 1.00 64.63 284 MET A C 1
ATOM 2751 O O . MET A 1 379 ? -49.210 61.127 29.797 1.00 65.17 284 MET A O 1
ATOM 2756 N N . PRO A 1 380 ? -49.936 61.983 27.820 1.00 61.30 285 PRO A N 1
ATOM 2757 C CA . PRO A 1 380 ? -49.865 63.377 28.299 1.00 59.44 285 PRO A CA 1
ATOM 2758 C C . PRO A 1 380 ? -50.508 63.609 29.657 1.00 59.31 285 PRO A C 1
ATOM 2759 O O . PRO A 1 380 ? -49.942 64.323 30.490 1.00 59.77 285 PRO A O 1
ATOM 2763 N N . ILE A 1 381 ? -51.682 63.014 29.865 1.00 59.83 286 ILE A N 1
ATOM 2764 C CA . ILE A 1 381 ? -52.460 63.219 31.089 1.00 60.71 286 ILE A CA 1
ATOM 2765 C C . ILE A 1 381 ? -51.743 62.586 32.274 1.00 61.77 286 ILE A C 1
ATOM 2766 O O . ILE A 1 381 ? -51.605 63.207 33.325 1.00 64.03 286 ILE A O 1
ATOM 2771 N N . THR A 1 382 ? -51.292 61.352 32.095 1.00 62.54 287 THR A N 1
ATOM 2772 C CA . THR A 1 382 ? -50.530 60.648 33.125 1.00 64.31 287 THR A CA 1
ATOM 2773 C C . THR A 1 382 ? -49.193 61.334 33.455 1.00 64.34 287 THR A C 1
ATOM 2774 O O . THR A 1 382 ? -48.717 61.251 34.585 1.00 65.63 287 THR A O 1
ATOM 2778 N N . ILE A 1 383 ? -48.605 62.010 32.469 1.00 66.82 288 ILE A N 1
ATOM 2779 C CA . ILE A 1 383 ? -47.380 62.805 32.655 1.00 68.41 288 ILE A CA 1
ATOM 2780 C C . ILE A 1 383 ? -47.638 64.065 33.483 1.00 70.20 288 ILE A C 1
ATOM 2781 O O . ILE A 1 383 ? -46.793 64.434 34.298 1.00 69.95 288 ILE A O 1
ATOM 2786 N N . CYS A 1 384 ? -48.784 64.723 33.278 1.00 73.94 289 CYS A N 1
ATOM 2787 C CA . CYS A 1 384 ? -49.175 65.884 34.107 1.00 76.24 289 CYS A CA 1
ATOM 2788 C C . CYS A 1 384 ? -49.232 65.513 35.577 1.00 76.55 289 CYS A C 1
ATOM 2789 O O . CYS A 1 384 ? -48.706 66.237 36.423 1.00 75.25 289 CYS A O 1
ATOM 2792 N N . ILE A 1 385 ? -49.864 64.371 35.853 1.00 77.75 290 ILE A N 1
ATOM 2793 C CA . ILE A 1 385 ? -50.066 63.865 37.215 1.00 78.67 290 ILE A CA 1
ATOM 2794 C C . ILE A 1 385 ? -48.713 63.618 37.892 1.00 78.61 290 ILE A C 1
ATOM 2795 O O . ILE A 1 385 ? -48.496 64.041 39.035 1.00 79.19 290 ILE A O 1
ATOM 2800 N N . ALA A 1 386 ? -47.811 62.961 37.165 1.00 77.48 291 ALA A N 1
ATOM 2801 C CA . ALA A 1 386 ? -46.455 62.658 37.646 1.00 77.43 291 ALA A CA 1
ATOM 2802 C C . ALA A 1 386 ? -45.620 63.898 38.006 1.00 76.39 291 ALA A C 1
ATOM 2803 O O . ALA A 1 386 ? -44.787 63.848 38.914 1.00 76.24 291 ALA A O 1
ATOM 2805 N N . TYR A 1 387 ? -45.852 64.994 37.287 1.00 76.46 292 TYR A N 1
ATOM 2806 C CA . TYR A 1 387 ? -45.152 66.260 37.504 1.00 75.68 292 TYR A CA 1
ATOM 2807 C C . TYR A 1 387 ? -46.050 67.374 38.082 1.00 77.14 292 TYR A C 1
ATOM 2808 O O . TYR A 1 387 ? -45.625 68.525 38.177 1.00 78.52 292 TYR A O 1
ATOM 2817 N N . PHE A 1 388 ? -47.270 67.020 38.505 1.00 78.27 293 PHE A N 1
ATOM 2818 C CA . PHE A 1 388 ? -48.160 67.944 39.236 1.00 78.79 293 PHE A CA 1
ATOM 2819 C C . PHE A 1 388 ? -47.615 68.215 40.642 1.00 77.18 293 PHE A C 1
ATOM 2820 O O . PHE A 1 388 ? -47.937 69.243 41.246 1.00 75.30 293 PHE A O 1
ATOM 2828 N N . ASN A 1 389 ? -46.799 67.288 41.159 1.00 75.81 294 ASN A N 1
ATOM 2829 C CA . ASN A 1 389 ? -46.142 67.455 42.460 1.00 75.63 294 ASN A CA 1
ATOM 2830 C C . ASN A 1 389 ? -45.223 68.674 42.544 1.00 76.30 294 ASN A C 1
ATOM 2831 O O . ASN A 1 389 ? -45.011 69.203 43.629 1.00 78.82 294 ASN A O 1
ATOM 2836 N N . ASN A 1 390 ? -44.688 69.123 41.409 1.00 75.88 295 ASN A N 1
ATOM 2837 C CA . ASN A 1 390 ? -43.775 70.266 41.393 1.00 77.28 295 ASN A CA 1
ATOM 2838 C C . ASN A 1 390 ? -44.423 71.595 41.761 1.00 80.10 295 ASN A C 1
ATOM 2839 O O . ASN A 1 390 ? -43.714 72.518 42.155 1.00 84.67 295 ASN A O 1
ATOM 2844 N N . CYS A 1 391 ? -45.746 71.701 41.620 1.00 81.86 296 CYS A N 1
ATOM 2845 C CA . CYS A 1 391 ? -46.485 72.907 42.014 1.00 83.76 296 CYS A CA 1
ATOM 2846 C C . CYS A 1 391 ? -47.224 72.779 43.352 1.00 86.80 296 CYS A C 1
ATOM 2847 O O . CYS A 1 391 ? -47.488 73.797 44.003 1.00 88.37 296 CYS A O 1
ATOM 2850 N N . LEU A 1 392 ? -47.581 71.553 43.744 1.00 87.84 297 LEU A N 1
ATOM 2851 C CA . LEU A 1 392 ? -48.322 71.320 44.990 1.00 88.10 297 LEU A CA 1
ATOM 2852 C C . LEU A 1 392 ? -47.441 70.859 46.155 1.00 87.75 297 LEU A C 1
ATOM 2853 O O . LEU A 1 392 ? -47.914 70.840 47.291 1.00 90.82 297 LEU A O 1
ATOM 2858 N N . ASN A 1 393 ? -46.178 70.504 45.899 1.00 87.19 298 ASN A N 1
ATOM 2859 C CA . ASN A 1 393 ? -45.211 70.270 46.990 1.00 85.58 298 ASN A CA 1
ATOM 2860 C C . ASN A 1 393 ? -45.098 71.470 47.946 1.00 83.76 298 ASN A C 1
ATOM 2861 O O . ASN A 1 393 ? -45.141 71.273 49.150 1.00 83.61 298 ASN A O 1
ATOM 2866 N N . PRO A 1 394 ? -44.962 72.708 47.414 1.00 83.83 299 PRO A N 1
ATOM 2867 C CA . PRO A 1 394 ? -45.056 73.926 48.238 1.00 84.00 299 PRO A CA 1
ATOM 2868 C C . PRO A 1 394 ? -46.296 74.046 49.133 1.00 84.08 299 PRO A C 1
ATOM 2869 O O . PRO A 1 394 ? -46.205 74.598 50.227 1.00 82.79 299 PRO A O 1
ATOM 2873 N N . LEU A 1 395 ? -47.438 73.552 48.659 1.00 83.74 300 LEU A N 1
ATOM 2874 C CA . LEU A 1 395 ? -48.684 73.596 49.432 1.00 83.61 300 LEU A CA 1
ATOM 2875 C C . LEU A 1 395 ? -48.610 72.689 50.665 1.00 83.21 300 LEU A C 1
ATOM 2876 O O . LEU A 1 395 ? -49.177 73.016 51.703 1.00 81.04 300 LEU A O 1
ATOM 2881 N N . PHE A 1 396 ? -47.905 71.561 50.543 1.00 85.70 301 PHE A N 1
ATOM 2882 C CA . PHE A 1 396 ? -47.650 70.667 51.681 1.00 87.31 301 PHE A CA 1
ATOM 2883 C C . PHE A 1 396 ? -46.787 71.297 52.784 1.00 89.50 301 PHE A C 1
ATOM 2884 O O . PHE A 1 396 ? -46.888 70.892 53.937 1.00 87.89 301 PHE A O 1
ATOM 2892 N N . TYR A 1 397 ? -45.938 72.266 52.438 1.00 94.85 302 TYR A N 1
ATOM 2893 C CA . TYR A 1 397 ? -45.157 73.000 53.447 1.00 98.34 302 TYR A CA 1
ATOM 2894 C C . TYR A 1 397 ? -46.085 73.795 54.363 1.00 100.23 302 TYR A C 1
ATOM 2895 O O . TYR A 1 397 ? -45.895 73.786 55.579 1.00 103.82 302 TYR A O 1
ATOM 2904 N N . GLY A 1 398 ? -47.072 74.475 53.770 1.00 101.02 303 GLY A N 1
ATOM 2905 C CA . GLY A 1 398 ? -48.054 75.281 54.508 1.00 102.67 303 GLY A CA 1
ATOM 2906 C C . GLY A 1 398 ? -48.569 74.569 55.743 1.00 103.81 303 GLY A C 1
ATOM 2907 O O . GLY A 1 398 ? -48.185 74.912 56.861 1.00 106.16 303 GLY A O 1
ATOM 2908 N N . PHE A 1 399 ? -49.434 73.580 55.518 1.00 102.29 304 PHE A N 1
ATOM 2909 C CA . PHE A 1 399 ? -49.802 72.564 56.518 1.00 101.35 304 PHE A CA 1
ATOM 2910 C C . PHE A 1 399 ? -50.417 73.126 57.807 1.00 101.45 304 PHE A C 1
ATOM 2911 O O . PHE A 1 399 ? -49.716 73.575 58.716 1.00 100.48 304 PHE A O 1
#

CATH classification: 1.20.1070.10

Sequence (376 aa):
DLEDNWETLNDNLKVIEKADNAAQVKDALTKMRAAALDAQKATPPKLEDKSPDSPEMKDFRHGFDILVGQIDDALKLANEGKVKEAQAAAEQLKTTRNAYIQKYLILNSSDCPKAGRHNYIFVMIPTLYSIIFVVGIFGNSLVVIVIYFYMKLKTVASVFLLNLALADLCFLLTLPLWAVYTAMEYRWPFGNYLCKIASASVSFNLYASVFLLTCLSIDRYLAIVHPTMLVAKVTCIIIWLLAGLASLPAIIHRNVFFIENTNITVCAFHYESTLPIGLGLTKNILGFLFPFLIILTSYTLIWKALNDDIFKIIMAIVLFFFFSWIPHQIFTFLDVLIQLGIIRDCRIADIVDTAMPITICIAYFNNCLNPLFYGF

Organism: Homo sapiens (NCBI:txid9606)

Secondary structure (P-SEA, 3-state):
caaaaaaaaaaaaaaaaacccaaaaaaaaaaaaaaaaaaaacccccccccccccaaaaaaaaaaaaaaaaaaaaaaaaaaccaaaaaaaaaaaaaaaaaaaacccccccccccccccccccccaaaaaaaaaaaaaaaaaaaaaaaaacccccccaaaaaaaaaaaaaaaaaaaaaaaaaaaaaccccccccaaaaaaaaaaaaaaaaaaaaaaaaaaaaaaacccccaaaaaaaaaaaaaaaaaaacccccccccccccccccccccccccccccccccaaaaaaacaaaaaaaaaaaaaaaaacccaaaaaaaaaaaaaaaaaaaaaaaaaaaaaaaacccccaaaaaaaaaaaaaaaaaaaccccaaaaaaac

Nearest PDB structures (foldseek):
  4zud-assembly1_A  TM=1.003E+00  e=2.470E-50  Escherichia coli
  4n6h-assembly1_A  TM=6.132E-01  e=1.148E-23  Escherichia coli
  6me6-assembly1_B  TM=5.705E-01  e=1.112E-18  Escherichia coli
  6me8-assembly1_A  TM=5.544E-01  e=1.161E-18  Escherichia coli
  6iiu-assembly1_A  TM=5.978E-01  e=1.129E-15  Escherichia coli